Protein AF-0000000087658479 (afdb_homodimer)

Nearest PDB structures (foldseek):
  5ca5-assembly1_B  TM=8.958E-01  e=8.356E-45  Caenorhabditis elegans
  7lru-assembly1_B-2  TM=9.186E-01  e=3.949E-33  Homo sapiens
  3sde-assembly1_A  TM=9.328E-01  e=1.604E-32  Homo sapiens
  3sde-assembly1_B  TM=8.995E-01  e=2.069E-32  Homo sapiens
  7pu5-assembly5_I  TM=9.527E-01  e=5.679E-31  Homo sapiens

Sequence (568 aa):
MHRGMSMGGGPQRGAGSFSGMAFTESELMGDLPKKKFTGRCRLFVGNLPNEVKEAELKELFSPHGDIAECYLSGKGFAFLRMDTRAHAESAKEAIDGRVIHGRQVRVRFAVHGAALRVKELSPTVSNEMLYHAFSHFGDVERAVHIVDEKGRPTGEGIVEFERKPSCNEAMQAIKEKVFLLTASPKPLVVELLEPRDEDDGLAERMIPRTSQLIKERELGPRFPSQNTFEFVYGMKWKELYAMERQRRAQLEEELKEARRRLESDMELAYQDYQAQMLREGQSVMHRGMSMGGGPQRGAGSFSGMAFTESELMGDLPKKKFTGRCRLFVGNLPNEVKEAELKELFSPHGDIAECYLSGKGFAFLRMDTRAHAESAKEAIDGRVIHGRQVRVRFAVHGAALRVKELSPTVSNEMLYHAFSHFGDVERAVHIVDEKGRPTGEGIVEFERKPSCNEAMQAIKEKVFLLTASPKPLVVELLEPRDEDDGLAERMIPRTSQLIKERELGPRFPSQNTFEFVYGMKWKELYAMERQRRAQLEEELKEARRRLESDMELAYQDYQAQMLREGQSV

Solvent-accessible surface area (backbone atoms only — not comparable to full-atom values): 30547 Å² total; per-residue (Å²): 137,84,81,76,79,76,78,75,77,67,79,71,81,56,87,66,74,54,80,30,57,41,77,49,67,69,68,41,69,42,82,74,78,83,71,60,54,41,63,84,13,21,30,31,36,34,55,36,50,71,84,66,46,70,68,58,53,48,61,70,47,44,84,44,40,53,72,83,46,79,45,75,68,75,76,25,34,34,39,36,20,21,41,38,56,32,31,30,45,43,36,36,67,69,47,37,63,36,71,48,95,86,28,59,24,41,49,42,76,39,80,58,86,21,29,32,32,34,34,62,44,57,83,79,55,22,16,48,51,49,37,59,59,52,39,66,50,32,63,59,66,44,39,24,26,23,13,38,88,86,63,47,63,70,27,36,29,40,40,30,34,76,42,51,67,32,37,52,48,44,47,51,49,38,71,76,40,54,37,24,61,36,56,53,58,56,39,49,44,71,42,76,47,76,62,65,37,74,79,71,34,33,50,48,90,73,55,74,91,43,71,66,48,54,59,34,46,62,28,14,38,25,62,63,50,89,84,34,69,58,32,55,49,16,48,51,45,52,52,49,52,52,49,51,52,49,52,51,50,51,50,51,53,51,52,50,50,52,50,51,50,50,51,51,52,48,54,54,49,49,52,50,47,52,51,51,33,55,72,69,69,45,87,126,139,85,82,78,79,78,78,77,76,67,81,72,83,55,88,68,71,55,82,30,58,42,78,49,68,69,67,40,71,44,82,74,79,83,71,61,53,43,63,83,14,21,30,31,35,33,56,36,53,72,82,67,46,71,68,58,54,46,60,70,45,46,84,43,43,54,73,82,46,78,45,75,68,77,78,24,35,34,40,37,22,20,41,37,58,31,30,31,43,42,35,34,68,70,47,38,64,38,72,47,94,88,28,60,25,41,48,42,75,37,80,58,85,22,29,32,31,35,35,61,44,57,84,78,54,23,16,47,50,48,37,59,58,52,38,65,48,31,64,60,64,45,36,22,25,23,12,38,88,87,62,47,63,69,26,36,28,40,38,29,34,75,43,50,66,32,37,52,50,44,47,50,50,37,70,75,40,53,36,24,63,36,57,51,59,56,40,48,42,71,43,76,47,76,63,65,38,74,79,69,34,34,50,48,89,74,54,76,88,42,71,66,47,54,60,34,46,62,28,14,38,24,62,64,50,88,86,35,70,58,31,56,48,17,49,52,47,53,52,48,52,52,48,51,53,50,52,51,51,50,49,51,51,51,53,51,49,53,50,50,49,50,52,52,52,48,53,53,50,50,51,49,48,54,52,51,32,55,70,70,71,43,90,128

Foldseek 3Di:
DDPPPPPPPPPPLPLPDPPVDDDDPCQQPDDDDQFWQALQQKKKKAQADLPDDQVNVCVLLVVLADWDDWADPSPGMIMITGGDNNSSVVSQVVQQQDADPRTGMHMDRDDQFLKKKKAQADQPQAFSLQLVVLCSLHAWNGKGQDADPVRGGPRMIMTGHRDNNSSVSVQVPQVVDFDDSDPDSDGMHMDGDDDDDPDPPDDPVNDDDDPVVCVVVPDDDDDDDDPDPCNVVVVVVVVVVVVVVVVVVVVVVVVVVVVVVVVVVVVVVVVVVVVVCVVVVHDD/DDPPPPPPPPPPPPLPDPPVDDDDPCQQPDDDDQAWQALQQKKKKAQADLPDDQVNVCVLLVVLADWDDWADPSPGMIMITGGDNNSSVVSQVVQQQDADPRTGMHMDRDDQFLKKKKAQADQVQAFSLQLVVLCSLHAWNGKGQDADPVRGGPRMIMTGHRDNNSSVSVQVPQVVDFDDSDPDSDGMHMDGDDDDDPDPPDDPVNDDDDPVVCVVVPDDDDDDDDPDPCNVVVVVVVVVVVVVVVVVVVVVVVVVVVVVVVVVVVVVVVVVVVVVCVVVVHDD

InterPro domains:
  IPR000504 RNA recognition motif domain [PF00076] (43-106)
  IPR000504 RNA recognition motif domain [PF00076] (116-179)
  IPR000504 RNA recognition motif domain [PS50102] (41-112)
  IPR000504 RNA recognition motif domain [PS50102] (114-195)
  IPR000504 RNA recognition motif domain [SM00360] (42-108)
  IPR000504 RNA recognition motif domain [SM00360] (115-191)
  IPR012677 Nucleotide-binding alpha-beta plait domain superfamily [G3DSA:3.30.70.330] (20-114)
  IPR012677 Nucleotide-binding alpha-beta plait domain superfamily [G3DSA:3.30.70.330] (115-203)
  IPR012975 NOPS [PF08075] (187-238)
  IPR035979 RNA-binding domain superfamily [SSF54928] (41-179)

Secondary structure (DSSP, 8-state):
--------------S-----PPPPHHHHHSPPP--SS-GGGEEEEES--TT--HHHHHHHHGGGS-EEEEEE-SSS-EEEEESSHHHHHHHHHHHTT-EETTEE-EEEEPP-TTEEEEES--TT--HHHHHHHHTTTS-EEEEEEEE-TTS-EEEEEEEEESSHHHHHHHHHHHHHS--BSSSS----EEEEPPP-B-SS---GGGS---HHHHHHTTS-SB-PPTTSHHHHHHHHHHHHHHHHHHHHHHHHHHHHHHHHHHHHHHHHHHHHHHHHHHHHT---/--------------S-----PPPPHHHHHSPPP--SS-GGGEEEEES--TT--HHHHHHHHGGGS-EEEEEE-SSS-EEEEESSHHHHHHHHHHHTT-EETTEE-EEEEPP-TTEEEEES--TT--HHHHHHHHTTTS-EEEEEEEE-TTS-EEEEEEEEESSHHHHHHHHHHHHHS--BSSSS----EEEEPPP-B-SS---GGGS---HHHHHHTTS-SB-PPTTSHHHHHHHHHHHHHHHHHHHHHHHHHHHHHHHHHHHHHHHHHHHHHHHHHHHTT---

Structure (mmCIF, N/CA/C/O backbone):
data_AF-0000000087658479-model_v1
#
loop_
_entity.id
_entity.type
_entity.pdbx_description
1 polymer 'RRM domain-containing protein'
#
loop_
_atom_site.group_PDB
_atom_site.id
_atom_site.type_symbol
_atom_site.label_atom_id
_atom_site.label_alt_id
_atom_site.label_comp_id
_atom_site.label_asym_id
_atom_site.label_entity_id
_atom_site.label_seq_id
_atom_site.pdbx_PDB_ins_code
_atom_site.Cartn_x
_atom_site.Cartn_y
_atom_site.Cartn_z
_atom_site.occupancy
_atom_site.B_iso_or_equiv
_atom_site.auth_seq_id
_atom_site.auth_comp_id
_atom_site.auth_asym_id
_atom_site.auth_atom_id
_atom_site.pdbx_PDB_model_num
ATOM 1 N N . MET A 1 1 ? 12.609 15.906 64.562 1 28.81 1 MET A N 1
ATOM 2 C CA . MET A 1 1 ? 12.164 16.969 63.656 1 28.81 1 MET A CA 1
ATOM 3 C C . MET A 1 1 ? 12.016 16.453 62.25 1 28.81 1 MET A C 1
ATOM 5 O O . MET A 1 1 ? 13 16.062 61.625 1 28.81 1 MET A O 1
ATOM 9 N N . HIS A 1 2 ? 10.875 15.664 61.938 1 30.58 2 HIS A N 1
ATOM 10 C CA . HIS A 1 2 ? 10.43 14.781 60.875 1 30.58 2 HIS A CA 1
ATOM 11 C C . HIS A 1 2 ? 10.094 15.562 59.594 1 30.58 2 HIS A C 1
ATOM 13 O O . HIS A 1 2 ? 9.164 16.375 59.594 1 30.58 2 HIS A O 1
ATOM 19 N N . ARG A 1 3 ? 11.203 15.891 58.781 1 31.52 3 ARG A N 1
ATOM 20 C CA . ARG A 1 3 ? 11.18 16.594 57.5 1 31.52 3 ARG A CA 1
ATOM 21 C C . ARG A 1 3 ? 10.25 15.906 56.531 1 31.52 3 ARG A C 1
ATOM 23 O O . ARG A 1 3 ? 10.453 14.734 56.188 1 31.52 3 ARG A O 1
ATOM 30 N N . GLY A 1 4 ? 8.945 16.25 56.562 1 27.83 4 GLY A N 1
ATOM 31 C CA . GLY A 1 4 ? 7.875 15.789 55.719 1 27.83 4 GLY A CA 1
ATOM 32 C C . GLY A 1 4 ? 8.164 16.016 54.219 1 27.83 4 GLY A C 1
ATOM 33 O O . GLY A 1 4 ? 8.422 17.141 53.812 1 27.83 4 GLY A O 1
ATOM 34 N N . MET A 1 5 ? 8.836 15.031 53.562 1 28.8 5 MET A N 1
ATOM 35 C CA . MET A 1 5 ? 9.18 14.922 52.125 1 28.8 5 MET A CA 1
ATOM 36 C C . MET A 1 5 ? 7.969 15.188 51.25 1 28.8 5 MET A C 1
ATOM 38 O O . MET A 1 5 ? 6.973 14.477 51.312 1 28.8 5 MET A O 1
ATOM 42 N N . SER A 1 6 ? 7.664 16.5 51 1 30.7 6 SER A N 1
ATOM 43 C CA . SER A 1 6 ? 6.605 16.938 50.094 1 30.7 6 SER A CA 1
ATOM 44 C C . SER A 1 6 ? 6.809 16.359 48.719 1 30.7 6 SER A C 1
ATOM 46 O O . SER A 1 6 ? 7.855 16.562 48.094 1 30.7 6 SER A O 1
ATOM 48 N N . MET A 1 7 ? 6.328 15.125 48.469 1 29.84 7 MET A N 1
ATOM 49 C CA . MET A 1 7 ? 6.25 14.398 47.219 1 29.84 7 MET A CA 1
ATOM 50 C C . MET A 1 7 ? 5.668 15.281 46.125 1 29.84 7 MET A C 1
ATOM 52 O O . MET A 1 7 ? 4.527 15.742 46.219 1 29.84 7 MET A O 1
ATOM 56 N N . GLY A 1 8 ? 6.406 16.25 45.531 1 28.38 8 GLY A N 1
ATOM 57 C CA . GLY A 1 8 ? 6.031 17.094 44.406 1 28.38 8 GLY A CA 1
ATOM 58 C C . GLY A 1 8 ? 5.484 16.312 43.219 1 28.38 8 GLY A C 1
ATOM 59 O O . GLY A 1 8 ? 6.156 15.438 42.688 1 28.38 8 GLY A O 1
ATOM 60 N N . GLY A 1 9 ? 4.211 15.93 43.25 1 30.8 9 GLY A N 1
ATOM 61 C CA . GLY A 1 9 ? 3.463 15.344 42.156 1 30.8 9 GLY A CA 1
ATOM 62 C C . GLY A 1 9 ? 3.705 16.047 40.844 1 30.8 9 GLY A C 1
ATOM 63 O O . GLY A 1 9 ? 3.51 17.25 40.719 1 30.8 9 GLY A O 1
ATOM 64 N N . GLY A 1 10 ? 4.777 15.711 40.156 1 30.97 10 GLY A N 1
ATOM 65 C CA . GLY A 1 10 ? 5.051 16.203 38.812 1 30.97 10 GLY A CA 1
ATOM 66 C C . GLY A 1 10 ? 3.816 16.25 37.906 1 30.97 10 GLY A C 1
ATOM 67 O O . GLY A 1 10 ? 2.842 15.539 38.156 1 30.97 10 GLY A O 1
ATOM 68 N N . PRO A 1 11 ? 3.551 17.422 37.375 1 31.66 11 PRO A N 1
ATOM 69 C CA . PRO A 1 11 ? 2.355 17.609 36.531 1 31.66 11 PRO A CA 1
ATOM 70 C C . PRO A 1 11 ? 2.176 16.484 35.5 1 31.66 11 PRO A C 1
ATOM 72 O O . PRO A 1 11 ? 3.156 16 34.938 1 31.66 11 PRO A O 1
ATOM 75 N N . GLN A 1 12 ? 1.547 15.352 35.844 1 29.75 12 GLN A N 1
ATOM 76 C CA . GLN A 1 12 ? 1.103 14.391 34.844 1 29.75 12 GLN A CA 1
ATOM 77 C C . GLN A 1 12 ? 0.75 15.094 33.531 1 29.75 12 GLN A C 1
ATOM 79 O O . GLN A 1 12 ? -0.139 15.945 33.5 1 29.75 12 GLN A O 1
ATOM 84 N N . ARG A 1 13 ? 1.681 15.391 32.719 1 34.84 13 ARG A N 1
ATOM 85 C CA . ARG A 1 13 ? 1.375 15.852 31.359 1 34.84 13 ARG A CA 1
ATOM 86 C C . ARG A 1 13 ? 0.121 15.172 30.828 1 34.84 13 ARG A C 1
ATOM 88 O O . ARG A 1 13 ? 0.18 14.031 30.359 1 34.84 13 ARG A O 1
ATOM 95 N N . GLY A 1 14 ? -0.95 14.992 31.359 1 34.78 14 GLY A N 1
ATOM 96 C CA . GLY A 1 14 ? -2.193 14.359 30.953 1 34.78 14 GLY A CA 1
ATOM 97 C C . GLY A 1 14 ? -2.512 14.555 29.484 1 34.78 14 GLY A C 1
ATOM 98 O O . GLY A 1 14 ? -1.89 15.383 28.812 1 34.78 14 GLY A O 1
ATOM 99 N N . ALA A 1 15 ? -3.422 13.867 28.688 1 42.84 15 ALA A N 1
ATOM 100 C CA . ALA A 1 15 ? -3.938 14.062 27.344 1 42.84 15 ALA A CA 1
ATOM 101 C C . ALA A 1 15 ? -4.062 15.547 27.016 1 42.84 15 ALA A C 1
ATOM 103 O O . ALA A 1 15 ? -4.914 16.234 27.562 1 42.84 15 ALA A O 1
ATOM 104 N N . GLY A 1 16 ? -3.082 16.312 26.797 1 46.53 16 GLY A N 1
ATOM 105 C CA . GLY A 1 16 ? -3.021 17.734 26.5 1 46.53 16 GLY A CA 1
ATOM 106 C C . GLY A 1 16 ? -4.195 18.219 25.656 1 46.53 16 GLY A C 1
ATOM 107 O O . GLY A 1 16 ? -4.66 17.516 24.766 1 46.53 16 GLY A O 1
ATOM 108 N N . SER A 1 17 ? -5.059 19.016 26.141 1 59.66 17 SER A N 1
ATOM 109 C CA . SER A 1 17 ? -6.348 19.609 25.797 1 59.66 17 SER A CA 1
ATOM 110 C C . SER A 1 17 ? -6.293 20.297 24.438 1 59.66 17 SER A C 1
ATOM 112 O O . SER A 1 17 ? -5.441 21.156 24.203 1 59.66 17 SER A O 1
ATOM 114 N N . PHE A 1 18 ? -6.594 19.484 23.406 1 72.56 18 PHE A N 1
ATOM 115 C CA . PHE A 1 18 ? -6.82 20.203 22.156 1 72.56 18 PHE A CA 1
ATOM 116 C C . PHE A 1 18 ? -7.621 21.484 22.406 1 72.56 18 PHE A C 1
ATOM 118 O O . PHE A 1 18 ? -8.664 21.453 23.062 1 72.56 18 PHE A O 1
ATOM 125 N N . SER A 1 19 ? -7.008 22.656 22.328 1 72.75 19 SER A N 1
ATOM 126 C CA . SER A 1 19 ? -7.676 23.938 22.578 1 72.75 19 SER A CA 1
ATOM 127 C C . SER A 1 19 ? -8.648 24.266 21.453 1 72.75 19 SER A C 1
ATOM 129 O O . SER A 1 19 ? -9.469 25.188 21.578 1 72.75 19 SER A O 1
ATOM 131 N N . GLY A 1 20 ? -8.641 23.469 20.422 1 79 20 GLY A N 1
ATOM 132 C CA . GLY A 1 20 ? -9.469 23.797 19.266 1 79 20 GLY A CA 1
ATOM 133 C C . GLY A 1 20 ? -8.906 24.922 18.422 1 79 20 GLY A C 1
ATOM 134 O O . GLY A 1 20 ? -9.516 25.312 17.422 1 79 20 GLY A O 1
ATOM 135 N N . MET A 1 21 ? -7.711 25.359 18.766 1 84.69 21 MET A N 1
ATOM 136 C CA . MET A 1 21 ? -7.098 26.453 18.031 1 84.69 21 MET A CA 1
ATOM 137 C C . MET A 1 21 ? -6.574 25.984 16.672 1 84.69 21 MET A C 1
ATOM 139 O O . MET A 1 21 ? -6.023 24.875 16.578 1 84.69 21 MET A O 1
ATOM 143 N N . ALA A 1 22 ? -6.746 26.891 15.766 1 88.69 22 ALA A N 1
ATOM 144 C CA . ALA A 1 22 ? -6.258 26.609 14.422 1 88.69 22 ALA A CA 1
ATOM 145 C C . ALA A 1 22 ? -4.734 26.656 14.367 1 88.69 22 ALA A C 1
ATOM 147 O O . ALA A 1 22 ? -4.105 27.422 15.109 1 88.69 22 ALA A O 1
ATOM 148 N N . PHE A 1 23 ? -4.215 25.859 13.516 1 90.94 23 PHE A N 1
ATOM 149 C CA . PHE A 1 23 ? -2.779 25.953 13.281 1 90.94 23 PHE A CA 1
ATOM 150 C C . PHE A 1 23 ? -2.436 27.203 12.492 1 90.94 23 PHE A C 1
ATOM 152 O O . PHE A 1 23 ? -3.188 27.609 11.602 1 90.94 23 PHE A O 1
ATOM 159 N N . THR A 1 24 ? -1.367 27.75 12.859 1 90.62 24 THR A N 1
ATOM 160 C CA . THR A 1 24 ? -0.931 28.938 12.133 1 90.62 24 THR A CA 1
ATOM 161 C C . THR A 1 24 ? -0.3 28.547 10.797 1 90.62 24 THR A C 1
ATOM 163 O O . THR A 1 24 ? 0.154 27.422 10.617 1 90.62 24 THR A O 1
ATOM 166 N N . GLU A 1 25 ? -0.335 29.469 9.922 1 89.19 25 GLU A N 1
ATOM 167 C CA . GLU A 1 25 ? 0.309 29.234 8.633 1 89.19 25 GLU A CA 1
ATOM 168 C C . GLU A 1 25 ? 1.79 28.922 8.797 1 89.19 25 GLU A C 1
ATOM 170 O O . GLU A 1 25 ? 2.338 28.094 8.07 1 89.19 25 GLU A O 1
ATOM 175 N N . SER A 1 26 ? 2.361 29.625 9.727 1 90.25 26 SER A N 1
ATOM 176 C CA . SER A 1 26 ? 3.779 29.406 9.992 1 90.25 26 SER A CA 1
ATOM 177 C C . SER A 1 26 ? 4.043 27.969 10.438 1 90.25 26 SER A C 1
ATOM 179 O O . SER A 1 26 ? 5.031 27.359 10.031 1 90.25 26 SER A O 1
ATOM 181 N N . GLU A 1 27 ? 3.193 27.406 11.227 1 90.12 27 GLU A N 1
ATOM 182 C CA . GLU A 1 27 ? 3.305 26.031 11.688 1 90.12 27 GLU A CA 1
ATOM 183 C C . GLU A 1 27 ? 3.119 25.047 10.539 1 90.12 27 GLU A C 1
ATOM 185 O O . GLU A 1 27 ? 3.861 24.062 10.422 1 90.12 27 GLU A O 1
ATOM 190 N N . LEU A 1 28 ? 2.244 25.406 9.719 1 92.38 28 LEU A N 1
ATOM 191 C CA . LEU A 1 28 ? 1.864 24.484 8.656 1 92.38 28 LEU A CA 1
ATOM 192 C C . LEU A 1 28 ? 2.854 24.562 7.496 1 92.38 28 LEU A C 1
ATOM 194 O O . LEU A 1 28 ? 3.072 23.562 6.797 1 92.38 28 LEU A O 1
ATOM 198 N N . MET A 1 29 ? 3.428 25.609 7.293 1 89 29 MET A N 1
ATOM 199 C CA . MET A 1 29 ? 4.344 25.781 6.168 1 89 29 MET A CA 1
ATOM 200 C C . MET A 1 29 ? 5.773 25.438 6.578 1 89 29 MET A C 1
ATOM 202 O O . MET A 1 29 ? 6.672 25.406 5.734 1 89 29 MET A O 1
ATOM 206 N N . GLY A 1 30 ? 5.871 25.266 7.836 1 85.88 30 GLY A N 1
ATOM 207 C CA . GLY A 1 30 ? 7.184 24.859 8.312 1 85.88 30 GLY A CA 1
ATOM 208 C C . GLY A 1 30 ? 7.559 23.453 7.895 1 85.88 30 GLY A C 1
ATOM 209 O O . GLY A 1 30 ? 6.688 22.594 7.723 1 85.88 30 GLY A O 1
ATOM 210 N N . ASP A 1 31 ? 8.852 23.25 7.695 1 83.25 31 ASP A N 1
ATOM 211 C CA . ASP A 1 31 ? 9.328 21.906 7.332 1 83.25 31 ASP A CA 1
ATOM 212 C C . ASP A 1 31 ? 9.141 20.922 8.484 1 83.25 31 ASP A C 1
ATOM 214 O O . ASP A 1 31 ? 9.398 21.266 9.641 1 83.25 31 ASP A O 1
ATOM 218 N N . LEU A 1 32 ? 8.594 19.844 8.148 1 87.38 32 LEU A N 1
ATOM 219 C CA . LEU A 1 32 ? 8.516 18.797 9.148 1 87.38 32 LEU A CA 1
ATOM 220 C C . LEU A 1 32 ? 9.898 18.219 9.445 1 87.38 32 LEU A C 1
ATOM 222 O O . LEU A 1 32 ? 10.734 18.109 8.539 1 87.38 32 LEU A O 1
ATOM 226 N N . PRO A 1 33 ? 10.148 17.938 10.641 1 84.62 33 PRO A N 1
ATOM 227 C CA . PRO A 1 33 ? 11.453 17.359 10.969 1 84.62 33 PRO A CA 1
ATOM 228 C C . PRO A 1 33 ? 11.719 16.047 10.234 1 84.62 33 PRO A C 1
ATOM 230 O O . PRO A 1 33 ? 10.82 15.211 10.109 1 84.62 33 PRO A O 1
ATOM 233 N N . LYS A 1 34 ? 12.914 16.047 9.68 1 82.88 34 LYS A N 1
ATOM 234 C CA . LYS A 1 34 ? 13.352 14.781 9.094 1 82.88 34 LYS A CA 1
ATOM 235 C C . LYS A 1 34 ? 14.039 13.898 10.133 1 82.88 34 LYS A C 1
ATOM 237 O O . LYS A 1 34 ? 15.188 14.141 10.508 1 82.88 34 LYS A O 1
ATOM 242 N N . LYS A 1 35 ? 13.367 12.93 10.5 1 90.06 35 LYS A N 1
ATOM 243 C CA . LYS A 1 35 ? 13.891 12.078 11.555 1 90.06 35 LYS A CA 1
ATOM 244 C C . LYS A 1 35 ? 14.688 10.906 10.977 1 90.06 35 LYS A C 1
ATOM 246 O O . LYS A 1 35 ? 14.344 10.375 9.922 1 90.06 35 LYS A O 1
ATOM 251 N N . LYS A 1 36 ? 15.758 10.633 11.648 1 92.56 36 LYS A N 1
ATOM 252 C CA . LYS A 1 36 ? 16.547 9.453 11.312 1 92.56 36 LYS A CA 1
ATOM 253 C C . LYS A 1 36 ? 16.188 8.266 12.195 1 92.56 36 LYS A C 1
ATOM 255 O O . LYS A 1 36 ? 15.516 8.43 13.211 1 92.56 36 LYS A O 1
ATOM 260 N N . PHE A 1 37 ? 16.562 7.148 11.758 1 94.75 37 PHE A N 1
ATOM 261 C CA . PHE A 1 37 ? 16.375 5.918 12.516 1 94.75 37 PHE A CA 1
ATOM 262 C C . PHE A 1 37 ? 14.898 5.703 12.844 1 94.75 37 PHE A C 1
ATOM 264 O O . PHE A 1 37 ? 14.555 5.391 13.984 1 94.75 37 PHE A O 1
ATOM 271 N N . THR A 1 38 ? 14.062 5.977 11.844 1 93.75 38 THR A N 1
ATOM 272 C CA . THR A 1 38 ? 12.625 5.809 12.039 1 93.75 38 THR A CA 1
ATOM 273 C C . THR A 1 38 ? 12.234 4.336 11.961 1 93.75 38 THR A C 1
ATOM 275 O O . THR A 1 38 ? 13.055 3.49 11.602 1 93.75 38 THR A O 1
ATOM 278 N N . GLY A 1 39 ? 11.008 4.039 12.336 1 92.75 39 GLY A N 1
ATOM 279 C CA . GLY A 1 39 ? 10.5 2.676 12.281 1 92.75 39 GLY A CA 1
ATOM 280 C C . GLY A 1 39 ? 10.5 2.094 10.883 1 92.75 39 G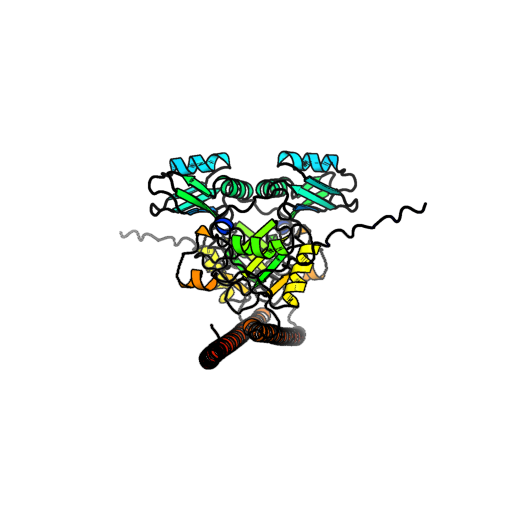LY A C 1
ATOM 281 O O . GLY A 1 39 ? 10.609 0.879 10.711 1 92.75 39 GLY A O 1
ATOM 282 N N . ARG A 1 40 ? 10.445 2.924 9.898 1 92.69 40 ARG A N 1
ATOM 283 C CA . ARG A 1 40 ? 10.406 2.484 8.508 1 92.69 40 ARG A CA 1
ATOM 284 C C . ARG A 1 40 ? 11.789 2.049 8.039 1 92.69 40 ARG A C 1
ATOM 286 O O . ARG A 1 40 ? 11.93 1.464 6.965 1 92.69 40 ARG A O 1
ATOM 293 N N . CYS A 1 41 ? 12.82 2.309 8.82 1 95.75 41 CYS A N 1
ATOM 294 C CA . CYS A 1 41 ? 14.195 1.97 8.477 1 95.75 41 CYS A CA 1
ATOM 295 C C . CYS A 1 41 ? 14.672 0.753 9.258 1 95.75 41 CYS A C 1
ATOM 297 O O . CYS A 1 41 ? 15.867 0.441 9.266 1 95.75 41 CYS A O 1
ATOM 299 N N . ARG A 1 42 ? 13.742 0.147 9.938 1 96.25 42 ARG A N 1
ATOM 300 C CA . ARG A 1 42 ? 14.055 -1.031 10.742 1 96.25 42 ARG A CA 1
ATOM 301 C C . ARG A 1 42 ? 13.992 -2.301 9.898 1 96.25 42 ARG A C 1
ATOM 303 O O . ARG A 1 42 ? 13.039 -2.504 9.141 1 96.25 42 ARG A O 1
ATOM 310 N N . LEU A 1 43 ? 14.984 -3.166 10.031 1 97.25 43 LEU A N 1
ATOM 311 C CA . LEU A 1 43 ? 15.078 -4.387 9.242 1 97.25 43 LEU A CA 1
ATOM 312 C C . LEU A 1 43 ? 14.977 -5.621 10.125 1 97.25 43 LEU A C 1
ATOM 314 O O . LEU A 1 43 ? 15.492 -5.629 11.25 1 97.25 43 LEU A O 1
ATOM 318 N N . PHE A 1 44 ? 14.297 -6.57 9.656 1 96.44 44 PHE A N 1
ATOM 319 C CA . PHE A 1 44 ? 14.273 -7.918 10.211 1 96.44 44 PHE A CA 1
ATOM 320 C C . PHE A 1 44 ? 15.242 -8.828 9.461 1 96.44 44 PHE A C 1
ATOM 322 O O . PHE A 1 44 ? 15.203 -8.914 8.234 1 96.44 44 PHE A O 1
ATOM 329 N N . VAL A 1 45 ? 16.094 -9.453 10.172 1 96.44 45 VAL A N 1
ATOM 330 C CA . VAL A 1 45 ? 17.031 -10.43 9.609 1 96.44 45 VAL A CA 1
ATOM 331 C C . VAL A 1 45 ? 16.688 -11.828 10.133 1 96.44 45 VAL A C 1
ATOM 333 O O . VAL A 1 45 ? 16.828 -12.102 11.328 1 96.44 45 VAL A O 1
ATOM 336 N N . GLY A 1 46 ? 16.266 -12.664 9.234 1 94.81 46 GLY A N 1
ATOM 337 C CA . GLY A 1 46 ? 15.875 -14.016 9.609 1 94.81 46 GLY A CA 1
ATOM 338 C C . GLY A 1 46 ? 16.812 -15.078 9.078 1 94.81 46 GLY A C 1
ATOM 339 O O . GLY A 1 46 ? 17.688 -14.789 8.266 1 94.81 46 GLY A O 1
ATOM 340 N N . ASN A 1 47 ? 16.656 -16.297 9.641 1 93.81 47 ASN A N 1
ATOM 341 C CA . ASN A 1 47 ? 17.484 -17.453 9.297 1 93.81 47 ASN A CA 1
ATOM 342 C C . ASN A 1 47 ? 18.953 -17.203 9.594 1 93.81 47 ASN A C 1
ATOM 344 O O . ASN A 1 47 ? 19.828 -17.531 8.781 1 93.81 47 ASN A O 1
ATOM 348 N N . LEU A 1 48 ? 19.109 -16.547 10.695 1 94.12 48 LEU A N 1
ATOM 349 C CA . LEU A 1 48 ? 20.453 -16.219 11.141 1 94.12 48 LEU A CA 1
ATOM 350 C C . LEU A 1 48 ? 21.062 -17.359 11.93 1 94.12 48 LEU A C 1
ATOM 352 O O . LEU A 1 48 ? 20.438 -17.906 12.844 1 94.12 48 LEU A O 1
ATOM 356 N N . PRO A 1 49 ? 22.266 -17.719 11.547 1 93.94 49 PRO A N 1
ATOM 357 C CA . PRO A 1 49 ? 22.938 -18.734 12.359 1 93.94 49 PRO A CA 1
ATOM 358 C C . PRO A 1 49 ? 23.141 -18.281 13.805 1 93.94 49 PRO A C 1
ATOM 360 O O . PRO A 1 49 ? 23.406 -17.109 14.055 1 93.94 49 PRO A O 1
ATOM 363 N N . ASN A 1 50 ? 23.094 -19.234 14.719 1 91.38 50 ASN A N 1
ATOM 364 C CA . ASN A 1 50 ? 23.188 -18.938 16.141 1 91.38 50 ASN A CA 1
ATOM 365 C C . ASN A 1 50 ? 24.562 -18.406 16.516 1 91.38 50 ASN A C 1
ATOM 367 O O . ASN A 1 50 ? 24.734 -17.75 17.547 1 91.38 50 ASN A O 1
ATOM 371 N N . GLU A 1 51 ? 25.516 -18.656 15.695 1 91.62 51 GLU A N 1
ATOM 372 C CA . GLU A 1 51 ? 26.891 -18.297 15.984 1 91.62 51 GLU A CA 1
ATOM 373 C C . GLU A 1 51 ? 27.156 -16.812 15.703 1 91.62 51 GLU A C 1
ATOM 375 O O . GLU A 1 51 ? 28.156 -16.266 16.141 1 91.62 51 GLU A O 1
ATOM 380 N N . VAL A 1 52 ? 26.219 -16.25 14.969 1 92.88 52 VAL A N 1
ATOM 381 C CA . VAL A 1 52 ? 26.438 -14.852 14.578 1 92.88 52 VAL A CA 1
ATOM 382 C C . VAL A 1 52 ? 26.266 -13.953 15.805 1 92.88 52 VAL A C 1
ATOM 384 O O . VAL A 1 52 ? 25.281 -14.062 16.531 1 92.88 52 VAL A O 1
ATOM 387 N N . LYS A 1 53 ? 27.266 -13.102 16.047 1 93.06 53 LYS A N 1
ATOM 388 C CA . LYS A 1 53 ? 27.234 -12.148 17.141 1 93.06 53 LYS A CA 1
ATOM 389 C C . LYS A 1 53 ? 26.875 -10.75 16.656 1 93.06 53 LYS A C 1
ATOM 391 O O . LYS A 1 53 ? 26.875 -10.5 15.445 1 93.06 53 LYS A O 1
ATOM 396 N N . GLU A 1 54 ? 26.562 -9.883 17.594 1 94.25 54 GLU A N 1
ATOM 397 C CA . GLU A 1 54 ? 26.141 -8.516 17.281 1 94.25 54 GLU A CA 1
ATOM 398 C C . GLU A 1 54 ? 27.219 -7.789 16.484 1 94.25 54 GLU A C 1
ATOM 400 O O . GLU A 1 54 ? 26.906 -7.066 15.531 1 94.25 54 GLU A O 1
ATOM 405 N N . ALA A 1 55 ? 28.453 -7.961 16.844 1 95 55 ALA A N 1
ATOM 406 C CA . ALA A 1 55 ? 29.547 -7.281 16.172 1 95 55 ALA A CA 1
ATOM 407 C C . ALA A 1 55 ? 29.625 -7.676 14.703 1 95 55 ALA 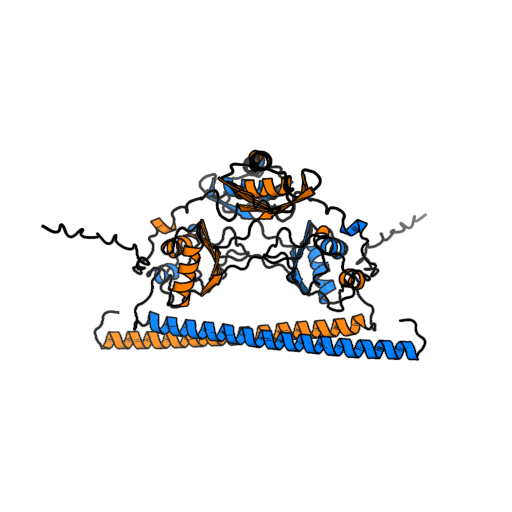A C 1
ATOM 409 O O . ALA A 1 55 ? 29.844 -6.824 13.836 1 95 55 ALA A O 1
ATOM 410 N N . GLU A 1 56 ? 29.438 -8.898 14.445 1 94.19 56 GLU A N 1
ATOM 411 C CA . GLU A 1 56 ? 29.469 -9.391 13.078 1 94.19 56 GLU A CA 1
ATOM 412 C C . GLU A 1 56 ? 28.328 -8.82 12.258 1 94.19 56 GLU A C 1
ATOM 414 O O . GLU A 1 56 ? 28.516 -8.422 11.102 1 94.19 56 GLU A O 1
ATOM 419 N N . LEU A 1 57 ? 27.203 -8.805 12.82 1 94.06 57 LEU A N 1
ATOM 420 C CA . LEU A 1 57 ? 26.031 -8.258 12.148 1 94.06 57 LEU A CA 1
ATOM 421 C C . LEU A 1 57 ? 26.234 -6.781 11.828 1 94.06 57 LEU A C 1
ATOM 423 O O . LEU A 1 57 ? 25.938 -6.336 10.711 1 94.06 57 LEU A O 1
ATOM 427 N N . LYS A 1 58 ? 26.75 -6.043 12.766 1 95.62 58 LYS A N 1
ATOM 428 C CA . LYS A 1 58 ? 27 -4.621 12.562 1 95.62 58 LYS A CA 1
ATOM 429 C C . LYS A 1 58 ? 28.031 -4.391 11.461 1 95.62 58 LYS A C 1
ATOM 431 O O . LYS A 1 58 ? 27.906 -3.451 10.672 1 95.62 58 LYS A O 1
ATOM 436 N N . GLU A 1 59 ? 28.953 -5.215 11.414 1 95.81 59 GLU A N 1
ATOM 437 C CA . GLU A 1 59 ? 29.984 -5.117 10.375 1 95.81 59 GLU A CA 1
ATOM 438 C C . GLU A 1 59 ? 29.375 -5.348 8.992 1 95.81 59 GLU A C 1
ATOM 440 O O . GLU A 1 59 ? 29.766 -4.688 8.023 1 95.81 59 GLU A O 1
ATOM 445 N N . LEU A 1 60 ? 28.453 -6.23 8.93 1 94.81 60 LEU A N 1
ATOM 446 C CA . LEU A 1 60 ? 27.812 -6.566 7.668 1 94.81 60 LEU A CA 1
ATOM 447 C C . LEU A 1 60 ? 26.953 -5.406 7.172 1 94.81 60 LEU A C 1
ATOM 449 O O . LEU A 1 60 ? 26.875 -5.16 5.965 1 94.81 60 LEU A O 1
ATOM 453 N N . PHE A 1 61 ? 26.344 -4.652 8.062 1 97.06 61 PHE A N 1
ATOM 454 C CA . PHE A 1 61 ? 25.359 -3.639 7.684 1 97.06 61 PHE A CA 1
ATOM 455 C C . PHE A 1 61 ? 26 -2.252 7.691 1 97.06 61 PHE A C 1
ATOM 457 O O . PHE A 1 61 ? 25.469 -1.326 7.062 1 97.06 61 PHE A O 1
ATOM 464 N N . SER A 1 62 ? 27.188 -2.053 8.297 1 96.81 62 SER A N 1
ATOM 465 C CA . SER A 1 62 ? 27.812 -0.755 8.523 1 96.81 62 SER A CA 1
ATOM 466 C C . SER A 1 62 ? 28.203 -0.095 7.203 1 96.81 62 SER A C 1
ATOM 468 O O . SER A 1 62 ? 28.188 1.132 7.094 1 96.81 62 SER A O 1
ATOM 470 N N . PRO A 1 63 ? 28.547 -0.939 6.195 1 96.88 63 PRO A N 1
ATOM 471 C CA . PRO A 1 63 ? 28.906 -0.316 4.922 1 96.88 63 PRO A CA 1
ATOM 472 C C . PRO A 1 63 ? 27.75 0.465 4.297 1 96.88 63 PRO A C 1
ATOM 474 O O . PRO A 1 63 ? 27.984 1.292 3.406 1 96.88 63 PRO A O 1
ATOM 477 N N . HIS A 1 64 ? 26.594 0.271 4.688 1 96.12 64 HIS A N 1
ATOM 478 C CA . HIS A 1 64 ? 25.438 0.872 4.047 1 96.12 64 HIS A CA 1
ATOM 479 C C . HIS A 1 64 ? 24.969 2.113 4.805 1 96.12 64 HIS A C 1
ATOM 481 O O . HIS A 1 64 ? 24.141 2.877 4.301 1 96.12 64 HIS A O 1
ATOM 487 N N . GLY A 1 65 ? 25.344 2.301 5.961 1 96.19 65 GLY A N 1
ATOM 488 C CA . GLY A 1 65 ? 24.938 3.463 6.738 1 96.19 65 GLY A CA 1
ATOM 489 C C . GLY A 1 65 ? 25.094 3.264 8.234 1 96.19 65 GLY A C 1
ATOM 490 O O . GLY A 1 65 ? 25.578 2.223 8.68 1 96.19 65 GLY A O 1
ATOM 491 N N . ASP A 1 66 ? 24.656 4.262 8.969 1 97.38 66 ASP A N 1
ATOM 492 C CA . ASP A 1 66 ? 24.734 4.207 10.43 1 97.38 66 ASP A CA 1
ATOM 493 C C . ASP A 1 66 ? 23.656 3.303 11.008 1 97.38 66 ASP A C 1
ATOM 495 O O . ASP A 1 66 ? 22.562 3.195 10.445 1 97.38 66 ASP A O 1
ATOM 499 N N . ILE A 1 67 ? 24.062 2.676 12.164 1 97 67 ILE A N 1
ATOM 500 C CA . ILE A 1 67 ? 23.172 1.727 12.812 1 97 67 ILE A CA 1
ATOM 501 C C . ILE A 1 67 ? 22.828 2.215 14.219 1 97 67 ILE A C 1
ATOM 503 O O . ILE A 1 67 ? 23.719 2.592 14.984 1 97 67 ILE A O 1
ATOM 507 N N . ALA A 1 68 ? 21.656 2.352 14.664 1 93.06 68 ALA A N 1
ATOM 508 C CA . ALA A 1 68 ? 21.25 2.766 16.016 1 93.06 68 ALA A CA 1
ATOM 509 C C . ALA A 1 68 ? 20.828 1.565 16.844 1 93.06 68 ALA A C 1
ATOM 511 O O . ALA A 1 68 ? 21.141 1.492 18.047 1 93.06 68 ALA A O 1
ATOM 512 N N . GLU A 1 69 ? 19.969 0.704 16.438 1 90.12 69 GLU A N 1
ATOM 513 C CA . GLU A 1 69 ? 19.422 -0.474 17.094 1 90.12 69 GLU A CA 1
ATOM 514 C C . GLU A 1 69 ? 19.938 -1.76 16.453 1 90.12 69 GLU A C 1
ATOM 516 O O . GLU A 1 69 ? 20.062 -1.844 15.234 1 90.12 69 GLU A O 1
ATOM 521 N N . CYS A 1 70 ? 20.516 -2.627 17.344 1 94.25 70 CYS A N 1
ATOM 522 C CA . CYS A 1 70 ? 20.844 -3.98 16.922 1 94.25 70 CYS A CA 1
ATOM 523 C C . CYS A 1 70 ? 20.453 -5 17.984 1 94.25 70 CYS A C 1
ATOM 525 O O . CYS A 1 70 ? 21.078 -5.066 19.047 1 94.25 70 CYS A O 1
ATOM 527 N N . TYR A 1 71 ? 19.438 -5.668 17.734 1 95.12 71 TYR A N 1
ATOM 528 C CA . TYR A 1 71 ? 18.922 -6.684 18.641 1 95.12 71 TYR A CA 1
ATOM 529 C C . TYR A 1 71 ? 19.094 -8.078 18.047 1 95.12 71 TYR A C 1
ATOM 531 O O . TYR A 1 71 ? 18.594 -8.359 16.953 1 95.12 71 TYR A O 1
ATOM 539 N N . LEU A 1 72 ? 19.734 -8.914 18.797 1 94.81 72 LEU A N 1
ATOM 540 C CA . LEU A 1 72 ? 19.891 -10.32 18.422 1 94.81 72 LEU A CA 1
ATOM 541 C C . LEU A 1 72 ? 19.062 -11.219 19.328 1 94.81 72 LEU A C 1
ATOM 543 O O . LEU A 1 72 ? 19.234 -11.219 20.547 1 94.81 72 LEU A O 1
ATOM 547 N N . SER A 1 73 ? 18.203 -12.023 18.766 1 92.81 73 SER A N 1
ATOM 548 C CA . SER A 1 73 ? 17.266 -12.836 19.547 1 92.81 73 SER A CA 1
ATOM 549 C C . SER A 1 73 ? 17.969 -14.039 20.172 1 92.81 73 SER A C 1
ATOM 551 O O . SER A 1 73 ? 17.547 -14.539 21.219 1 92.81 73 SER A O 1
ATOM 553 N N . GLY A 1 74 ? 19 -14.57 19.562 1 89.19 74 GLY A N 1
ATOM 554 C CA . GLY A 1 74 ? 19.562 -15.852 19.922 1 89.19 74 GLY A CA 1
ATOM 555 C C . GLY A 1 74 ? 18.797 -17.031 19.359 1 89.19 74 GLY A C 1
ATOM 556 O O . GLY A 1 74 ? 19.203 -18.188 19.516 1 89.19 74 GLY A O 1
ATOM 557 N N . LYS A 1 75 ? 17.609 -16.703 18.703 1 91 75 LYS A N 1
ATOM 558 C CA . LYS A 1 75 ? 16.75 -17.734 18.125 1 91 75 LYS A CA 1
ATOM 559 C C . LYS A 1 75 ? 16.703 -17.641 16.609 1 91 75 LYS A C 1
ATOM 561 O O . LYS A 1 75 ? 15.656 -17.859 16 1 91 75 LYS A O 1
ATOM 566 N N . GLY A 1 76 ? 17.828 -17.094 16.094 1 93.75 76 GLY A N 1
ATOM 567 C CA . GLY A 1 76 ? 18 -17.156 14.641 1 93.75 76 GLY A CA 1
ATOM 568 C C . GLY A 1 76 ? 17.469 -15.93 13.93 1 93.75 76 GLY A C 1
ATOM 569 O O . GLY A 1 76 ? 17.281 -15.938 12.711 1 93.75 76 GLY A O 1
ATOM 570 N N . PHE A 1 77 ? 17.062 -14.859 14.703 1 96 77 PHE A N 1
ATOM 571 C CA . PHE A 1 77 ? 16.656 -13.641 14.008 1 96 77 PHE A CA 1
ATOM 572 C C . PHE A 1 77 ? 17.188 -12.406 14.742 1 96 77 PHE A C 1
ATOM 574 O O . PHE A 1 77 ? 17.609 -12.5 15.891 1 96 77 PHE A O 1
ATOM 581 N N . ALA A 1 78 ? 17.172 -11.297 14.086 1 96.75 78 ALA A N 1
ATOM 582 C CA . ALA A 1 78 ? 17.688 -10.039 14.625 1 96.75 78 ALA A CA 1
ATOM 583 C C . ALA A 1 78 ? 16.906 -8.852 14.062 1 96.75 78 ALA A C 1
ATOM 585 O O . ALA A 1 78 ? 16.188 -8.984 13.07 1 96.75 78 ALA A O 1
ATOM 586 N N . PHE A 1 79 ? 17 -7.723 14.734 1 97 79 PHE A N 1
ATOM 587 C CA . PHE A 1 79 ? 16.484 -6.445 14.258 1 97 79 PHE A CA 1
ATOM 588 C C . PHE A 1 79 ? 17.594 -5.391 14.25 1 97 79 PHE A C 1
ATOM 590 O O . PHE A 1 79 ? 18.406 -5.332 15.172 1 97 79 PHE A O 1
ATOM 597 N N . LEU A 1 80 ? 17.609 -4.66 13.18 1 96.12 80 LEU A N 1
ATOM 598 C CA . LEU A 1 80 ? 18.516 -3.52 13.07 1 96.12 80 LEU A CA 1
ATOM 599 C C . LEU A 1 80 ? 17.781 -2.303 12.508 1 96.12 80 LEU A C 1
ATOM 601 O O . LEU A 1 80 ? 16.906 -2.438 11.656 1 96.12 80 LEU A O 1
ATOM 605 N N . ARG A 1 81 ? 18.172 -1.206 13.008 1 96.81 81 ARG A N 1
ATOM 606 C CA . ARG A 1 81 ? 17.625 0.042 12.5 1 96.81 81 ARG A CA 1
ATOM 607 C C . ARG A 1 81 ? 18.688 0.885 11.82 1 96.81 81 ARG A C 1
ATOM 609 O O . ARG A 1 81 ? 19.703 1.228 12.43 1 96.81 81 ARG A O 1
ATOM 616 N N . MET A 1 82 ? 18.5 1.193 10.562 1 97.31 82 MET A N 1
ATOM 617 C CA . MET A 1 82 ? 19.422 2.01 9.781 1 97.31 82 MET A CA 1
ATOM 618 C C . MET A 1 82 ? 19.078 3.49 9.898 1 97.31 82 MET A C 1
ATOM 620 O O . MET A 1 82 ? 17.969 3.842 10.312 1 97.31 82 MET A O 1
ATOM 624 N N . ASP A 1 83 ? 19.969 4.352 9.492 1 96.5 83 ASP A N 1
ATOM 625 C CA . ASP A 1 83 ? 19.797 5.793 9.664 1 96.5 83 ASP A CA 1
ATOM 626 C C . ASP A 1 83 ? 18.781 6.344 8.68 1 96.5 83 ASP A C 1
ATOM 628 O O . ASP A 1 83 ? 18.016 7.25 9.016 1 96.5 83 ASP A O 1
ATOM 632 N N . THR A 1 84 ? 18.75 5.848 7.434 1 94.94 84 THR A N 1
ATOM 633 C CA . THR A 1 84 ? 17.812 6.348 6.43 1 94.94 84 THR A CA 1
ATOM 634 C C . THR A 1 84 ? 17.156 5.191 5.684 1 94.94 84 THR A C 1
ATOM 636 O O . THR A 1 84 ? 17.625 4.059 5.738 1 94.94 84 THR A O 1
ATOM 639 N N . ARG A 1 85 ? 16.062 5.566 5.078 1 93.44 85 ARG A N 1
ATOM 640 C CA . ARG A 1 85 ? 15.344 4.57 4.285 1 93.44 85 ARG A CA 1
ATOM 641 C C . ARG A 1 85 ? 16.188 4.082 3.117 1 93.44 85 ARG A C 1
ATOM 643 O O . ARG A 1 85 ? 16.188 2.895 2.793 1 93.44 85 ARG A O 1
ATOM 650 N N . ALA A 1 86 ? 16.891 4.973 2.461 1 94.38 86 ALA A N 1
ATOM 651 C CA . ALA A 1 86 ? 17.781 4.625 1.351 1 94.38 86 ALA A CA 1
ATOM 652 C C . ALA A 1 86 ? 18.844 3.627 1.792 1 94.38 86 ALA A C 1
ATOM 654 O O . ALA A 1 86 ? 19.109 2.641 1.1 1 94.38 86 ALA A O 1
ATOM 655 N N . HIS A 1 87 ? 19.375 3.893 2.918 1 96.38 87 HIS A N 1
ATOM 656 C CA . HIS A 1 87 ? 20.422 3.008 3.439 1 96.38 87 HIS A CA 1
ATOM 657 C C . HIS A 1 87 ? 19.844 1.639 3.793 1 96.38 87 HIS A C 1
ATOM 659 O O . HIS A 1 87 ? 20.484 0.613 3.561 1 96.38 87 HIS A O 1
ATOM 665 N N . ALA A 1 88 ? 18.672 1.677 4.352 1 96.44 88 ALA A N 1
ATOM 666 C CA . ALA A 1 88 ? 18 0.419 4.68 1 96.44 88 ALA A CA 1
ATOM 667 C C . ALA A 1 88 ? 17.734 -0.408 3.424 1 96.44 88 ALA A C 1
ATOM 669 O O . ALA A 1 88 ? 17.969 -1.621 3.414 1 96.44 88 ALA A O 1
ATOM 670 N N . GLU A 1 89 ? 17.266 0.273 2.41 1 94.5 89 GLU A N 1
ATOM 671 C CA . GLU A 1 89 ? 17.016 -0.39 1.132 1 94.5 89 GLU A CA 1
ATOM 672 C C . GLU A 1 89 ? 18.312 -0.973 0.565 1 94.5 89 GLU A C 1
ATOM 674 O O . GLU A 1 89 ? 18.328 -2.104 0.077 1 94.5 89 GLU A O 1
ATOM 679 N N . SER A 1 90 ? 19.328 -0.224 0.587 1 95.12 90 SER A N 1
ATOM 680 C CA . SER A 1 90 ? 20.625 -0.658 0.093 1 95.12 90 SER A CA 1
ATOM 681 C C . SER A 1 90 ? 21.125 -1.884 0.851 1 95.12 90 SER A C 1
ATOM 683 O O . SER A 1 90 ? 21.594 -2.846 0.242 1 95.12 90 SER A O 1
ATOM 685 N N . ALA A 1 91 ? 21.016 -1.821 2.133 1 96.88 91 ALA A N 1
ATOM 686 C CA . ALA A 1 91 ? 21.438 -2.943 2.969 1 96.88 91 ALA A CA 1
ATOM 687 C C . ALA A 1 91 ? 20.625 -4.199 2.652 1 96.88 91 ALA A C 1
ATOM 689 O O . ALA A 1 91 ? 21.188 -5.281 2.492 1 96.88 91 ALA A O 1
ATOM 690 N N . LYS A 1 92 ? 19.328 -4.027 2.627 1 95.94 92 LYS A N 1
ATOM 691 C CA . LYS A 1 92 ? 18.438 -5.137 2.314 1 95.94 92 LYS A CA 1
ATOM 692 C C . LYS A 1 92 ? 18.812 -5.785 0.985 1 95.94 92 LYS A C 1
ATOM 694 O O . LYS A 1 92 ? 18.938 -7.012 0.896 1 95.94 92 LYS A O 1
ATOM 699 N N . GLU A 1 93 ? 19 -4.984 -0.05 1 92.06 93 GLU A N 1
ATOM 700 C CA . GLU A 1 93 ? 19.312 -5.465 -1.389 1 92.06 93 GLU A CA 1
ATOM 701 C C . GLU A 1 93 ? 20.641 -6.23 -1.394 1 92.06 93 GLU A C 1
ATOM 703 O O . GLU A 1 93 ? 20.766 -7.246 -2.08 1 92.06 93 GLU A O 1
ATOM 708 N N . ALA A 1 94 ? 21.594 -5.785 -0.636 1 94.12 94 ALA A N 1
ATOM 709 C CA . ALA A 1 94 ? 22.953 -6.332 -0.66 1 94.12 94 ALA A CA 1
ATOM 710 C C . ALA A 1 94 ? 23.031 -7.617 0.163 1 94.12 94 ALA A C 1
ATOM 712 O O . ALA A 1 94 ? 23.781 -8.539 -0.19 1 94.12 94 ALA A O 1
ATOM 713 N N . ILE A 1 95 ? 22.266 -7.676 1.196 1 95.5 95 ILE A N 1
ATOM 714 C CA . ILE A 1 95 ? 22.531 -8.719 2.182 1 95.5 95 ILE A CA 1
ATOM 715 C C . ILE A 1 95 ? 21.5 -9.828 2.057 1 95.5 95 ILE A C 1
ATOM 717 O O . ILE A 1 95 ? 21.766 -10.977 2.404 1 95.5 95 ILE A O 1
ATOM 721 N N . ASP A 1 96 ? 20.312 -9.477 1.623 1 93.88 96 ASP A N 1
ATOM 722 C CA . ASP A 1 96 ? 19.266 -10.484 1.481 1 93.88 96 ASP A CA 1
ATOM 723 C C . ASP A 1 96 ? 19.734 -11.633 0.59 1 93.88 96 ASP A C 1
ATOM 725 O O . ASP A 1 96 ? 20.234 -11.414 -0.512 1 93.88 96 ASP A O 1
ATOM 729 N N . GLY A 1 97 ? 19.578 -12.867 1.052 1 90.25 97 GLY A N 1
ATOM 730 C CA . GLY A 1 97 ? 19.906 -14.055 0.279 1 90.25 97 GLY A CA 1
ATOM 731 C C . GLY A 1 97 ? 21.359 -14.469 0.429 1 90.25 97 GLY A C 1
ATOM 732 O O . GLY A 1 97 ? 21.766 -15.516 -0.082 1 90.25 97 GLY A O 1
ATOM 733 N N . ARG A 1 98 ? 22.125 -13.711 1.095 1 92.69 98 ARG A N 1
ATOM 734 C CA . ARG A 1 98 ? 23.516 -14.062 1.304 1 92.69 98 ARG A CA 1
ATOM 735 C C . ARG A 1 98 ? 23.641 -15.273 2.223 1 92.69 98 ARG A C 1
ATOM 737 O O . ARG A 1 98 ? 22.812 -15.484 3.102 1 92.69 98 ARG A O 1
ATOM 744 N N . VAL A 1 99 ? 24.703 -16.016 1.92 1 94.06 99 VAL A N 1
ATOM 745 C CA . VAL A 1 99 ? 24.984 -17.172 2.758 1 94.06 99 VAL A CA 1
ATOM 746 C C . VAL A 1 99 ? 25.969 -16.797 3.854 1 94.06 99 VAL A C 1
ATOM 748 O O . VAL A 1 99 ? 27.078 -16.344 3.566 1 94.06 99 VAL A O 1
ATOM 751 N N . ILE A 1 100 ? 25.5 -16.891 5.082 1 92.69 100 ILE A N 1
ATOM 752 C CA . ILE A 1 100 ? 26.328 -16.625 6.254 1 92.69 100 ILE A CA 1
ATOM 753 C C . ILE A 1 100 ? 26.453 -17.906 7.094 1 92.69 100 ILE A C 1
ATOM 755 O O . ILE A 1 100 ? 25.438 -18.406 7.605 1 92.69 100 ILE A O 1
ATOM 759 N N . HIS A 1 101 ? 27.656 -18.406 7.234 1 93.94 101 HIS A N 1
ATOM 760 C CA . HIS A 1 101 ? 27.906 -19.625 7.984 1 93.94 101 HIS A CA 1
ATOM 761 C C . HIS A 1 101 ? 27 -20.75 7.523 1 93.94 101 HIS A C 1
ATOM 763 O O . HIS A 1 101 ? 26.375 -21.438 8.352 1 93.94 101 HIS A O 1
ATOM 769 N N . GLY A 1 102 ? 26.766 -20.828 6.238 1 92.62 102 GLY A N 1
ATOM 770 C CA . GLY A 1 102 ? 26.062 -21.938 5.629 1 92.62 102 GLY A CA 1
ATOM 771 C C . GLY A 1 102 ? 24.562 -21.734 5.547 1 92.62 102 GLY A C 1
ATOM 772 O O . GLY A 1 102 ? 23.844 -22.578 5.004 1 92.62 102 GLY A O 1
ATOM 773 N N . ARG A 1 103 ? 24.109 -20.703 6.105 1 94.06 103 ARG A N 1
ATOM 774 C CA . ARG A 1 103 ? 22.672 -20.438 6.082 1 94.06 103 ARG A CA 1
ATOM 775 C C . ARG A 1 103 ? 22.359 -19.203 5.238 1 94.06 103 ARG A C 1
ATOM 777 O O . ARG A 1 103 ? 23.062 -18.188 5.324 1 94.06 103 ARG A O 1
ATOM 784 N N . GLN A 1 104 ? 21.344 -19.297 4.422 1 92.81 104 GLN A N 1
ATOM 785 C CA . GLN A 1 104 ? 20.906 -18.172 3.611 1 92.81 104 GLN A CA 1
ATOM 786 C C . GLN A 1 104 ? 20.062 -17.203 4.43 1 92.81 104 GLN A C 1
ATOM 788 O O . GLN A 1 104 ? 18.922 -17.531 4.805 1 92.81 104 GLN A O 1
ATOM 793 N N . VAL A 1 105 ? 20.531 -16.031 4.598 1 94.31 105 VAL A N 1
ATOM 794 C CA . VAL A 1 105 ? 19.844 -15.062 5.453 1 94.31 105 VAL A CA 1
ATOM 795 C C . VAL A 1 105 ? 18.734 -14.383 4.668 1 94.31 105 VAL A C 1
ATOM 797 O O . VAL A 1 105 ? 18.797 -14.289 3.439 1 94.31 105 VAL A O 1
ATOM 800 N N . ARG A 1 106 ? 17.734 -13.969 5.422 1 93.19 106 ARG A N 1
ATOM 801 C CA . ARG A 1 106 ? 16.625 -13.227 4.852 1 93.19 106 ARG A CA 1
ATOM 802 C C . ARG A 1 106 ? 16.484 -11.852 5.504 1 93.19 106 ARG A C 1
ATOM 804 O O . ARG A 1 106 ? 16.422 -11.75 6.73 1 93.19 106 ARG A O 1
ATOM 811 N N . VAL A 1 107 ? 16.516 -10.844 4.668 1 95.75 107 VAL A N 1
ATOM 812 C CA . VAL A 1 107 ? 16.391 -9.484 5.184 1 95.75 107 VAL A CA 1
ATOM 813 C C . VAL A 1 107 ? 15.102 -8.844 4.66 1 95.75 107 VAL A C 1
ATOM 815 O O . VAL A 1 107 ? 14.852 -8.836 3.453 1 95.75 107 VAL A O 1
ATOM 818 N N . ARG A 1 108 ? 14.234 -8.375 5.602 1 95.25 108 ARG A N 1
ATOM 819 C CA . ARG A 1 108 ? 12.992 -7.688 5.27 1 95.25 108 ARG A CA 1
ATOM 820 C C . ARG A 1 108 ? 12.82 -6.43 6.113 1 95.25 108 ARG A C 1
ATOM 822 O O . ARG A 1 108 ? 13.469 -6.277 7.152 1 95.25 108 ARG A O 1
ATOM 829 N N . PHE A 1 109 ? 12.008 -5.559 5.594 1 95.19 109 PHE A N 1
ATOM 830 C CA . PHE A 1 109 ? 11.609 -4.461 6.469 1 95.19 109 PHE A CA 1
ATOM 831 C C . PHE A 1 109 ? 10.734 -4.965 7.609 1 95.19 109 PHE A C 1
ATOM 833 O O . PHE A 1 109 ? 9.844 -5.789 7.395 1 95.19 109 PHE A O 1
ATOM 840 N N . ALA A 1 110 ? 11.031 -4.492 8.773 1 94.31 110 ALA A N 1
ATOM 841 C CA . ALA A 1 110 ? 10.25 -4.871 9.945 1 94.31 110 ALA A CA 1
ATOM 842 C C . ALA A 1 110 ? 8.867 -4.223 9.922 1 94.31 110 ALA A C 1
ATOM 844 O O . ALA A 1 110 ? 8.703 -3.119 9.398 1 94.31 110 ALA A O 1
ATOM 845 N N . VAL A 1 111 ? 7.945 -4.945 10.461 1 90.81 111 VAL A N 1
ATOM 846 C CA . VAL A 1 111 ? 6.605 -4.383 10.609 1 90.81 111 VAL A CA 1
ATOM 847 C C . VAL A 1 111 ? 6.645 -3.197 11.57 1 90.81 111 VAL A C 1
ATOM 849 O O . VAL A 1 111 ? 7.281 -3.264 12.625 1 90.81 111 VAL A O 1
ATOM 852 N N . HIS A 1 112 ? 5.996 -2.152 11.125 1 90.62 112 HIS A N 1
ATOM 853 C CA . HIS A 1 112 ? 5.859 -1.008 12.016 1 90.62 112 HIS A CA 1
ATOM 854 C C . HIS A 1 112 ? 4.664 -1.178 12.945 1 90.62 112 HIS A C 1
ATOM 856 O O . HIS A 1 112 ? 3.516 -0.992 12.531 1 90.62 112 HIS A O 1
ATOM 862 N N . GLY A 1 113 ? 4.832 -1.421 14.211 1 91.38 113 GLY A N 1
ATOM 863 C CA . GLY A 1 113 ? 3.764 -1.742 15.141 1 91.38 113 GLY A CA 1
ATOM 864 C C . GLY A 1 113 ? 3.066 -0.515 15.695 1 91.38 113 GLY A C 1
ATOM 865 O O . GLY A 1 113 ? 2.057 -0.63 16.391 1 91.38 113 GLY A O 1
ATOM 866 N N . ALA A 1 114 ? 3.574 0.693 15.453 1 96.19 114 ALA A N 1
ATOM 867 C CA . ALA A 1 114 ? 3.002 1.927 15.984 1 96.19 114 ALA A CA 1
ATOM 868 C C . ALA A 1 114 ? 2.516 2.836 14.859 1 96.19 114 ALA A C 1
ATOM 870 O O . ALA A 1 114 ? 2.803 4.035 14.852 1 96.19 114 ALA A O 1
ATOM 871 N N . ALA A 1 115 ? 1.897 2.238 13.914 1 97 115 ALA A N 1
ATOM 872 C CA . ALA A 1 115 ? 1.377 2.979 12.766 1 97 115 ALA A CA 1
ATOM 873 C C . ALA A 1 115 ? -0.142 2.861 12.688 1 97 115 ALA A C 1
ATOM 875 O O . ALA A 1 115 ? -0.703 1.789 12.922 1 97 115 ALA A O 1
ATOM 876 N N . LEU A 1 116 ? -0.803 3.988 12.352 1 98.06 116 LEU A N 1
ATOM 877 C CA . LEU A 1 116 ? -2.258 4.043 12.25 1 98.06 116 LEU A CA 1
ATOM 878 C C . LEU A 1 116 ? -2.689 4.398 10.828 1 98.06 116 LEU A C 1
ATOM 880 O O . LEU A 1 116 ? -2.031 5.191 10.156 1 98.06 116 LEU A O 1
ATOM 884 N N . ARG A 1 117 ? -3.709 3.795 10.461 1 98 117 ARG A N 1
ATOM 885 C CA . ARG A 1 117 ? -4.465 4.27 9.305 1 98 117 ARG A CA 1
ATOM 886 C C . ARG A 1 117 ? -5.566 5.234 9.727 1 98 117 ARG A C 1
ATOM 888 O O . ARG A 1 117 ? -6.344 4.934 10.641 1 98 117 ARG A O 1
ATOM 895 N N . VAL A 1 118 ? -5.598 6.34 9.094 1 98.19 118 VAL A N 1
ATOM 896 C CA . VAL A 1 118 ? -6.582 7.371 9.398 1 98.19 118 VAL A CA 1
ATOM 897 C C . VAL A 1 118 ? -7.566 7.512 8.242 1 98.19 118 VAL A C 1
ATOM 899 O O . VAL A 1 118 ? -7.16 7.543 7.074 1 98.19 118 VAL A O 1
ATOM 902 N N . LYS A 1 119 ? -8.844 7.555 8.562 1 97.88 119 LYS A N 1
ATOM 903 C CA . LYS A 1 119 ? -9.883 7.691 7.539 1 97.88 119 LYS A CA 1
ATOM 904 C C . LYS A 1 119 ? -10.758 8.914 7.805 1 97.88 119 LYS A C 1
ATOM 906 O O . LYS A 1 119 ? -10.742 9.469 8.906 1 97.88 119 LYS A O 1
ATOM 911 N N . GLU A 1 120 ? -11.461 9.32 6.75 1 97.12 120 GLU A N 1
ATOM 912 C CA . GLU A 1 120 ? -12.414 10.422 6.809 1 97.12 120 GLU A CA 1
ATOM 913 C C . GLU A 1 120 ? -11.703 11.766 6.93 1 97.12 120 GLU A C 1
ATOM 915 O O . GLU A 1 120 ? -12.172 12.664 7.637 1 97.12 120 GLU A O 1
ATOM 920 N N . LEU A 1 121 ? -10.57 11.82 6.293 1 97.12 121 LEU A N 1
ATOM 921 C CA . LEU A 1 121 ? -9.828 13.07 6.273 1 97.12 121 LEU A CA 1
ATOM 922 C C . LEU A 1 121 ? -10.445 14.062 5.289 1 97.12 121 LEU A C 1
ATOM 924 O O . LEU A 1 121 ? -10.773 13.688 4.16 1 97.12 121 LEU A O 1
ATOM 928 N N . SER A 1 122 ? -10.586 15.234 5.773 1 95.5 122 SER A N 1
ATOM 929 C CA . SER A 1 122 ? -10.953 16.328 4.871 1 95.5 122 SER A CA 1
ATOM 930 C C . SER A 1 122 ? -9.859 16.578 3.84 1 95.5 122 SER A C 1
ATOM 932 O O . SER A 1 122 ? -8.672 16.453 4.145 1 95.5 122 SER A O 1
ATOM 934 N N . PRO A 1 123 ? -10.281 16.969 2.635 1 94.88 123 PRO A N 1
ATOM 935 C CA . PRO A 1 123 ? -9.281 17.297 1.613 1 94.88 123 PRO A CA 1
ATOM 936 C C . PRO A 1 123 ? -8.391 18.469 2.014 1 94.88 123 PRO A C 1
ATOM 938 O O . PRO A 1 123 ? -7.348 18.703 1.393 1 94.88 123 PRO A O 1
ATOM 941 N N . THR A 1 124 ? -8.773 19.219 3.059 1 94.94 124 THR A N 1
ATOM 942 C CA . THR A 1 124 ? -8.031 20.406 3.469 1 94.94 124 THR A CA 1
ATOM 943 C C . THR A 1 124 ? -6.934 20.047 4.461 1 94.94 124 THR A C 1
ATOM 945 O O . THR A 1 124 ? -6.18 20.906 4.906 1 94.94 124 THR A O 1
ATOM 948 N N . VAL A 1 125 ? -6.855 18.797 4.824 1 96.56 125 VAL A N 1
ATOM 949 C CA . VAL A 1 125 ? -5.863 18.359 5.805 1 96.56 125 VAL A CA 1
ATOM 950 C C . VAL A 1 125 ? -4.582 17.953 5.094 1 96.56 125 VAL A C 1
ATOM 952 O O . VAL A 1 125 ? -4.582 17 4.309 1 96.56 125 VAL A O 1
ATOM 955 N N . SER A 1 126 ? -3.529 18.672 5.359 1 96.69 126 SER A N 1
ATOM 956 C CA . SER A 1 126 ? -2.229 18.359 4.777 1 96.69 126 SER A CA 1
ATOM 957 C C . SER A 1 126 ? -1.456 17.375 5.648 1 96.69 126 SER A C 1
ATOM 959 O O . SER A 1 126 ? -1.884 17.047 6.762 1 96.69 126 SER A O 1
ATOM 961 N N . ASN A 1 127 ? -0.29 16.891 5.121 1 97.06 127 ASN A N 1
ATOM 962 C CA . ASN A 1 127 ? 0.628 16.078 5.918 1 97.06 127 ASN A CA 1
ATOM 963 C C . ASN A 1 127 ? 1.026 16.781 7.207 1 97.06 127 ASN A C 1
ATOM 965 O O . ASN A 1 127 ? 1.024 16.188 8.281 1 97.06 127 ASN A O 1
ATOM 969 N N . GLU A 1 128 ? 1.344 18.047 7.074 1 96.75 128 GLU A N 1
ATOM 970 C CA . GLU A 1 128 ? 1.822 18.859 8.195 1 96.75 128 GLU A CA 1
ATOM 971 C C . GLU A 1 128 ? 0.748 19 9.273 1 96.75 128 GLU A C 1
ATOM 973 O O . GLU A 1 128 ? 1.026 18.828 10.461 1 96.75 128 GLU A O 1
ATOM 978 N N . MET A 1 129 ? -0.456 19.25 8.797 1 96.19 129 MET A N 1
ATOM 979 C CA . MET A 1 129 ? -1.559 19.375 9.742 1 96.19 129 MET A CA 1
ATOM 980 C C . MET A 1 129 ? -1.789 18.062 10.492 1 96.19 129 MET A C 1
ATOM 982 O O . MET A 1 129 ? -1.977 18.062 11.711 1 96.19 129 MET A O 1
ATOM 986 N N . LEU A 1 130 ? -1.741 17 9.727 1 96.88 130 LEU A N 1
ATOM 987 C CA . LEU A 1 130 ? -1.893 15.672 10.32 1 96.88 130 LEU A CA 1
ATOM 988 C C . LEU A 1 130 ? -0.794 15.406 11.344 1 96.88 130 LEU A C 1
ATOM 990 O O . LEU A 1 130 ? -1.068 14.906 12.438 1 96.88 130 LEU A O 1
ATOM 994 N N . TYR A 1 131 ? 0.415 15.766 11.039 1 97.31 131 TYR A N 1
ATOM 995 C CA . TYR A 1 131 ? 1.566 15.594 11.922 1 97.31 131 TYR A CA 1
ATOM 996 C C . TYR A 1 131 ? 1.368 16.344 13.227 1 97.31 131 TYR A C 1
ATOM 998 O O . TYR A 1 131 ? 1.494 15.773 14.312 1 97.31 131 TYR A O 1
ATOM 1006 N N . HIS A 1 132 ? 0.971 17.594 13.125 1 95.94 132 HIS A N 1
ATOM 1007 C CA . HIS A 1 132 ? 0.816 18.438 14.305 1 95.94 132 HIS A CA 1
ATOM 1008 C C . HIS A 1 132 ? -0.357 17.984 15.164 1 95.94 132 HIS A C 1
ATOM 1010 O O . HIS A 1 132 ? -0.264 17.969 16.391 1 95.94 132 HIS A O 1
ATOM 1016 N N . ALA A 1 133 ? -1.374 17.594 14.508 1 95.88 133 ALA A N 1
ATOM 1017 C CA . ALA A 1 133 ? -2.549 17.125 15.242 1 95.88 133 ALA A CA 1
ATOM 1018 C C . ALA A 1 133 ? -2.229 15.891 16.078 1 95.88 133 ALA A C 1
ATOM 1020 O O . ALA A 1 133 ? -2.566 15.82 17.25 1 95.88 133 ALA A O 1
ATOM 1021 N N . PHE A 1 134 ? -1.539 14.953 15.5 1 97.5 134 PHE A N 1
ATOM 1022 C CA . PHE A 1 134 ? -1.308 13.672 16.172 1 97.5 134 PHE A CA 1
ATOM 1023 C C . PHE A 1 134 ? -0.106 13.758 17.094 1 97.5 134 PHE A C 1
ATOM 1025 O O . PHE A 1 134 ? 0.093 12.883 17.953 1 97.5 134 PHE A O 1
ATOM 1032 N N . SER A 1 135 ? 0.694 14.781 16.922 1 95.81 135 SER A N 1
ATOM 1033 C CA . SER A 1 135 ? 1.823 14.992 17.828 1 95.81 135 SER A CA 1
ATOM 1034 C C . SER A 1 135 ? 1.351 15.25 19.25 1 95.81 135 SER A C 1
ATOM 1036 O O . SER A 1 135 ? 2.133 15.148 20.203 1 95.81 135 SER A O 1
ATOM 1038 N N . HIS A 1 136 ? 0.119 15.594 19.375 1 93.31 136 HIS A N 1
ATOM 1039 C CA . HIS A 1 136 ? -0.465 15.805 20.703 1 93.31 136 HIS A CA 1
ATOM 1040 C C . HIS A 1 136 ? -0.558 14.492 21.469 1 93.31 136 HIS A C 1
ATOM 1042 O O . HIS A 1 136 ? -0.625 14.5 22.703 1 93.31 136 HIS A O 1
ATOM 1048 N N . PHE A 1 137 ? -0.575 13.383 20.766 1 95.44 137 PHE A N 1
ATOM 1049 C CA . PHE A 1 137 ? -0.679 12.086 21.422 1 95.44 137 PHE A CA 1
ATOM 1050 C C . PHE A 1 137 ? 0.703 11.516 21.719 1 95.44 137 PHE A C 1
ATOM 1052 O O . PHE A 1 137 ? 0.835 10.586 22.516 1 95.44 137 PHE A O 1
ATOM 1059 N N . GLY A 1 138 ? 1.673 12.023 21.062 1 95.94 138 GLY A N 1
ATOM 1060 C CA . GLY A 1 138 ? 3.045 11.555 21.188 1 95.94 138 GLY A CA 1
ATOM 1061 C C . GLY A 1 138 ? 3.908 11.898 19.984 1 95.94 138 GLY A C 1
ATOM 1062 O O . GLY A 1 138 ? 3.432 12.516 19.031 1 95.94 138 GLY A O 1
ATOM 1063 N N . ASP A 1 139 ? 5.141 11.469 20.094 1 96.56 139 ASP A N 1
ATOM 1064 C CA . ASP A 1 139 ? 6.078 11.773 19.016 1 96.56 139 ASP A CA 1
ATOM 1065 C C . ASP A 1 139 ? 5.703 11.023 17.734 1 96.56 139 ASP A C 1
ATOM 1067 O O . ASP A 1 139 ? 5.562 9.805 17.75 1 96.56 139 ASP A O 1
ATOM 1071 N N . VAL A 1 140 ? 5.566 11.805 16.719 1 97.5 140 VAL A N 1
ATOM 1072 C CA . VAL A 1 140 ? 5.195 11.258 15.414 1 97.5 140 VAL A CA 1
ATOM 1073 C C . VAL A 1 140 ? 6.422 11.211 14.508 1 97.5 140 VAL A C 1
ATOM 1075 O O . VAL A 1 140 ? 7.172 12.18 14.414 1 97.5 140 VAL A O 1
ATOM 1078 N N . GLU A 1 141 ? 6.656 10.094 13.844 1 96.25 141 GLU A N 1
ATOM 1079 C CA . GLU A 1 141 ? 7.758 9.953 12.898 1 96.25 141 GLU A CA 1
ATOM 1080 C C . GLU A 1 141 ? 7.348 10.43 11.508 1 96.25 141 GLU A C 1
ATOM 1082 O O . GLU A 1 141 ? 8.141 11.07 10.805 1 96.25 141 GLU A O 1
ATOM 1087 N N . ARG A 1 142 ? 6.129 10.07 11.195 1 95.12 142 ARG A N 1
ATOM 1088 C CA . ARG A 1 142 ? 5.66 10.359 9.844 1 95.12 142 ARG A CA 1
ATOM 1089 C C . ARG A 1 142 ? 4.141 10.445 9.797 1 95.12 142 ARG A C 1
ATOM 1091 O O . ARG A 1 142 ? 3.447 9.672 10.461 1 95.12 142 ARG A O 1
ATOM 1098 N N . ALA A 1 143 ? 3.625 11.367 9.062 1 97.56 143 ALA A N 1
ATOM 1099 C CA . ALA A 1 143 ? 2.199 11.531 8.789 1 97.56 143 ALA A CA 1
ATOM 1100 C C . ALA A 1 143 ? 1.957 11.852 7.316 1 97.56 143 ALA A C 1
ATOM 1102 O O . ALA A 1 143 ? 2.553 12.789 6.773 1 97.56 143 ALA A O 1
ATOM 1103 N N . VAL A 1 144 ? 1.076 11.062 6.719 1 97.38 144 VAL A N 1
ATOM 1104 C CA . VAL A 1 144 ? 0.868 11.258 5.289 1 97.38 144 VAL A CA 1
ATOM 1105 C C . VAL A 1 144 ? -0.621 11.164 4.965 1 97.38 144 VAL A C 1
ATOM 1107 O O . VAL A 1 144 ? -1.307 10.25 5.43 1 97.38 144 VAL A O 1
ATOM 1110 N N . HIS A 1 145 ? -1.122 12.203 4.281 1 98.44 145 HIS A N 1
ATOM 1111 C CA . HIS A 1 145 ? -2.43 12.133 3.641 1 98.44 145 HIS A CA 1
ATOM 1112 C C . HIS A 1 145 ? -2.32 11.586 2.223 1 98.44 145 HIS A C 1
ATOM 1114 O O . HIS A 1 145 ? -1.813 12.266 1.327 1 98.44 145 HIS A O 1
ATOM 1120 N N . ILE A 1 146 ? -2.812 10.414 2.012 1 98 146 ILE A N 1
ATOM 1121 C CA . ILE A 1 146 ? -2.617 9.672 0.77 1 98 146 ILE A CA 1
ATOM 1122 C C . ILE A 1 146 ? -3.311 10.398 -0.38 1 98 146 ILE A C 1
ATOM 1124 O O . ILE A 1 146 ? -4.449 10.852 -0.242 1 98 146 ILE A O 1
ATOM 1128 N N . VAL A 1 147 ? -2.633 10.539 -1.516 1 96.5 147 VAL A N 1
ATOM 1129 C CA . VAL A 1 147 ? -3.199 11.18 -2.695 1 96.5 147 VAL A CA 1
ATOM 1130 C C . VAL A 1 147 ? -3.199 10.203 -3.869 1 96.5 147 VAL A C 1
ATOM 1132 O O . VAL A 1 147 ? -2.469 9.211 -3.855 1 96.5 147 VAL A O 1
ATOM 1135 N N . ASP A 1 148 ? -4.055 10.438 -4.82 1 93.56 148 ASP A N 1
ATOM 1136 C CA . ASP A 1 148 ? -4.109 9.594 -6.008 1 93.56 148 ASP A CA 1
ATOM 1137 C C . ASP A 1 148 ? -3.104 10.055 -7.059 1 93.56 148 ASP A C 1
ATOM 1139 O O . ASP A 1 148 ? -2.217 10.859 -6.766 1 93.56 148 ASP A O 1
ATOM 1143 N N . GLU A 1 149 ? -3.154 9.516 -8.25 1 87.75 149 GLU A N 1
ATOM 1144 C CA . GLU A 1 149 ? -2.201 9.781 -9.328 1 87.75 149 GLU A CA 1
ATOM 1145 C C . GLU A 1 149 ? -2.23 11.25 -9.742 1 87.75 149 GLU A C 1
ATOM 1147 O O . GLU A 1 149 ? -1.225 11.789 -10.203 1 87.75 149 GLU A O 1
ATOM 1152 N N . LYS A 1 150 ? -3.352 11.875 -9.523 1 88.5 150 LYS A N 1
ATOM 1153 C CA . LYS A 1 150 ? -3.502 13.266 -9.93 1 88.5 150 LYS A CA 1
ATOM 1154 C C . LYS A 1 150 ? -3.219 14.211 -8.766 1 88.5 150 LYS A C 1
ATOM 1156 O O . LYS A 1 150 ? -3.355 15.43 -8.898 1 88.5 150 LYS A O 1
ATOM 1161 N N . GLY A 1 151 ? -2.875 13.625 -7.641 1 89.06 151 GLY A N 1
ATOM 1162 C CA . GLY A 1 151 ? -2.562 14.445 -6.48 1 89.06 151 GLY A CA 1
ATOM 1163 C C . GLY A 1 151 ? -3.785 14.797 -5.652 1 89.06 151 GLY A C 1
ATOM 1164 O O . GLY A 1 151 ? -3.723 15.672 -4.781 1 89.06 151 GLY A O 1
ATOM 1165 N N . ARG A 1 152 ? -4.879 14.172 -5.941 1 93.94 152 ARG A N 1
ATOM 1166 C CA . ARG A 1 152 ? -6.094 14.438 -5.18 1 93.94 152 ARG A CA 1
ATOM 1167 C C . ARG A 1 152 ? -6.125 13.609 -3.896 1 93.94 152 ARG A C 1
ATOM 1169 O O . ARG A 1 152 ? -5.859 12.406 -3.924 1 93.94 152 ARG A O 1
ATOM 1176 N N . PRO A 1 153 ? -6.395 14.266 -2.82 1 96.38 153 PRO A N 1
ATOM 1177 C CA . PRO A 1 153 ? -6.473 13.516 -1.562 1 96.38 153 PRO A CA 1
ATOM 1178 C C . PRO A 1 153 ? -7.543 12.43 -1.587 1 96.38 153 PRO A C 1
ATOM 1180 O O . PRO A 1 153 ? -8.625 12.633 -2.146 1 96.38 153 PRO A O 1
ATOM 1183 N N . THR A 1 154 ? -7.332 11.328 -0.928 1 96.69 154 THR A N 1
ATOM 1184 C CA . THR A 1 154 ? -8.227 10.18 -0.946 1 96.69 154 THR A CA 1
ATOM 1185 C C . THR A 1 154 ? -9.125 10.172 0.289 1 96.69 154 THR A C 1
ATOM 1187 O O . THR A 1 154 ? -10.117 9.438 0.338 1 96.69 154 THR A O 1
ATOM 1190 N N . GLY A 1 155 ? -8.727 10.867 1.294 1 97.44 155 GLY A N 1
ATOM 1191 C CA . GLY A 1 155 ? -9.43 10.828 2.566 1 97.44 155 GLY A CA 1
ATOM 1192 C C . GLY A 1 155 ? -8.828 9.844 3.553 1 97.44 155 GLY A C 1
ATOM 1193 O O . GLY A 1 155 ? -9.305 9.727 4.684 1 97.44 155 GLY A O 1
ATOM 1194 N N . GLU A 1 156 ? -7.812 9.211 3.129 1 98 156 GLU A N 1
ATOM 1195 C CA . GLU A 1 156 ? -7.094 8.273 3.986 1 98 156 GLU A CA 1
ATOM 1196 C C . GLU A 1 156 ? -5.664 8.742 4.238 1 98 156 GLU A C 1
ATOM 1198 O O . GLU A 1 156 ? -5.055 9.383 3.381 1 98 156 GLU A O 1
ATOM 1203 N N . GLY A 1 157 ? -5.18 8.391 5.398 1 98.25 157 GLY A N 1
ATOM 1204 C CA . GLY A 1 157 ? -3.812 8.742 5.746 1 98.25 157 GLY A CA 1
ATOM 1205 C C . GLY A 1 157 ? -3.127 7.695 6.605 1 98.25 157 GLY A C 1
ATOM 1206 O O . GLY A 1 157 ? -3.748 6.707 7.004 1 98.25 157 GLY A O 1
ATOM 1207 N N . ILE A 1 158 ? -1.869 7.922 6.824 1 98.12 158 ILE A N 1
ATOM 1208 C CA . ILE A 1 158 ? -1.049 7.07 7.68 1 98.12 158 ILE A CA 1
ATOM 1209 C C . ILE A 1 158 ? -0.29 7.934 8.688 1 98.12 158 ILE A C 1
ATOM 1211 O O . ILE A 1 158 ? 0.272 8.969 8.328 1 98.12 158 ILE A O 1
ATOM 1215 N N . VAL A 1 159 ? -0.351 7.551 9.891 1 98.31 159 VAL A N 1
ATOM 1216 C CA . VAL A 1 159 ? 0.434 8.203 10.93 1 98.31 159 VAL A CA 1
ATOM 1217 C C . VAL A 1 159 ? 1.314 7.172 11.633 1 98.31 159 VAL A C 1
ATOM 1219 O O . VAL A 1 159 ? 0.819 6.16 12.141 1 98.31 159 VAL A O 1
ATOM 1222 N N . GLU A 1 160 ? 2.561 7.402 11.633 1 97.31 160 GLU A N 1
ATOM 1223 C CA . GLU A 1 160 ? 3.537 6.531 12.281 1 97.31 160 GLU A CA 1
ATOM 1224 C C . GLU A 1 160 ? 4.121 7.191 13.531 1 97.31 160 GLU A C 1
ATOM 1226 O O . GLU A 1 160 ? 4.77 8.234 13.438 1 97.31 160 GLU A O 1
ATOM 1231 N N . PHE A 1 161 ? 3.953 6.547 14.695 1 97.88 161 PHE A N 1
ATOM 1232 C CA . PHE A 1 161 ? 4.477 7.047 15.961 1 97.88 161 PHE A CA 1
ATOM 1233 C C . PHE A 1 161 ? 5.836 6.43 16.266 1 97.88 161 PHE A C 1
ATOM 1235 O O . PHE A 1 161 ? 6.191 5.391 15.703 1 97.88 161 PHE A O 1
ATOM 1242 N N . GLU A 1 162 ? 6.539 7.043 17.109 1 95.62 162 GLU A N 1
ATOM 1243 C CA . GLU A 1 162 ? 7.816 6.508 17.578 1 95.62 162 GLU A CA 1
ATOM 1244 C C . GLU A 1 162 ? 7.617 5.344 18.531 1 95.62 162 GLU A C 1
ATOM 1246 O O . GLU A 1 162 ? 8.391 4.383 18.531 1 95.62 162 GLU A O 1
ATOM 1251 N N . ARG A 1 163 ? 6.516 5.512 19.359 1 95.44 163 ARG A N 1
ATOM 1252 C CA . ARG A 1 163 ? 6.281 4.535 20.422 1 95.44 163 ARG A CA 1
ATOM 1253 C C . ARG A 1 163 ? 4.863 3.975 20.344 1 95.44 163 ARG A C 1
ATOM 1255 O O . ARG A 1 163 ? 3.92 4.703 20.031 1 95.44 163 ARG A O 1
ATOM 1262 N N . LYS A 1 164 ? 4.738 2.762 20.719 1 95.88 164 LYS A N 1
ATOM 1263 C CA . LYS A 1 164 ? 3.467 2.047 20.641 1 95.88 164 LYS A CA 1
ATOM 1264 C C . LYS A 1 164 ? 2.441 2.635 21.609 1 95.88 164 LYS A C 1
ATOM 1266 O O . LYS A 1 164 ? 1.266 2.773 21.266 1 95.88 164 LYS A O 1
ATOM 1271 N N . PRO A 1 165 ? 2.828 3.033 22.797 1 97.19 165 PRO A N 1
ATOM 1272 C CA . PRO A 1 165 ? 1.837 3.588 23.719 1 97.19 165 PRO A CA 1
ATOM 1273 C C . PRO A 1 165 ? 1.154 4.84 23.172 1 97.19 165 PRO A C 1
ATOM 1275 O O . PRO A 1 165 ? -0.049 5.023 23.375 1 97.19 165 PRO A O 1
ATOM 1278 N N . SER A 1 166 ? 1.916 5.688 22.531 1 97.25 166 SER A N 1
ATOM 1279 C CA . SER A 1 166 ? 1.337 6.875 21.922 1 97.25 166 SER A CA 1
ATOM 1280 C C . SER A 1 166 ? 0.297 6.504 20.875 1 97.25 166 SER A C 1
ATOM 1282 O O . SER A 1 166 ? -0.777 7.105 20.812 1 97.25 166 SER A O 1
ATOM 1284 N N . CYS A 1 167 ? 0.682 5.504 20.125 1 97.31 167 CYS A N 1
ATOM 1285 C CA . CYS A 1 167 ? -0.224 4.992 19.094 1 97.31 167 CYS A CA 1
ATOM 1286 C C . CYS A 1 167 ? -1.517 4.48 19.719 1 97.31 167 CYS A C 1
ATOM 1288 O O . CYS A 1 167 ? -2.609 4.828 19.266 1 97.31 167 CYS A O 1
ATOM 1290 N N . ASN A 1 168 ? -1.429 3.729 20.75 1 97.31 168 ASN A N 1
ATOM 1291 C CA . ASN A 1 168 ? -2.586 3.168 21.453 1 97.31 168 ASN A CA 1
ATOM 1292 C C . ASN A 1 168 ? -3.447 4.262 22.078 1 97.31 168 ASN A C 1
ATOM 1294 O O . ASN A 1 168 ? -4.676 4.18 22.047 1 97.31 168 ASN A O 1
ATOM 1298 N N . GLU A 1 169 ? -2.811 5.234 22.578 1 96.62 169 GLU A N 1
ATOM 1299 C CA . GLU A 1 169 ? -3.533 6.348 23.188 1 96.62 169 GLU A CA 1
ATOM 1300 C C . GLU A 1 169 ? -4.367 7.094 22.141 1 96.62 169 GLU A C 1
ATOM 1302 O O . GLU A 1 169 ? -5.5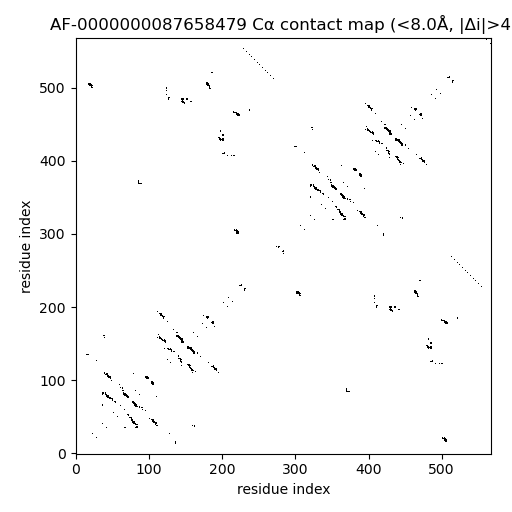31 7.414 22.391 1 96.62 169 GLU A O 1
ATOM 1307 N N . ALA A 1 170 ? -3.721 7.375 21.047 1 97 170 ALA A N 1
ATOM 1308 C CA . ALA A 1 170 ? -4.434 8.047 19.969 1 97 170 ALA A CA 1
ATOM 1309 C C . ALA A 1 170 ? -5.633 7.23 19.516 1 97 170 ALA A C 1
ATOM 1311 O O . ALA A 1 170 ? -6.734 7.762 19.359 1 97 170 ALA A O 1
ATOM 1312 N N . MET A 1 171 ? -5.371 5.977 19.312 1 97.06 171 MET A N 1
ATOM 1313 C CA . MET A 1 171 ? -6.418 5.066 18.844 1 97.06 171 MET A CA 1
ATOM 1314 C C . MET A 1 171 ? -7.586 5.051 19.828 1 97.06 171 MET A C 1
ATOM 1316 O O . MET A 1 171 ? -8.742 5.168 19.422 1 97.06 171 MET A O 1
ATOM 1320 N N . GLN A 1 172 ? -7.363 4.961 21.078 1 96 172 GLN A N 1
ATOM 1321 C CA . GLN A 1 172 ? -8.391 4.891 22.109 1 96 172 GLN A CA 1
ATOM 1322 C C . GLN A 1 172 ? -9.164 6.207 22.219 1 96 172 GLN A C 1
ATOM 1324 O O . GLN A 1 172 ? -10.391 6.211 22.266 1 96 172 GLN A O 1
ATOM 1329 N N . ALA A 1 173 ? -8.461 7.305 22.219 1 94.75 173 ALA A N 1
ATOM 1330 C CA . ALA A 1 173 ? -9.078 8.617 22.344 1 94.75 173 ALA A CA 1
ATOM 1331 C C . ALA A 1 173 ? -10.039 8.883 21.188 1 94.75 173 ALA A C 1
ATOM 1333 O O . ALA A 1 173 ? -11.156 9.367 21.391 1 94.75 173 ALA A O 1
ATOM 1334 N N . ILE A 1 174 ? -9.602 8.492 20.031 1 94.94 174 ILE A N 1
ATOM 1335 C CA . ILE A 1 174 ? -10.375 8.805 18.828 1 94.94 174 ILE A CA 1
ATOM 1336 C C . ILE A 1 174 ? -11.547 7.832 18.703 1 94.94 174 ILE A C 1
ATOM 1338 O O . ILE A 1 174 ? -12.625 8.203 18.234 1 94.94 174 ILE A O 1
ATOM 1342 N N . LYS A 1 175 ? -11.305 6.637 19.156 1 93.75 175 LYS A N 1
ATOM 1343 C CA . LYS A 1 175 ? -12.383 5.648 19.141 1 93.75 175 LYS A CA 1
ATOM 1344 C C . LYS A 1 175 ? -13.477 6.012 20.141 1 93.75 175 LYS A C 1
ATOM 1346 O O . LYS A 1 175 ? -14.664 5.883 19.844 1 93.75 175 LYS A O 1
ATOM 1351 N N . GLU A 1 176 ? -13.148 6.559 21.219 1 91.94 176 GLU A N 1
ATOM 1352 C CA . GLU A 1 176 ? -14.086 6.801 22.312 1 91.94 176 GLU A CA 1
ATOM 1353 C C . GLU A 1 176 ? -14.734 8.18 22.188 1 91.94 176 GLU A C 1
ATOM 1355 O O . GLU A 1 176 ? -15.867 8.383 22.641 1 91.94 176 GLU A O 1
ATOM 1360 N N . LYS A 1 177 ? -13.93 9.117 21.672 1 92.56 177 LYS A N 1
ATOM 1361 C CA . LYS A 1 177 ? -14.414 10.492 21.594 1 92.56 177 LYS A CA 1
ATOM 1362 C C . LYS A 1 177 ? -14.508 10.969 20.156 1 92.56 177 LYS A C 1
ATOM 1364 O O . LYS A 1 177 ? -14.031 10.297 19.234 1 92.56 177 LYS A O 1
ATOM 1369 N N . VAL A 1 178 ? -15.234 12.078 20.062 1 92.94 178 VAL A N 1
ATOM 1370 C CA . VAL A 1 178 ? -15.32 12.734 18.766 1 92.94 178 VAL A CA 1
ATOM 1371 C C . VAL A 1 178 ? -14.094 13.617 18.547 1 92.94 178 VAL A C 1
ATOM 1373 O O . VAL A 1 178 ? -13.883 14.594 19.266 1 92.94 178 VAL A O 1
ATOM 1376 N N . PHE A 1 179 ? -13.312 13.203 17.656 1 94.5 179 PHE A N 1
ATOM 1377 C CA . PHE A 1 179 ? -12.125 14 17.328 1 94.5 179 PHE A CA 1
ATOM 1378 C C . PHE A 1 179 ? -12.297 14.688 15.977 1 94.5 179 PHE A C 1
ATOM 1380 O O . PHE A 1 179 ? -12.461 14.023 14.953 1 94.5 179 PHE A O 1
ATOM 1387 N N . LEU A 1 180 ? -12.219 16 16 1 94.06 180 LEU A N 1
ATOM 1388 C CA . LEU A 1 180 ? -12.352 16.812 14.797 1 94.06 180 LEU A CA 1
ATOM 1389 C C . LEU A 1 180 ? -11.055 17.562 14.508 1 94.06 180 LEU A C 1
ATOM 1391 O O . LEU A 1 180 ? -10.477 18.172 15.406 1 94.06 180 LEU A O 1
ATOM 1395 N N . LEU A 1 181 ? -10.672 17.547 13.258 1 93.5 181 LEU A N 1
ATOM 1396 C CA . LEU A 1 181 ? -9.414 18.203 12.898 1 93.5 181 LEU A CA 1
ATOM 1397 C C . LEU A 1 181 ? -9.672 19.625 12.406 1 93.5 181 LEU A C 1
ATOM 1399 O O . LEU A 1 181 ? -8.805 20.5 12.516 1 93.5 181 LEU A O 1
ATOM 1403 N N . THR A 1 182 ? -10.828 19.781 11.805 1 93.31 182 THR A N 1
ATOM 1404 C CA . THR A 1 182 ? -11.211 21.062 11.211 1 93.31 182 THR A CA 1
ATOM 1405 C C . THR A 1 182 ? -12.648 21.422 11.594 1 93.31 182 THR A C 1
ATOM 1407 O O . THR A 1 182 ? -13.227 20.812 12.492 1 93.31 182 THR A O 1
ATOM 1410 N N . ALA A 1 183 ? -13.156 22.438 10.867 1 90.31 183 ALA A N 1
ATOM 1411 C CA . ALA A 1 183 ? -14.531 22.859 11.117 1 90.31 183 ALA A CA 1
ATOM 1412 C C . ALA A 1 183 ? -15.523 21.828 10.586 1 90.31 183 ALA A C 1
ATOM 1414 O O . ALA A 1 183 ? -16.719 21.891 10.898 1 90.31 183 ALA A O 1
ATOM 1415 N N . SER A 1 184 ? -14.984 20.859 9.836 1 88.19 184 SER A N 1
ATOM 1416 C CA . SER A 1 184 ? -15.852 19.781 9.359 1 88.19 184 SER A CA 1
ATOM 1417 C C . SER A 1 184 ? -16.359 18.922 10.508 1 88.19 184 SER A C 1
ATOM 1419 O O . SER A 1 184 ? -15.586 18.547 11.398 1 88.19 184 SER A O 1
ATOM 1421 N N . PRO A 1 185 ? -17.625 18.656 10.477 1 86.38 185 PRO A N 1
ATOM 1422 C CA . PRO A 1 185 ? -18.203 17.906 11.586 1 86.38 185 PRO A CA 1
ATOM 1423 C C . PRO A 1 185 ? -17.938 16.406 11.484 1 86.38 185 PRO A C 1
ATOM 1425 O O . PRO A 1 185 ? -18.469 15.617 12.266 1 86.38 185 PRO A O 1
ATOM 1428 N N . LYS A 1 186 ? -17.141 15.969 10.57 1 92.75 186 LYS A N 1
ATOM 1429 C CA . LYS A 1 186 ? -16.844 14.555 10.375 1 92.75 186 LYS A CA 1
ATOM 1430 C C . LYS A 1 186 ? -15.664 14.109 11.242 1 92.75 186 LYS A C 1
ATOM 1432 O O . LYS A 1 186 ? -14.523 14.531 11.008 1 92.75 186 LYS A O 1
ATOM 1437 N N . PRO A 1 187 ? -16.031 13.227 12.195 1 95.69 187 PRO A N 1
ATOM 1438 C CA . PRO A 1 187 ? -14.93 12.758 13.047 1 95.69 187 PRO A CA 1
ATOM 1439 C C . PRO A 1 187 ? -14 11.789 12.312 1 95.69 187 PRO A C 1
ATOM 1441 O O . PRO A 1 187 ? -14.43 11.078 11.406 1 95.69 187 PRO A O 1
ATOM 1444 N N . LEU A 1 188 ? -12.805 11.703 12.781 1 96.31 188 LEU A N 1
ATOM 1445 C CA . LEU A 1 188 ? -11.828 10.789 12.203 1 96.31 188 LEU A CA 1
ATOM 1446 C C . LEU A 1 188 ? -12.094 9.359 12.656 1 96.31 188 LEU A C 1
ATOM 1448 O O . LEU A 1 188 ? -12.656 9.133 13.734 1 96.31 188 LEU A O 1
ATOM 1452 N N . VAL A 1 189 ? -11.703 8.539 11.805 1 97.31 189 VAL A N 1
ATOM 1453 C CA . VAL A 1 189 ? -11.664 7.121 12.133 1 97.31 189 VAL A CA 1
ATOM 1454 C C . VAL A 1 189 ? -10.227 6.609 12.047 1 97.31 189 VAL A C 1
ATOM 1456 O O . VAL A 1 189 ? -9.516 6.91 11.094 1 97.31 189 VAL A O 1
ATOM 1459 N N . VAL A 1 190 ? -9.812 5.844 13.07 1 97.56 190 VAL A N 1
ATOM 1460 C CA . VAL A 1 190 ? -8.445 5.328 13.062 1 97.56 190 VAL A CA 1
ATOM 1461 C C . VAL A 1 190 ? -8.461 3.82 13.289 1 97.56 190 VAL A C 1
ATOM 1463 O O . VAL A 1 190 ? -9.336 3.299 13.977 1 97.56 190 VAL A O 1
ATOM 1466 N N . GLU A 1 191 ? -7.574 3.188 12.695 1 96.81 191 GLU A N 1
ATOM 1467 C CA . GLU A 1 191 ? -7.324 1.762 12.891 1 96.81 191 GLU A CA 1
ATOM 1468 C C . GLU A 1 191 ? -5.836 1.442 12.789 1 96.81 191 GLU A C 1
ATOM 1470 O O . GLU A 1 191 ? -5.07 2.199 12.188 1 96.81 191 GLU A O 1
ATOM 1475 N N . LEU A 1 192 ? -5.512 0.336 13.414 1 95.81 192 LEU A N 1
ATOM 1476 C CA . LEU A 1 192 ? -4.125 -0.096 13.289 1 95.81 192 LEU A CA 1
ATOM 1477 C C . LEU A 1 192 ? -3.781 -0.394 11.828 1 95.81 192 LEU A C 1
ATOM 1479 O O . LEU A 1 192 ? -4.566 -1.021 11.117 1 95.81 192 LEU A O 1
ATOM 1483 N N . LEU A 1 193 ? -2.66 0.104 11.445 1 95.06 193 LEU A N 1
ATOM 1484 C CA . LEU A 1 193 ? -2.229 -0.172 10.078 1 95.06 193 LEU A CA 1
ATOM 1485 C C . LEU A 1 193 ? -1.916 -1.654 9.898 1 95.06 193 LEU A C 1
ATOM 1487 O O . LEU A 1 193 ? -1.096 -2.215 10.633 1 95.06 193 LEU A O 1
ATOM 1491 N N . GLU A 1 194 ? -2.539 -2.256 9 1 91.38 194 GLU A N 1
ATOM 1492 C CA . GLU A 1 194 ? -2.297 -3.672 8.734 1 91.38 194 GLU A CA 1
ATOM 1493 C C . GLU A 1 194 ? -1.015 -3.871 7.934 1 91.38 194 GLU A C 1
ATOM 1495 O O . GLU A 1 194 ? -0.865 -3.312 6.844 1 91.38 194 GLU A O 1
ATOM 1500 N N . PRO A 1 195 ? -0.196 -4.668 8.5 1 89.62 195 PRO A N 1
ATOM 1501 C CA . PRO A 1 195 ? 1.048 -4.922 7.773 1 89.62 195 PRO A CA 1
ATOM 1502 C C . PRO A 1 195 ? 0.844 -5.82 6.555 1 89.62 195 PRO A C 1
ATOM 1504 O O . PRO A 1 195 ? 0.133 -6.824 6.637 1 89.62 195 PRO A O 1
ATOM 1507 N N . ARG A 1 196 ? 1.277 -5.414 5.488 1 91.75 196 ARG A N 1
ATOM 1508 C CA . ARG A 1 196 ? 1.301 -6.184 4.246 1 91.75 196 ARG A CA 1
ATOM 1509 C C . ARG A 1 196 ? 2.664 -6.086 3.57 1 91.75 196 ARG A C 1
ATOM 1511 O O . ARG A 1 196 ? 3.143 -4.988 3.279 1 91.75 196 ARG A O 1
ATOM 1518 N N . ASP A 1 197 ? 3.258 -7.223 3.402 1 93.81 197 ASP A N 1
ATOM 1519 C CA . ASP A 1 197 ? 4.539 -7.227 2.707 1 93.81 197 ASP A CA 1
ATOM 1520 C C . ASP A 1 197 ? 4.344 -7.297 1.194 1 93.81 197 ASP A C 1
ATOM 1522 O O . ASP A 1 197 ? 4.266 -8.391 0.624 1 93.81 197 ASP A O 1
ATOM 1526 N N . GLU A 1 198 ? 4.34 -6.176 0.61 1 93.25 198 GLU A N 1
ATOM 1527 C CA . GLU A 1 198 ? 4.145 -6.066 -0.832 1 93.25 198 GLU A CA 1
ATOM 1528 C C . GLU A 1 198 ? 5.48 -6.008 -1.566 1 93.25 198 GLU A C 1
ATOM 1530 O O . GLU A 1 198 ? 5.516 -5.879 -2.791 1 93.25 198 GLU A O 1
ATOM 1535 N N . ASP A 1 199 ? 6.574 -6.133 -0.856 1 91.38 199 ASP A N 1
ATOM 1536 C CA . ASP A 1 199 ? 7.887 -5.957 -1.468 1 91.38 199 ASP A CA 1
ATOM 1537 C C . ASP A 1 199 ? 8.57 -7.305 -1.699 1 91.38 199 ASP A C 1
ATOM 1539 O O . ASP A 1 199 ? 9.039 -7.586 -2.801 1 91.38 199 ASP A O 1
ATOM 1543 N N . ASP A 1 200 ? 8.523 -8.133 -0.672 1 92.38 200 ASP A N 1
ATOM 1544 C CA . ASP A 1 200 ? 9.273 -9.383 -0.757 1 92.38 200 ASP A CA 1
ATOM 1545 C C . ASP A 1 200 ? 8.336 -10.57 -0.983 1 92.38 200 ASP A C 1
ATOM 1547 O O . ASP A 1 200 ? 8.688 -11.523 -1.673 1 92.38 200 ASP A O 1
ATOM 1551 N N . GLY A 1 201 ? 7.203 -10.5 -0.352 1 95.25 201 GLY A N 1
ATOM 1552 C CA . GLY A 1 201 ? 6.164 -11.492 -0.568 1 95.25 201 GLY A CA 1
ATOM 1553 C C . GLY A 1 201 ? 6.586 -12.891 -0.177 1 95.25 201 GLY A C 1
ATOM 1554 O O . GLY A 1 201 ? 7.281 -13.078 0.825 1 95.25 201 GLY A O 1
ATOM 1555 N N . LEU A 1 202 ? 6.059 -13.906 -0.931 1 95.81 202 LEU A N 1
ATOM 1556 C CA . LEU A 1 202 ? 6.199 -15.32 -0.618 1 95.81 202 LEU A CA 1
ATOM 1557 C C . LEU A 1 202 ? 7.219 -15.984 -1.54 1 95.81 202 LEU A C 1
ATOM 1559 O O . LEU A 1 202 ? 6.875 -16.438 -2.637 1 95.81 202 LEU A O 1
ATOM 1563 N N . ALA A 1 203 ? 8.383 -16.188 -1.024 1 93 203 ALA A N 1
ATOM 1564 C CA . ALA A 1 203 ? 9.43 -16.844 -1.793 1 93 203 ALA A CA 1
ATOM 1565 C C . ALA A 1 203 ? 9.188 -18.359 -1.859 1 93 203 ALA A C 1
ATOM 1567 O O . ALA A 1 203 ? 8.703 -18.953 -0.896 1 93 203 ALA A O 1
ATOM 1568 N N . GLU A 1 204 ? 9.562 -18.969 -2.975 1 94.25 204 GLU A N 1
ATOM 1569 C CA . GLU A 1 204 ? 9.398 -20.406 -3.188 1 94.25 204 GLU A CA 1
ATOM 1570 C C . GLU A 1 204 ? 10.055 -21.203 -2.066 1 94.25 204 GLU A C 1
ATOM 1572 O O . GLU A 1 204 ? 9.477 -22.172 -1.569 1 94.25 204 GLU A O 1
ATOM 1577 N N . ARG A 1 205 ? 11.164 -20.781 -1.661 1 88.5 205 ARG A N 1
ATOM 1578 C CA . ARG A 1 205 ? 11.953 -21.5 -0.671 1 88.5 205 ARG A CA 1
ATOM 1579 C C . ARG A 1 205 ? 11.242 -21.531 0.681 1 88.5 205 ARG A C 1
ATOM 1581 O O . ARG A 1 205 ? 11.57 -22.344 1.542 1 88.5 205 ARG A O 1
ATOM 1588 N N . MET A 1 206 ? 10.289 -20.625 0.865 1 88.69 206 MET A N 1
ATOM 1589 C CA . MET A 1 206 ? 9.617 -20.5 2.154 1 88.69 206 MET A CA 1
ATOM 1590 C C . MET A 1 206 ? 8.383 -21.406 2.221 1 88.69 206 MET A C 1
ATOM 1592 O O . MET A 1 206 ? 7.789 -21.562 3.285 1 88.69 206 MET A O 1
ATOM 1596 N N . ILE A 1 207 ? 8.023 -22.016 1.166 1 92.81 207 ILE A N 1
ATOM 1597 C CA . ILE A 1 207 ? 6.824 -22.844 1.122 1 92.81 207 ILE A CA 1
ATOM 1598 C C . ILE A 1 207 ? 7.191 -24.297 1.446 1 92.81 207 ILE A C 1
ATOM 1600 O O . ILE A 1 207 ? 7.977 -24.906 0.729 1 92.81 207 ILE A O 1
ATOM 1604 N N . PRO A 1 208 ? 6.598 -24.797 2.508 1 91.44 208 PRO A N 1
ATOM 1605 C CA . PRO A 1 208 ? 6.867 -26.203 2.82 1 91.44 208 PRO A CA 1
ATOM 1606 C C . PRO A 1 208 ? 6.344 -27.156 1.746 1 91.44 208 PRO A C 1
ATOM 1608 O O . PRO A 1 208 ? 5.277 -26.922 1.175 1 91.44 208 PRO A O 1
ATOM 1611 N N . ARG A 1 209 ? 7.09 -28.203 1.574 1 91.69 209 ARG A N 1
ATOM 1612 C CA . ARG A 1 209 ? 6.723 -29.172 0.547 1 91.69 209 ARG A CA 1
ATOM 1613 C C . ARG A 1 209 ? 5.762 -30.219 1.101 1 91.69 209 ARG A C 1
ATOM 1615 O O . ARG A 1 209 ? 6.148 -31.359 1.338 1 91.69 209 ARG A O 1
ATOM 1622 N N . THR A 1 210 ? 4.562 -29.891 1.183 1 93.12 210 THR A N 1
ATOM 1623 C CA . THR A 1 210 ? 3.527 -30.781 1.692 1 93.12 210 THR A CA 1
ATOM 1624 C C . THR A 1 210 ? 2.893 -31.578 0.556 1 93.12 210 THR A C 1
ATOM 1626 O O . THR A 1 210 ? 3.092 -31.266 -0.618 1 93.12 210 THR A O 1
ATOM 1629 N N . SER A 1 211 ? 2.205 -32.625 0.918 1 93.19 211 SER A N 1
ATOM 1630 C CA . SER A 1 211 ? 1.475 -33.406 -0.072 1 93.19 211 SER A CA 1
ATOM 1631 C C . SER A 1 211 ? 0.434 -32.531 -0.793 1 93.19 211 SER A C 1
ATOM 1633 O O . SER A 1 211 ? 0.224 -32.688 -1.998 1 93.19 211 SER A O 1
ATOM 1635 N N . GLN A 1 212 ? -0.089 -31.703 -0.077 1 90.19 212 GLN A N 1
ATOM 1636 C CA . GLN A 1 212 ? -1.096 -30.812 -0.65 1 90.19 212 GLN A CA 1
ATOM 1637 C C . GLN A 1 212 ? -0.484 -29.906 -1.706 1 90.19 212 GLN A C 1
ATOM 1639 O O . GLN A 1 212 ? -1.081 -29.672 -2.76 1 90.19 212 GLN A O 1
ATOM 1644 N N . LEU A 1 213 ? 0.657 -29.344 -1.396 1 91.94 213 LEU A N 1
ATOM 1645 C CA . LEU A 1 213 ? 1.362 -28.5 -2.348 1 91.94 213 LEU A CA 1
ATOM 1646 C C . LEU A 1 213 ? 1.646 -29.25 -3.643 1 91.94 213 LEU A C 1
ATOM 1648 O O . LEU A 1 213 ? 1.368 -28.75 -4.734 1 91.94 213 LEU A O 1
ATOM 1652 N N . ILE A 1 214 ? 2.133 -30.438 -3.488 1 91.19 214 ILE A N 1
ATOM 1653 C CA . ILE A 1 214 ? 2.518 -31.25 -4.637 1 91.19 214 ILE A CA 1
ATOM 1654 C C . ILE A 1 214 ? 1.291 -31.547 -5.496 1 91.19 214 ILE A C 1
ATOM 1656 O O . ILE A 1 214 ? 1.335 -31.406 -6.723 1 91.19 214 ILE A O 1
ATOM 1660 N N . LYS A 1 215 ? 0.284 -31.891 -4.867 1 92.19 215 LYS A N 1
ATOM 1661 C CA . LYS A 1 215 ? -0.951 -32.219 -5.574 1 92.19 215 LYS A CA 1
ATOM 1662 C C . LYS A 1 215 ? -1.478 -31.016 -6.348 1 92.19 215 LYS A C 1
ATOM 1664 O O . LYS A 1 215 ? -1.856 -31.141 -7.512 1 92.19 215 LYS A O 1
ATOM 1669 N N . GLU A 1 216 ? -1.439 -29.922 -5.781 1 91.69 216 GLU A N 1
ATOM 1670 C CA . GLU A 1 216 ? -1.988 -28.719 -6.387 1 91.69 216 GLU A CA 1
ATOM 1671 C C . GLU A 1 216 ? -1.115 -28.234 -7.543 1 91.69 216 GLU A C 1
ATOM 1673 O O . GLU A 1 216 ? -1.612 -27.625 -8.492 1 91.69 216 GLU A O 1
ATOM 1678 N N . ARG A 1 217 ? 0.147 -28.531 -7.461 1 93.25 217 ARG A N 1
ATOM 1679 C CA . ARG A 1 217 ? 1.078 -28.016 -8.461 1 93.25 217 ARG A CA 1
ATOM 1680 C C . ARG A 1 217 ? 1.315 -29.047 -9.562 1 93.25 217 ARG A C 1
ATOM 1682 O O . ARG A 1 217 ? 2.238 -28.906 -10.367 1 93.25 217 ARG A O 1
ATOM 1689 N N . GLU A 1 218 ? 0.501 -30.062 -9.555 1 91.44 218 GLU A N 1
ATOM 1690 C CA . GLU A 1 218 ? 0.59 -31.062 -10.617 1 91.44 218 GLU A CA 1
ATOM 1691 C C . GLU A 1 218 ? 0.251 -30.453 -11.977 1 91.44 218 GLU A C 1
ATOM 1693 O O . GLU A 1 218 ? 0.736 -30.922 -13.008 1 91.44 218 GLU A O 1
ATOM 1698 N N . LEU A 1 219 ? -0.599 -29.516 -11.883 1 89.94 219 LEU A N 1
ATOM 1699 C CA . LEU A 1 219 ? -0.955 -28.797 -13.102 1 89.94 219 LEU A CA 1
ATOM 1700 C C . LEU A 1 219 ? -0.394 -27.375 -13.086 1 89.94 219 LEU A C 1
ATOM 1702 O O . LEU A 1 219 ? -0.372 -26.719 -12.039 1 89.94 219 LEU A O 1
ATOM 1706 N N . GLY A 1 220 ? 0.034 -26.922 -14.258 1 89.44 220 GLY A N 1
ATOM 1707 C CA . GLY A 1 220 ? 0.562 -25.578 -14.406 1 89.44 220 GLY A CA 1
ATOM 1708 C C . GLY A 1 220 ? -0.451 -24.594 -14.961 1 89.44 220 GLY A C 1
ATOM 1709 O O . GLY A 1 220 ? -1.634 -24.922 -15.086 1 89.44 220 GLY A O 1
ATOM 1710 N N . PRO A 1 221 ? -0.007 -23.422 -15.203 1 91.5 221 PRO A N 1
ATOM 1711 C CA . PRO A 1 221 ? -0.914 -22.406 -15.742 1 91.5 221 PRO A CA 1
ATOM 1712 C C . PRO A 1 221 ? -1.533 -22.812 -17.078 1 91.5 221 PRO A C 1
ATOM 1714 O O . PRO A 1 221 ? -0.847 -23.375 -17.922 1 91.5 221 PRO A O 1
ATOM 1717 N N . ARG A 1 222 ? -2.834 -22.516 -17.188 1 92.19 222 ARG A N 1
ATOM 1718 C CA . ARG A 1 222 ? -3.512 -22.922 -18.406 1 92.19 222 ARG A CA 1
ATOM 1719 C C . ARG A 1 222 ? -4.848 -22.219 -18.562 1 92.19 222 ARG A C 1
ATOM 1721 O O . ARG A 1 222 ? -5.387 -21.688 -17.594 1 92.19 222 ARG A O 1
ATOM 1728 N N . PHE A 1 223 ? -5.242 -22.25 -19.781 1 92.25 223 PHE A N 1
ATOM 1729 C CA . PHE A 1 223 ? -6.621 -21.938 -20.141 1 92.25 223 PHE A CA 1
ATOM 1730 C C . PHE A 1 223 ? -7.387 -23.188 -20.531 1 92.25 223 PHE A C 1
ATOM 1732 O O . PHE A 1 223 ? -7.25 -23.688 -21.656 1 92.25 223 PHE A O 1
ATOM 1739 N N . PRO A 1 224 ? -8.133 -23.625 -19.547 1 90 224 PRO A N 1
ATOM 1740 C CA . PRO A 1 224 ? -8.812 -24.891 -19.859 1 90 224 PRO A CA 1
ATOM 1741 C C . PRO A 1 224 ? -9.742 -24.781 -21.062 1 90 224 PRO A C 1
ATOM 1743 O O . PRO A 1 224 ? -10.32 -23.719 -21.297 1 90 224 PRO A O 1
ATOM 1746 N N . SER A 1 225 ? -9.797 -25.922 -21.734 1 87.5 225 SER A N 1
ATOM 1747 C CA . SER A 1 225 ? -10.672 -25.969 -22.891 1 87.5 225 SER A CA 1
ATOM 1748 C C . SER A 1 225 ? -12.141 -25.938 -22.484 1 87.5 225 SER A C 1
ATOM 1750 O O . SER A 1 225 ? -12.484 -26.344 -21.375 1 87.5 225 SER A O 1
ATOM 1752 N N . GLN A 1 226 ? -12.719 -25.672 -23.656 1 84.88 226 GLN A N 1
ATOM 1753 C CA . GLN A 1 226 ? -14.156 -25.594 -23.453 1 84.88 226 GLN A CA 1
ATOM 1754 C C . GLN A 1 226 ? -14.75 -26.953 -23.141 1 84.88 226 GLN A C 1
ATOM 1756 O O . GLN A 1 226 ? -14.242 -27.984 -23.609 1 84.88 226 GLN A O 1
ATOM 1761 N N . ASN A 1 227 ? -15.508 -27.25 -22.062 1 82.31 227 ASN A N 1
ATOM 1762 C CA . ASN A 1 227 ? -16.266 -28.453 -21.75 1 82.31 227 ASN A CA 1
ATOM 1763 C C . ASN A 1 227 ? -15.578 -29.297 -20.688 1 82.31 227 ASN A C 1
ATOM 1765 O O . ASN A 1 227 ? -15.992 -30.422 -20.422 1 82.31 227 ASN A O 1
ATOM 1769 N N . THR A 1 228 ? -14.414 -28.812 -20.438 1 86.38 228 THR A N 1
ATOM 1770 C CA . THR A 1 228 ? -13.789 -29.516 -19.328 1 86.38 228 THR A CA 1
ATOM 1771 C C . THR A 1 228 ? -14.453 -29.156 -18.016 1 86.38 228 THR A C 1
ATOM 1773 O O . THR A 1 228 ? -15.133 -28.125 -17.922 1 86.38 228 THR A O 1
ATOM 1776 N N . PHE A 1 229 ? -14.312 -30.078 -17.141 1 87.19 229 PHE A N 1
ATOM 1777 C CA . PHE A 1 229 ? -14.844 -29.828 -15.805 1 87.19 229 PHE A CA 1
ATOM 1778 C C . PHE A 1 229 ? -14.242 -28.547 -15.211 1 87.19 229 PHE A C 1
ATOM 1780 O O . PHE A 1 229 ? -14.961 -27.734 -14.617 1 87.19 229 PHE A O 1
ATOM 1787 N N . GLU A 1 230 ? -13.008 -28.344 -15.43 1 88.25 230 GLU A N 1
ATOM 1788 C CA . GLU A 1 230 ? -12.305 -27.172 -14.898 1 88.25 230 GLU A CA 1
ATOM 1789 C C . GLU A 1 230 ? -12.852 -25.875 -15.492 1 88.25 230 GLU A C 1
ATOM 1791 O O . GLU A 1 230 ? -12.961 -24.875 -14.797 1 88.25 230 GLU A O 1
ATOM 1796 N N . PHE A 1 231 ? -13.156 -25.984 -16.703 1 91.62 231 PHE A N 1
ATOM 1797 C CA . PHE A 1 231 ? -13.688 -24.797 -17.375 1 91.62 231 PHE A CA 1
ATOM 1798 C C . PHE A 1 231 ? -15.062 -24.438 -16.828 1 91.62 231 PHE A C 1
ATOM 1800 O O . PHE A 1 231 ? -15.32 -23.281 -16.516 1 91.62 231 PHE A O 1
ATOM 1807 N N . VAL A 1 232 ? -15.891 -25.406 -16.75 1 91.44 232 VAL A N 1
ATOM 1808 C CA . VAL A 1 232 ? -17.25 -25.172 -16.281 1 91.44 232 VAL A CA 1
ATOM 1809 C C . VAL A 1 232 ? -17.219 -24.594 -14.867 1 91.44 232 VAL A C 1
ATOM 1811 O O . VAL A 1 232 ? -17.891 -23.609 -14.578 1 91.44 232 VAL A O 1
ATOM 1814 N N . TYR A 1 233 ? -16.438 -25.188 -14.086 1 91.81 233 TYR A N 1
ATOM 1815 C CA . TYR A 1 233 ? -16.359 -24.719 -12.703 1 91.81 233 TYR A CA 1
ATOM 1816 C C . TYR A 1 233 ? -15.664 -23.375 -12.617 1 91.81 233 TYR A C 1
ATOM 1818 O O . TYR A 1 233 ? -16.031 -22.531 -11.789 1 91.81 233 TYR A O 1
ATOM 1826 N N . GLY A 1 234 ? -14.672 -23.188 -13.398 1 94 234 GLY A N 1
ATOM 1827 C CA . GLY A 1 234 ? -14.039 -21.875 -13.469 1 94 234 GLY A CA 1
ATOM 1828 C C . GLY A 1 234 ? -15.008 -20.781 -13.852 1 94 234 GLY A C 1
ATOM 1829 O O . GLY A 1 234 ? -14.945 -19.672 -13.297 1 94 234 GLY A O 1
ATOM 1830 N N . MET A 1 235 ? -15.891 -21.156 -14.688 1 94.31 235 MET A N 1
ATOM 1831 C CA . MET A 1 235 ? -16.891 -20.188 -15.117 1 94.31 235 MET A CA 1
ATOM 1832 C C . MET A 1 235 ? -17.875 -19.875 -13.992 1 94.31 235 MET A C 1
ATOM 1834 O O . MET A 1 235 ? -18.312 -18.734 -13.844 1 94.31 235 MET A O 1
ATOM 1838 N N . LYS A 1 23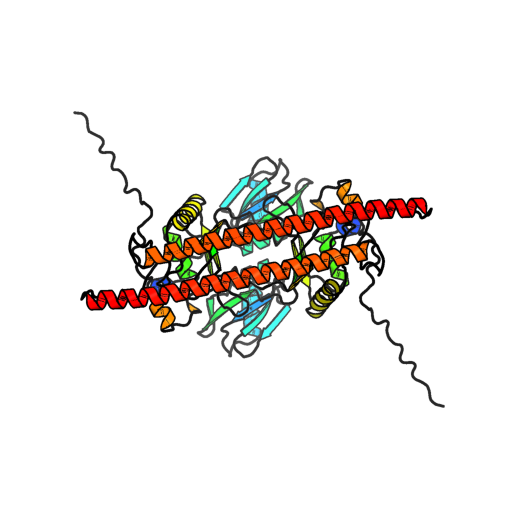6 ? -18.188 -20.875 -13.25 1 95.38 236 LYS A N 1
ATOM 1839 C CA . LYS A 1 236 ? -19.078 -20.656 -12.117 1 95.38 236 LYS A CA 1
ATOM 1840 C C . LYS A 1 236 ? -18.438 -19.734 -11.086 1 95.38 236 LYS A C 1
ATOM 1842 O O . LYS A 1 236 ? -19.125 -18.875 -10.508 1 95.38 236 LYS A O 1
ATOM 1847 N N . TRP A 1 237 ? -17.203 -19.906 -10.906 1 96.62 237 TRP A N 1
ATOM 1848 C CA . TRP A 1 237 ? -16.469 -19.016 -10.008 1 96.62 237 TRP A CA 1
ATOM 1849 C C . TRP A 1 237 ? -16.469 -17.594 -10.523 1 96.62 237 TRP A C 1
ATOM 1851 O O . TRP A 1 237 ? -16.719 -16.641 -9.773 1 96.62 237 TRP A O 1
ATOM 1861 N N . LYS A 1 238 ? -16.203 -17.422 -11.75 1 96.38 238 LYS A N 1
ATOM 1862 C CA . LYS A 1 238 ? -16.188 -16.094 -12.344 1 96.38 238 LYS A CA 1
ATOM 1863 C C . LYS A 1 238 ? -17.531 -15.398 -12.203 1 96.38 238 LYS A C 1
ATOM 1865 O O . LYS A 1 238 ? -17.609 -14.188 -11.961 1 96.38 238 LYS A O 1
ATOM 1870 N N . GLU A 1 239 ? -18.594 -16.172 -12.367 1 96.94 239 GLU A N 1
ATOM 1871 C CA . GLU A 1 239 ? -19.938 -15.633 -12.156 1 96.94 239 GLU A CA 1
ATOM 1872 C C . GLU A 1 239 ? -20.141 -15.172 -10.719 1 96.94 239 GLU A C 1
ATOM 1874 O O . GLU A 1 239 ? -20.719 -14.117 -10.469 1 96.94 239 GLU A O 1
ATOM 1879 N N . LEU A 1 240 ? -19.641 -16.016 -9.875 1 97.62 240 LEU A N 1
ATOM 1880 C CA . LEU A 1 240 ? -19.734 -15.656 -8.469 1 97.62 240 LEU A CA 1
ATOM 1881 C C . LEU A 1 240 ? -18.938 -14.391 -8.18 1 97.62 240 LEU A C 1
ATOM 1883 O O . LEU A 1 240 ? -19.422 -13.508 -7.461 1 97.62 240 LEU A O 1
ATOM 1887 N N . TYR A 1 241 ? -17.719 -14.258 -8.766 1 97.56 241 TYR A N 1
ATOM 1888 C CA . TYR A 1 241 ? -16.922 -13.055 -8.586 1 97.56 241 TYR A CA 1
ATOM 1889 C C . TYR A 1 241 ? -17.672 -11.82 -9.062 1 97.56 241 TYR A C 1
ATOM 1891 O O . TYR A 1 241 ? -17.641 -10.773 -8.414 1 97.56 241 TYR A O 1
ATOM 1899 N N . ALA A 1 242 ? -18.328 -11.969 -10.148 1 97.38 242 ALA A N 1
ATOM 1900 C CA . ALA A 1 242 ? -19.078 -10.859 -10.711 1 97.38 242 ALA A CA 1
ATOM 1901 C C . ALA A 1 242 ? -20.234 -10.461 -9.789 1 97.38 242 ALA A C 1
ATOM 1903 O O . ALA A 1 242 ? -20.484 -9.273 -9.578 1 97.38 242 ALA A O 1
ATOM 1904 N N . MET A 1 243 ? -20.859 -11.445 -9.281 1 98 243 MET A N 1
ATOM 1905 C CA . MET A 1 243 ? -21.953 -11.188 -8.336 1 98 243 MET A CA 1
ATOM 1906 C C . MET A 1 243 ? -21.438 -10.492 -7.086 1 98 243 MET A C 1
ATOM 1908 O O . MET A 1 243 ? -22.078 -9.57 -6.578 1 98 243 MET A O 1
ATOM 1912 N N . GLU A 1 244 ? -20.312 -10.992 -6.613 1 98.12 244 GLU A N 1
ATOM 1913 C CA . GLU A 1 244 ? -19.703 -10.367 -5.445 1 98.12 244 GLU A CA 1
ATOM 1914 C C . GLU A 1 244 ? -19.406 -8.891 -5.707 1 98.12 244 GLU A C 1
ATOM 1916 O O . GLU A 1 244 ? -19.719 -8.039 -4.879 1 98.12 244 GLU A O 1
ATOM 1921 N N . ARG A 1 245 ? -18.859 -8.609 -6.801 1 97.38 245 ARG A N 1
ATOM 1922 C CA . ARG A 1 245 ? -18.531 -7.238 -7.18 1 97.38 245 ARG A CA 1
ATOM 1923 C C . ARG A 1 245 ? -19.797 -6.375 -7.23 1 97.38 245 ARG A C 1
ATOM 1925 O O . ARG A 1 245 ? -19.797 -5.242 -6.742 1 97.38 245 ARG A O 1
ATOM 1932 N N . GLN A 1 246 ? -20.781 -6.914 -7.781 1 98.06 246 GLN A N 1
ATOM 1933 C CA . GLN A 1 246 ? -22.047 -6.188 -7.906 1 98.06 246 GLN A CA 1
ATOM 1934 C C . GLN A 1 246 ? -22.656 -5.906 -6.539 1 98.06 246 GLN A C 1
ATOM 1936 O O . GLN A 1 246 ? -23.125 -4.793 -6.273 1 98.06 246 GLN A O 1
ATOM 1941 N N . ARG A 1 247 ? -22.641 -6.91 -5.711 1 98.31 247 ARG A N 1
ATOM 1942 C CA . ARG A 1 247 ? -23.203 -6.754 -4.371 1 98.31 247 ARG A CA 1
ATOM 1943 C C . ARG A 1 247 ? -22.406 -5.727 -3.564 1 98.31 247 ARG A C 1
ATOM 1945 O O . ARG A 1 247 ? -23 -4.902 -2.861 1 98.31 247 ARG A O 1
ATOM 1952 N N . ARG A 1 248 ? -21.172 -5.781 -3.688 1 98.19 248 ARG A N 1
ATOM 1953 C CA . ARG A 1 248 ? -20.328 -4.812 -2.988 1 98.19 248 ARG A CA 1
ATOM 1954 C C . ARG A 1 248 ? -20.578 -3.396 -3.504 1 98.19 248 ARG A C 1
ATOM 1956 O O . ARG A 1 248 ? -20.656 -2.451 -2.719 1 98.19 248 ARG A O 1
ATOM 1963 N N . ALA A 1 249 ? -20.703 -3.297 -4.785 1 98.06 249 ALA A N 1
ATOM 1964 C CA . ALA A 1 249 ? -20.969 -1.992 -5.387 1 98.06 249 ALA A CA 1
ATOM 1965 C C . ALA A 1 249 ? -22.328 -1.448 -4.941 1 98.06 249 ALA A C 1
ATOM 1967 O O . ALA A 1 249 ? -22.453 -0.26 -4.641 1 98.06 249 ALA A O 1
ATOM 1968 N N . GLN A 1 250 ? -23.266 -2.312 -4.91 1 98.25 250 GLN A N 1
ATOM 1969 C CA . GLN A 1 250 ? -24.594 -1.916 -4.48 1 98.25 250 GLN A CA 1
ATOM 1970 C C . GLN A 1 250 ? -24.594 -1.431 -3.033 1 98.25 250 GLN A C 1
ATOM 1972 O O . GLN A 1 250 ? -25.188 -0.403 -2.715 1 98.25 250 GLN A O 1
ATOM 1977 N N . LEU A 1 251 ? -23.906 -2.17 -2.227 1 98.5 251 LEU A N 1
ATOM 1978 C CA . LEU A 1 251 ? -23.812 -1.761 -0.829 1 98.5 251 LEU A CA 1
ATOM 1979 C C . LEU A 1 251 ? -23.141 -0.402 -0.702 1 98.5 251 LEU A C 1
ATOM 1981 O O . LEU A 1 251 ? -23.594 0.457 0.057 1 98.5 251 LEU A O 1
ATOM 1985 N N . GLU A 1 252 ? -22.062 -0.233 -1.431 1 97.81 252 GLU A N 1
ATOM 1986 C CA . GLU A 1 252 ? -21.328 1.03 -1.355 1 97.81 252 GLU A CA 1
ATOM 1987 C C . GLU A 1 252 ? -22.203 2.197 -1.801 1 97.81 252 GLU A C 1
ATOM 1989 O O . GLU A 1 252 ? -22.141 3.287 -1.225 1 97.81 252 GLU A O 1
ATOM 1994 N N . GLU A 1 253 ? -23.016 1.993 -2.793 1 98.25 253 GLU A N 1
ATOM 1995 C CA . GLU A 1 253 ? -23.953 3.025 -3.234 1 98.25 253 GLU A CA 1
ATOM 1996 C C . GLU A 1 253 ? -24.969 3.354 -2.143 1 98.25 253 GLU A C 1
ATOM 1998 O O . GLU A 1 253 ? -25.281 4.523 -1.912 1 98.25 253 GLU A O 1
ATOM 2003 N N . GLU A 1 254 ? -25.422 2.332 -1.525 1 98.12 254 GLU A N 1
ATOM 2004 C CA . GLU A 1 254 ? -26.359 2.523 -0.424 1 98.12 254 GLU A CA 1
ATOM 2005 C C . GLU A 1 254 ? -25.734 3.307 0.718 1 98.12 254 GLU A C 1
ATOM 2007 O O . GLU A 1 254 ? -26.359 4.188 1.306 1 98.12 254 GLU A O 1
ATOM 2012 N N . LEU A 1 255 ? -24.547 2.939 0.98 1 98.12 255 LEU A N 1
ATOM 2013 C CA . LEU A 1 255 ? -23.844 3.615 2.064 1 98.12 255 LEU A CA 1
ATOM 2014 C C . LEU A 1 255 ? -23.562 5.074 1.708 1 98.12 255 LEU A C 1
ATOM 2016 O O . LEU A 1 255 ? -23.672 5.953 2.564 1 98.12 255 LEU A O 1
ATOM 2020 N N . LYS A 1 256 ? -23.266 5.324 0.491 1 97.81 256 LYS A N 1
ATOM 2021 C CA . LYS A 1 256 ? -23.062 6.695 0.029 1 97.81 256 LYS A CA 1
ATOM 2022 C C . LYS A 1 256 ? -24.328 7.523 0.165 1 97.81 256 LYS A C 1
ATOM 2024 O O . LYS A 1 256 ? -24.281 8.688 0.563 1 97.81 256 LYS A O 1
ATOM 2029 N N . GLU A 1 257 ? -25.422 6.953 -0.129 1 98 257 GLU A N 1
ATOM 2030 C CA . GLU A 1 257 ? -26.703 7.637 -0.005 1 98 257 GLU A CA 1
ATOM 2031 C C . GLU A 1 257 ? -27.031 7.93 1.455 1 98 257 GLU A C 1
ATOM 2033 O O . GLU A 1 257 ? -27.547 9 1.776 1 98 257 GLU A O 1
ATOM 2038 N N . ALA A 1 258 ? -26.719 6.973 2.277 1 97.88 258 ALA A N 1
ATOM 2039 C CA . ALA A 1 258 ? -26.953 7.18 3.705 1 97.88 258 ALA A CA 1
ATOM 2040 C C . ALA A 1 258 ? -26.109 8.336 4.234 1 97.88 258 ALA A C 1
ATOM 2042 O O . ALA A 1 258 ? -26.578 9.133 5.047 1 97.88 258 ALA A O 1
ATOM 2043 N N . ARG A 1 259 ? -24.906 8.422 3.781 1 97.44 259 ARG A N 1
ATOM 2044 C CA . ARG A 1 259 ? -24.031 9.523 4.172 1 97.44 259 ARG A CA 1
ATOM 2045 C C . ARG A 1 259 ? -24.562 10.859 3.67 1 97.44 259 ARG A C 1
ATOM 2047 O O . ARG A 1 259 ? -24.562 11.852 4.406 1 97.44 259 ARG A O 1
ATOM 2054 N N . ARG A 1 260 ? -25.062 10.875 2.449 1 96.75 260 ARG A N 1
ATOM 2055 C CA . ARG A 1 260 ? -25.641 12.086 1.869 1 96.75 260 ARG A CA 1
ATOM 2056 C C . ARG A 1 260 ? -26.875 12.539 2.643 1 96.75 260 ARG A C 1
ATOM 2058 O O . ARG A 1 260 ? -27.062 13.734 2.881 1 96.75 260 ARG A O 1
ATOM 2065 N N . ARG A 1 261 ? -27.609 11.625 2.986 1 96.88 261 ARG A N 1
ATOM 2066 C CA . ARG A 1 261 ? -28.812 11.93 3.762 1 96.88 261 ARG A CA 1
ATOM 2067 C C . ARG A 1 261 ? -28.438 12.547 5.109 1 96.88 261 ARG A C 1
ATOM 2069 O O . ARG A 1 261 ? -29.047 13.539 5.52 1 96.88 261 ARG A O 1
ATOM 2076 N N . LEU A 1 262 ? -27.5 11.945 5.75 1 96.25 262 LEU A N 1
ATOM 2077 C CA . LEU A 1 262 ? -27.062 12.484 7.035 1 96.25 262 LEU A CA 1
ATOM 2078 C C . LEU A 1 262 ? -26.5 13.891 6.875 1 96.25 262 LEU A C 1
ATOM 2080 O O . LEU A 1 262 ? -26.797 14.773 7.68 1 96.25 262 LEU A O 1
ATOM 2084 N N . GLU A 1 263 ? -25.75 14.102 5.852 1 94.56 263 GLU A N 1
ATOM 2085 C CA . GLU A 1 263 ? -25.188 15.422 5.578 1 94.56 263 GLU A CA 1
ATOM 2086 C C . GLU A 1 263 ? -26.297 16.453 5.348 1 94.56 263 GLU A C 1
ATOM 2088 O O . GLU A 1 263 ? -26.219 17.562 5.859 1 94.56 263 GLU A O 1
ATOM 2093 N N . SER A 1 264 ? -27.297 16.094 4.625 1 95 264 SER A N 1
ATOM 2094 C CA . SER A 1 264 ? -28.438 16.984 4.355 1 95 264 SER A CA 1
ATOM 2095 C C . SER A 1 264 ? -29.203 17.297 5.633 1 95 264 SER A C 1
ATOM 2097 O O . SER A 1 264 ? -29.547 18.453 5.883 1 95 264 SER A O 1
ATOM 2099 N N . ASP A 1 265 ? -29.375 16.297 6.379 1 93.31 265 ASP A N 1
ATOM 2100 C CA . ASP A 1 265 ? -30.062 16.469 7.652 1 93.31 265 ASP A CA 1
ATOM 2101 C C . ASP A 1 265 ? -29.297 17.406 8.578 1 93.31 265 ASP A C 1
ATOM 2103 O O . ASP A 1 265 ? -29.891 18.234 9.266 1 93.31 265 ASP A O 1
ATOM 2107 N N . MET A 1 266 ? -28.047 17.234 8.555 1 89.69 266 MET A N 1
ATOM 2108 C CA . MET A 1 266 ? -27.188 18.062 9.406 1 89.69 266 MET A CA 1
ATOM 2109 C C . MET A 1 266 ? -27.219 19.516 8.953 1 89.69 266 MET A C 1
ATOM 2111 O O . MET A 1 266 ? -27.25 20.422 9.781 1 89.69 266 MET A O 1
ATOM 2115 N N . GLU A 1 267 ? -27.172 19.688 7.668 1 89.69 267 GLU A N 1
ATOM 2116 C CA . GLU A 1 267 ? -27.25 21.047 7.141 1 89.69 267 GLU A CA 1
ATOM 2117 C C . GLU A 1 267 ? -28.562 21.719 7.535 1 89.69 267 GLU A C 1
ATOM 2119 O O . GLU A 1 267 ? -28.562 22.875 7.949 1 89.69 267 GLU A O 1
ATOM 2124 N N . LEU A 1 268 ? -29.594 21.031 7.457 1 91.12 268 LEU A N 1
ATOM 2125 C CA . LEU A 1 268 ? -30.922 21.531 7.828 1 91.12 268 LEU A CA 1
ATOM 2126 C C . LEU A 1 268 ? -30.984 21.844 9.32 1 91.12 268 LEU A C 1
ATOM 2128 O O . LEU A 1 268 ? -31.469 22.906 9.719 1 91.12 268 LEU A O 1
ATOM 2132 N N . ALA A 1 269 ? -30.422 20.984 10.062 1 88.94 269 ALA A N 1
ATOM 2133 C CA . ALA A 1 269 ? -30.422 21.156 11.516 1 88.94 269 ALA A CA 1
ATOM 2134 C C . ALA A 1 269 ? -29.562 22.344 11.922 1 88.94 269 ALA A C 1
ATOM 2136 O O . ALA A 1 269 ? -29.906 23.078 12.852 1 88.94 269 ALA A O 1
ATOM 2137 N N . TYR A 1 270 ? -28.484 22.469 11.297 1 85.75 270 TYR A N 1
ATOM 2138 C CA . TYR A 1 270 ? -27.594 23.594 11.586 1 85.75 270 TYR A CA 1
ATOM 2139 C C . TYR A 1 270 ? -28.281 24.922 11.258 1 85.75 270 TYR A C 1
ATOM 2141 O O . TYR A 1 270 ? -28.156 25.875 12.023 1 85.75 270 TYR A O 1
ATOM 2149 N N . GLN A 1 271 ? -29 25 10.156 1 86.25 271 GLN A N 1
ATOM 2150 C CA . GLN A 1 271 ? -29.75 26.203 9.789 1 86.25 271 GLN A CA 1
ATOM 2151 C C . GLN A 1 271 ? -30.812 26.531 10.82 1 86.25 271 GLN A C 1
ATOM 2153 O O . GLN A 1 271 ? -31 27.703 11.188 1 86.25 271 GLN A O 1
ATOM 2158 N N . ASP A 1 272 ? -31.375 25.562 11.258 1 86.56 272 ASP A N 1
ATOM 2159 C CA . ASP A 1 272 ? -32.406 25.734 12.289 1 86.56 272 ASP A CA 1
ATOM 2160 C C . ASP A 1 272 ? -31.781 26.234 13.594 1 86.56 272 ASP A C 1
ATOM 2162 O O . ASP A 1 272 ? -32.344 27.109 14.25 1 86.56 272 ASP A O 1
ATOM 2166 N N . TYR A 1 273 ? -30.703 25.641 13.844 1 82.38 273 TYR A N 1
ATOM 2167 C CA . TYR A 1 273 ? -29.984 26.031 15.055 1 82.38 273 TYR A CA 1
ATOM 2168 C C . TYR A 1 273 ? -29.531 27.484 14.969 1 82.38 273 TYR A C 1
ATOM 2170 O O . TYR A 1 273 ? -29.719 28.25 15.922 1 82.38 273 TYR A O 1
ATOM 2178 N N . GLN A 1 274 ? -28.969 27.891 13.938 1 82.31 274 GLN A N 1
ATOM 2179 C CA . GLN A 1 274 ? -28.547 29.266 13.734 1 82.31 274 GLN A CA 1
ATOM 2180 C C . GLN A 1 274 ? -29.719 30.219 13.836 1 82.31 274 GLN A C 1
ATOM 2182 O O . GLN A 1 274 ? -29.609 31.297 14.445 1 82.31 274 GLN A O 1
ATOM 2187 N N . ALA A 1 275 ? -30.812 29.828 13.281 1 85.06 275 ALA A N 1
ATOM 2188 C CA . ALA A 1 275 ? -32.031 30.641 13.328 1 85.06 275 ALA A CA 1
ATOM 2189 C C . ALA A 1 275 ? -32.5 30.812 14.766 1 85.06 275 ALA A C 1
ATOM 2191 O O . ALA A 1 275 ? -32.938 31.891 15.164 1 85.06 275 ALA A O 1
ATOM 2192 N N . GLN A 1 276 ? -32.406 29.766 15.445 1 83.62 276 GLN A N 1
ATOM 2193 C CA . GLN A 1 276 ? -32.844 29.797 16.844 1 83.62 276 GLN A CA 1
ATOM 2194 C C . GLN A 1 276 ? -31.922 30.688 17.672 1 83.62 276 GLN A C 1
ATOM 2196 O O . GLN A 1 276 ? -32.406 31.438 18.531 1 83.62 276 GLN A O 1
ATOM 2201 N N . MET A 1 277 ? -30.672 30.641 17.422 1 82.19 277 MET A N 1
ATOM 2202 C CA . MET A 1 277 ? -29.703 31.453 18.156 1 82.19 277 MET A CA 1
ATOM 2203 C C . MET A 1 277 ? -29.922 32.938 17.859 1 82.19 277 MET A C 1
ATOM 2205 O O . MET A 1 277 ? -29.859 33.781 18.766 1 82.19 277 MET A O 1
ATOM 2209 N N . LEU A 1 278 ? -30.156 33.219 16.656 1 81.94 278 LEU A N 1
ATOM 2210 C CA . LEU A 1 278 ? -30.438 34.594 16.25 1 81.94 278 LEU A CA 1
ATOM 2211 C C . LEU A 1 278 ? -31.703 35.094 16.906 1 81.94 278 LEU A C 1
ATOM 2213 O O . LEU A 1 278 ? -31.766 36.25 17.344 1 81.94 278 LEU A O 1
ATOM 2217 N N . ARG A 1 279 ? -32.594 34.281 17.031 1 84.69 279 ARG A N 1
ATOM 2218 C CA . ARG A 1 279 ? -33.875 34.656 17.656 1 84.69 279 ARG A CA 1
ATOM 2219 C C . ARG A 1 279 ? -33.688 34.875 19.156 1 84.69 279 ARG A C 1
ATOM 2221 O O . ARG A 1 279 ? -34.312 35.781 19.719 1 84.69 279 ARG A O 1
ATOM 2228 N N . GLU A 1 280 ? -32.781 34.188 19.672 1 82.69 280 GLU A N 1
ATOM 2229 C CA . GLU A 1 280 ? -32.562 34.281 21.109 1 82.69 280 GLU A CA 1
ATOM 2230 C C . GLU A 1 280 ? -31.516 35.344 21.438 1 82.69 280 GLU A C 1
ATOM 2232 O O . GLU A 1 280 ? -31.219 35.594 22.609 1 82.69 280 GLU A O 1
ATOM 2237 N N . GLY A 1 281 ? -31 36.062 20.484 1 73.62 281 GLY A N 1
ATOM 2238 C CA . GLY A 1 281 ? -30.047 37.156 20.656 1 73.62 281 GLY A CA 1
ATOM 2239 C C . GLY A 1 281 ? -28.641 36.656 20.938 1 73.62 281 GLY A C 1
ATOM 2240 O O . GLY A 1 281 ? -27.812 37.406 21.484 1 73.62 281 GLY A O 1
ATOM 2241 N N . GLN A 1 282 ? -28.438 35.375 20.703 1 61.97 282 GLN A N 1
ATOM 2242 C CA . GLN A 1 282 ? -27.109 34.812 20.984 1 61.97 282 GLN A CA 1
ATOM 2243 C C . GLN A 1 282 ? -26.219 34.875 19.75 1 61.97 282 GLN A C 1
ATOM 2245 O O . GLN A 1 282 ? -26.719 34.75 18.625 1 61.97 282 GLN A O 1
ATOM 2250 N N . SER A 1 283 ? -25 35.562 19.859 1 56.88 283 SER A N 1
ATOM 2251 C CA . SER A 1 283 ? -24.031 35.656 18.781 1 56.88 283 SER A CA 1
ATOM 2252 C C . SER A 1 283 ? -23.594 34.281 18.297 1 56.88 283 SER A C 1
ATOM 2254 O O . SER A 1 283 ? -23.312 33.406 19.094 1 56.88 283 SER A O 1
ATOM 2256 N N . VAL A 1 284 ? -23.922 34.094 17.031 1 51.06 284 VAL A N 1
ATOM 2257 C CA . VAL A 1 284 ? -23.422 32.875 16.406 1 51.06 284 VAL A CA 1
ATOM 2258 C C . VAL A 1 284 ? -21.969 33.062 15.984 1 51.06 284 VAL A C 1
ATOM 2260 O O . VAL A 1 284 ? -21.562 34.156 15.594 1 51.06 284 VAL A O 1
ATOM 2263 N N . MET B 1 1 ? 6.867 -12.758 -67.25 1 27.3 1 MET B N 1
ATOM 2264 C CA . MET B 1 1 ? 7.211 -13.844 -66.312 1 27.3 1 MET B CA 1
ATOM 2265 C C . MET B 1 1 ? 7.238 -13.344 -64.875 1 27.3 1 MET B C 1
ATOM 2267 O O . MET B 1 1 ? 8.078 -12.516 -64.5 1 27.3 1 MET B O 1
ATOM 2271 N N . HIS B 1 2 ? 5.996 -13.141 -64.188 1 27.38 2 HIS B N 1
ATOM 2272 C CA . HIS B 1 2 ? 5.523 -12.414 -63 1 27.38 2 HIS B CA 1
ATOM 2273 C C . HIS B 1 2 ? 5.902 -13.141 -61.688 1 27.38 2 HIS B C 1
ATOM 2275 O O . HIS B 1 2 ? 5.477 -14.281 -61.469 1 27.38 2 HIS B O 1
ATOM 2281 N N . ARG B 1 3 ? 7.172 -12.93 -61.125 1 28.19 3 ARG B N 1
ATOM 2282 C CA . ARG B 1 3 ? 7.773 -13.453 -59.906 1 28.19 3 ARG B CA 1
ATOM 2283 C C . ARG B 1 3 ? 6.91 -13.125 -58.688 1 28.19 3 ARG B C 1
ATOM 2285 O O . ARG B 1 3 ? 6.715 -11.953 -58.375 1 28.19 3 ARG B O 1
ATOM 2292 N N . GLY B 1 4 ? 5.883 -13.969 -58.406 1 24.92 4 GLY B N 1
ATOM 2293 C CA . GLY B 1 4 ? 4.969 -13.859 -57.25 1 24.92 4 GLY B CA 1
ATOM 2294 C C . GLY B 1 4 ? 5.668 -13.906 -55.906 1 24.92 4 GLY B C 1
ATOM 2295 O O . GLY B 1 4 ? 6.41 -14.844 -55.625 1 24.92 4 GLY B O 1
ATOM 2296 N N . MET B 1 5 ? 6.094 -12.734 -55.344 1 28.83 5 MET B N 1
ATOM 2297 C CA . MET B 1 5 ? 6.727 -12.453 -54.062 1 28.83 5 MET B CA 1
ATOM 2298 C C . MET B 1 5 ? 5.949 -13.094 -52.938 1 28.83 5 MET B C 1
ATOM 2300 O O . MET B 1 5 ? 4.773 -12.789 -52.719 1 28.83 5 MET B O 1
ATOM 2304 N N . SER B 1 6 ? 6.273 -14.391 -52.594 1 30.09 6 SER B N 1
ATOM 2305 C CA . SER B 1 6 ? 5.719 -15.156 -51.5 1 30.09 6 SER B CA 1
ATOM 2306 C C . SER B 1 6 ? 5.996 -14.469 -50.156 1 30.09 6 SER B C 1
ATOM 2308 O O . SER B 1 6 ? 7.152 -14.219 -49.812 1 30.09 6 SER B O 1
ATOM 2310 N N . MET B 1 7 ? 5.168 -13.5 -49.75 1 30.09 7 MET B N 1
ATOM 2311 C CA . MET B 1 7 ? 5.117 -12.789 -48.469 1 30.09 7 MET B CA 1
ATOM 2312 C C . MET B 1 7 ? 5.145 -13.773 -47.312 1 30.09 7 MET B C 1
ATOM 2314 O O . MET B 1 7 ? 4.266 -14.625 -47.188 1 30.09 7 MET B O 1
ATOM 2318 N N . GLY B 1 8 ? 6.293 -14.32 -46.875 1 28.81 8 GLY B N 1
ATOM 2319 C CA . GLY B 1 8 ? 6.516 -15.195 -45.719 1 28.81 8 GLY B CA 1
ATOM 2320 C C . GLY B 1 8 ? 5.969 -14.633 -44.438 1 28.81 8 GLY B C 1
ATOM 2321 O O . GLY B 1 8 ? 6.328 -13.531 -44.031 1 28.81 8 GLY B O 1
ATOM 2322 N N . GLY B 1 9 ? 4.68 -14.789 -44.156 1 30.2 9 GLY B N 1
ATOM 2323 C CA . GLY B 1 9 ? 3.994 -14.484 -42.906 1 30.2 9 GLY B CA 1
ATOM 2324 C C . GLY B 1 9 ? 4.746 -14.969 -41.688 1 30.2 9 GLY B C 1
ATOM 2325 O O . GLY B 1 9 ? 5.094 -16.156 -41.594 1 30.2 9 GLY B O 1
ATOM 2326 N N . GLY B 1 10 ? 5.703 -14.211 -41.188 1 31.25 10 GLY B N 1
ATOM 2327 C CA . GLY B 1 10 ? 6.402 -14.5 -39.969 1 31.25 10 GLY B CA 1
ATOM 2328 C C . GLY B 1 10 ? 5.484 -15 -38.844 1 31.25 10 GLY B C 1
ATOM 2329 O O . GLY B 1 10 ? 4.277 -14.75 -38.875 1 31.25 10 GLY B O 1
ATOM 2330 N N . PRO B 1 11 ? 5.844 -16.125 -38.281 1 31.17 11 PRO B N 1
ATOM 2331 C CA . PRO B 1 11 ? 5 -16.75 -37.25 1 31.17 11 PRO B CA 1
ATOM 2332 C C . PRO B 1 11 ? 4.562 -15.758 -36.188 1 31.17 11 PRO B C 1
ATOM 2334 O O . PRO B 1 11 ? 5.355 -14.914 -35.75 1 31.17 11 PRO B O 1
ATOM 2337 N N . GLN B 1 12 ? 3.48 -15.008 -36.344 1 28.92 12 GLN B N 1
ATOM 2338 C CA . GLN B 1 12 ? 2.865 -14.289 -35.25 1 28.92 12 GLN B CA 1
ATOM 2339 C C . GLN B 1 12 ? 3.074 -15.023 -33.906 1 28.92 12 GLN B C 1
ATOM 2341 O O . GLN B 1 12 ? 2.654 -16.172 -33.75 1 28.92 12 GLN B O 1
ATOM 2346 N N . ARG B 1 13 ? 4.16 -14.875 -33.281 1 34.34 13 ARG B N 1
ATOM 2347 C CA . ARG B 1 13 ? 4.301 -15.375 -31.922 1 34.34 13 ARG B CA 1
ATOM 2348 C C . ARG B 1 13 ? 2.982 -15.273 -31.156 1 34.34 13 ARG B C 1
ATOM 2350 O O . ARG B 1 13 ? 2.613 -14.203 -30.688 1 34.34 13 ARG B O 1
ATOM 2357 N N . GLY B 1 14 ? 1.872 -15.609 -31.516 1 34.5 14 GLY B N 1
ATOM 2358 C CA . GLY B 1 14 ? 0.545 -15.539 -30.922 1 34.5 14 GLY B CA 1
ATOM 2359 C C . GLY B 1 14 ? 0.549 -15.758 -29.422 1 34.5 14 GLY B C 1
ATOM 2360 O O . GLY B 1 14 ? 1.547 -16.203 -28.859 1 34.5 14 GLY B O 1
ATOM 2361 N N . ALA B 1 15 ? -0.433 -15.391 -28.484 1 42.69 15 ALA B N 1
ATOM 2362 C CA . ALA B 1 15 ? -0.622 -15.68 -27.078 1 42.69 15 ALA B CA 1
ATOM 2363 C C . ALA B 1 15 ? -0.1 -17.078 -26.719 1 42.69 15 ALA B C 1
ATOM 2365 O O . ALA B 1 15 ? -0.669 -18.078 -27.141 1 42.69 15 ALA B O 1
ATOM 2366 N N . GLY B 1 16 ? 1.137 -17.391 -26.656 1 46.16 16 GLY B N 1
ATOM 2367 C CA . GLY B 1 16 ? 1.796 -18.656 -26.359 1 46.16 16 GLY B CA 1
ATOM 2368 C C . GLY B 1 16 ? 1.016 -19.516 -25.391 1 46.16 16 GLY B C 1
ATOM 2369 O O . GLY B 1 16 ? 0.457 -19.016 -24.422 1 46.16 16 GLY B O 1
ATOM 2370 N N . SER B 1 17 ? 0.451 -20.609 -25.766 1 59.19 17 SER B N 1
ATOM 2371 C CA . SER B 1 17 ? -0.461 -21.641 -25.266 1 59.19 17 SER B CA 1
ATOM 2372 C C . SER B 1 17 ? 0.029 -22.219 -23.953 1 59.19 17 SER B C 1
ATOM 2374 O O . SER B 1 17 ? 1.173 -22.672 -23.844 1 59.19 17 SER B O 1
ATOM 2376 N N . PHE B 1 18 ? -0.431 -21.578 -22.875 1 72.31 18 PHE B N 1
ATOM 2377 C CA . PHE B 1 18 ? -0.199 -22.297 -21.625 1 72.31 18 PHE B CA 1
ATOM 2378 C C . PHE B 1 18 ? -0.433 -23.797 -21.812 1 72.31 18 PHE B C 1
ATOM 2380 O O . PHE B 1 18 ? -1.463 -24.203 -22.359 1 72.31 18 PHE B O 1
ATOM 2387 N N . SER B 1 19 ? 0.615 -24.625 -21.859 1 72.12 19 SER B N 1
ATOM 2388 C CA . SER B 1 19 ? 0.501 -26.062 -22.047 1 72.12 19 SER B CA 1
ATOM 2389 C C . SER B 1 19 ? -0.124 -26.734 -20.844 1 72.12 19 SER B C 1
ATOM 2391 O O . SER B 1 19 ? -0.519 -27.906 -20.906 1 72.12 19 SER B O 1
ATOM 2393 N N . GLY B 1 20 ? -0.335 -25.969 -19.812 1 78.75 20 GLY B N 1
ATOM 2394 C CA . GLY B 1 20 ? -0.835 -26.594 -18.594 1 78.75 20 GLY B CA 1
ATOM 2395 C C . GLY B 1 20 ? 0.224 -27.375 -17.844 1 78.75 20 GLY B C 1
ATOM 2396 O O . GLY B 1 20 ? -0.059 -27.969 -16.797 1 78.75 20 GLY B O 1
ATOM 2397 N N . MET B 1 21 ? 1.453 -27.297 -18.328 1 84.5 21 MET B N 1
ATOM 2398 C CA . MET B 1 21 ? 2.535 -28.031 -17.672 1 84.5 21 MET B CA 1
ATOM 2399 C C . MET B 1 21 ? 2.957 -27.359 -16.375 1 84.5 21 MET B C 1
ATOM 2401 O O . MET B 1 21 ? 3.021 -26.125 -16.312 1 84.5 21 MET B O 1
ATOM 2405 N N . ALA B 1 22 ? 3.268 -28.25 -15.469 1 88.56 22 ALA B N 1
ATOM 2406 C CA . ALA B 1 22 ? 3.738 -27.75 -14.18 1 88.56 22 ALA B CA 1
ATOM 2407 C C . ALA B 1 22 ? 5.148 -27.188 -14.289 1 88.56 22 ALA B C 1
ATOM 2409 O O . ALA B 1 22 ? 5.945 -27.641 -15.117 1 88.56 22 ALA B O 1
ATOM 2410 N N . PHE B 1 23 ? 5.383 -26.219 -13.484 1 90.69 23 PHE B N 1
ATOM 2411 C CA . PHE B 1 23 ? 6.746 -25.703 -13.406 1 90.69 23 PHE B CA 1
ATOM 2412 C C . PHE B 1 23 ? 7.656 -26.703 -12.688 1 90.69 23 PHE B C 1
ATOM 2414 O O . PHE B 1 23 ? 7.234 -27.359 -11.734 1 90.69 23 PHE B O 1
ATOM 2421 N N . THR B 1 24 ? 8.797 -26.766 -13.188 1 90.5 24 THR B N 1
ATOM 2422 C CA . THR B 1 24 ? 9.75 -27.656 -12.539 1 90.5 24 THR B CA 1
ATOM 2423 C C . THR B 1 24 ? 10.305 -27.016 -11.266 1 90.5 24 THR B C 1
ATOM 2425 O O . THR B 1 24 ? 10.281 -25.797 -11.117 1 90.5 24 THR B O 1
ATOM 2428 N N . GLU B 1 25 ? 10.75 -27.859 -10.414 1 89.12 25 GLU B N 1
ATOM 2429 C CA . GLU B 1 25 ? 11.383 -27.375 -9.188 1 89.12 25 GLU B CA 1
ATOM 2430 C C . GLU B 1 25 ? 12.57 -26.469 -9.508 1 89.12 25 GLU B C 1
ATOM 2432 O O . GLU B 1 25 ? 12.812 -25.484 -8.82 1 89.12 25 GLU B O 1
ATOM 2437 N N . SER B 1 26 ? 13.281 -26.906 -10.5 1 90.19 26 SER B N 1
ATOM 2438 C CA . SER B 1 26 ? 14.453 -26.125 -10.914 1 90.19 26 SER B CA 1
ATOM 2439 C C . SER B 1 26 ? 14.055 -24.719 -11.352 1 90.19 26 SER B C 1
ATOM 2441 O O . SER B 1 26 ? 14.75 -23.75 -11.039 1 90.19 26 SER B O 1
ATOM 2443 N N . GLU B 1 27 ? 12.984 -24.578 -12.039 1 90.06 27 GLU B N 1
ATOM 2444 C CA . GLU B 1 27 ? 12.477 -23.281 -12.477 1 90.06 27 GLU B CA 1
ATOM 2445 C C . GLU B 1 27 ? 12.023 -22.422 -11.289 1 90.06 27 GLU B C 1
ATOM 2447 O O . GLU B 1 27 ? 12.305 -21.234 -11.234 1 90.06 27 GLU B O 1
ATOM 2452 N N . LEU B 1 28 ? 11.461 -23.094 -10.398 1 92.38 28 LEU B N 1
ATOM 2453 C CA . LEU B 1 28 ? 10.852 -22.391 -9.273 1 92.38 28 LEU B CA 1
ATOM 2454 C C . LEU B 1 28 ? 11.898 -22.016 -8.227 1 92.38 28 LEU B C 1
ATOM 2456 O O . LEU B 1 28 ? 11.766 -21.016 -7.535 1 92.38 28 LEU B O 1
ATOM 2460 N N . MET B 1 29 ? 12.867 -22.75 -8.109 1 88.94 29 MET B N 1
ATOM 2461 C CA . MET B 1 29 ? 13.891 -22.516 -7.094 1 88.94 29 MET B CA 1
ATOM 2462 C C . MET B 1 29 ? 15 -21.625 -7.637 1 88.94 29 MET B C 1
ATOM 2464 O O . MET B 1 29 ? 15.883 -21.188 -6.891 1 88.94 29 MET B O 1
ATOM 2468 N N . GLY B 1 30 ? 14.891 -21.438 -8.891 1 85.94 30 GLY B N 1
ATOM 2469 C CA . GLY B 1 30 ? 15.867 -20.547 -9.492 1 85.94 30 GLY B CA 1
ATOM 2470 C C . GLY B 1 30 ? 15.68 -19.094 -9.086 1 85.94 30 GLY B C 1
ATOM 2471 O O . GLY B 1 30 ? 14.555 -18.672 -8.805 1 85.94 30 GLY B O 1
ATOM 2472 N N . ASP B 1 31 ? 16.781 -18.375 -9.008 1 83.38 31 ASP B N 1
ATOM 2473 C CA . ASP B 1 31 ? 16.703 -16.953 -8.664 1 83.38 31 ASP B CA 1
ATOM 2474 C C . ASP B 1 31 ? 16.016 -16.156 -9.773 1 83.38 31 ASP B C 1
ATOM 2476 O O . ASP B 1 31 ? 16.266 -16.391 -10.961 1 83.38 31 ASP B O 1
ATOM 2480 N N . LEU B 1 32 ? 15.109 -15.391 -9.359 1 87.5 32 LEU B N 1
ATOM 2481 C CA . LEU B 1 32 ? 14.508 -14.477 -10.328 1 87.5 32 LEU B CA 1
ATOM 2482 C C . LEU B 1 32 ? 15.5 -13.406 -10.758 1 87.5 32 LEU B C 1
ATOM 2484 O O . LEU B 1 32 ? 16.312 -12.953 -9.945 1 87.5 32 LEU B O 1
ATOM 2488 N N . PRO B 1 33 ? 15.484 -13.062 -11.953 1 84.69 33 PRO B N 1
ATOM 2489 C CA . PRO B 1 33 ? 16.406 -12.016 -12.406 1 84.69 33 PRO B CA 1
ATOM 2490 C C . PRO B 1 33 ? 16.188 -10.688 -11.68 1 84.69 33 PRO B C 1
ATOM 2492 O O . PRO B 1 33 ? 15.055 -10.289 -11.438 1 84.69 33 PRO B O 1
ATOM 2495 N N . LYS B 1 34 ? 17.328 -10.195 -11.258 1 83 34 LYS B N 1
ATOM 2496 C CA . LYS B 1 34 ? 17.281 -8.844 -10.695 1 83 34 LYS B CA 1
ATOM 2497 C C . LYS B 1 34 ? 17.422 -7.789 -11.789 1 83 34 LYS B C 1
ATOM 2499 O O . LYS B 1 34 ? 18.531 -7.551 -12.289 1 83 34 LYS B O 1
ATOM 2504 N N . LYS B 1 35 ? 16.391 -7.191 -12.055 1 90.19 35 LYS B N 1
ATOM 2505 C CA . LYS B 1 35 ? 16.406 -6.223 -13.148 1 90.19 35 LYS B CA 1
ATOM 2506 C C . LYS B 1 35 ? 16.719 -4.82 -12.633 1 90.19 35 LYS B C 1
ATOM 2508 O O . LYS B 1 35 ? 16.312 -4.449 -11.539 1 90.19 35 LYS B O 1
ATOM 2513 N N . LYS B 1 36 ? 17.5 -4.148 -13.414 1 92.5 36 LYS B N 1
ATOM 2514 C CA . LYS B 1 36 ? 17.781 -2.744 -13.141 1 92.5 36 LYS B CA 1
ATOM 2515 C C . LYS B 1 36 ? 16.875 -1.83 -13.953 1 92.5 36 LYS B C 1
ATOM 2517 O O . LYS B 1 36 ? 16.219 -2.279 -14.891 1 92.5 36 LYS B O 1
ATOM 2522 N N . PHE B 1 37 ? 16.797 -0.64 -13.539 1 94.75 37 PHE B N 1
ATOM 2523 C CA . PHE B 1 37 ? 16.047 0.389 -14.242 1 94.75 37 PHE B CA 1
ATOM 2524 C C . PHE B 1 37 ? 14.586 -0.02 -14.406 1 94.75 37 PHE B C 1
ATOM 2526 O O . PHE B 1 37 ? 14.023 0.099 -15.5 1 94.75 37 PHE B O 1
ATOM 2533 N N . THR B 1 38 ? 14.039 -0.584 -13.328 1 93.69 38 THR B N 1
ATOM 2534 C CA . THR B 1 38 ? 12.648 -1.021 -13.359 1 93.69 38 THR B CA 1
ATOM 2535 C C . THR B 1 38 ? 11.703 0.168 -13.211 1 93.69 38 THR B C 1
ATOM 2537 O O . THR B 1 38 ? 12.148 1.283 -12.922 1 93.69 38 THR B O 1
ATOM 2540 N N . GLY B 1 39 ? 10.43 -0.066 -13.438 1 92.69 39 GLY B N 1
ATOM 2541 C CA . GLY B 1 39 ? 9.422 0.971 -13.289 1 92.69 39 GLY B CA 1
ATOM 2542 C C . GLY B 1 39 ? 9.336 1.533 -11.883 1 92.69 39 GLY B C 1
ATOM 2543 O O . GLY B 1 39 ? 8.961 2.691 -11.695 1 92.69 39 GLY B O 1
ATOM 2544 N N . ARG B 1 40 ? 9.734 0.769 -10.93 1 92.62 40 ARG B N 1
ATOM 2545 C CA . ARG B 1 40 ? 9.68 1.188 -9.531 1 92.62 40 ARG B CA 1
ATOM 2546 C C . ARG B 1 40 ? 10.805 2.162 -9.203 1 92.62 40 ARG B C 1
ATOM 2548 O O . ARG B 1 40 ? 10.812 2.773 -8.133 1 92.62 40 ARG B O 1
ATOM 2555 N N . CYS B 1 41 ? 11.758 2.328 -10.102 1 95.75 41 CYS B N 1
ATOM 2556 C CA . CYS B 1 41 ? 12.906 3.203 -9.898 1 95.75 41 CYS B CA 1
ATOM 2557 C C . CYS B 1 41 ? 12.758 4.488 -10.703 1 95.75 41 CYS B C 1
ATOM 2559 O O . CYS B 1 41 ? 13.719 5.258 -10.836 1 95.75 41 CYS B O 1
ATOM 2561 N N . ARG B 1 42 ? 11.594 4.645 -11.266 1 96.25 42 ARG B N 1
ATOM 2562 C CA . ARG B 1 42 ? 11.312 5.828 -12.07 1 96.25 42 ARG B CA 1
ATOM 2563 C C . ARG B 1 42 ? 10.836 6.98 -11.195 1 96.25 42 ARG B C 1
ATOM 2565 O O . ARG B 1 42 ? 9.969 6.797 -10.336 1 96.25 42 ARG B O 1
ATOM 2572 N N . LEU B 1 43 ? 11.359 8.172 -11.422 1 97.19 43 LEU B N 1
ATOM 2573 C CA . LEU B 1 43 ? 11.031 9.344 -10.617 1 97.19 43 LEU B CA 1
ATOM 2574 C C . LEU B 1 43 ? 10.344 10.414 -11.461 1 97.19 43 LEU B C 1
ATOM 2576 O O . LEU B 1 43 ? 10.688 10.602 -12.633 1 97.19 43 LEU B O 1
ATOM 2580 N N . PHE B 1 44 ? 9.391 11.023 -10.891 1 96.44 44 PHE B N 1
ATOM 2581 C CA . PHE B 1 44 ? 8.766 12.227 -11.406 1 96.44 44 PHE B CA 1
ATOM 2582 C C . PHE B 1 44 ? 9.352 13.469 -10.75 1 96.44 44 PHE B C 1
ATOM 2584 O O . PHE B 1 44 ? 9.414 13.562 -9.523 1 96.44 44 PHE B O 1
ATOM 2591 N N . VAL B 1 45 ? 9.797 14.383 -11.531 1 96.38 45 VAL B N 1
ATOM 2592 C CA . VAL B 1 45 ? 10.305 15.664 -11.047 1 96.38 45 VAL B CA 1
ATOM 2593 C C . VAL B 1 45 ? 9.375 16.781 -11.5 1 96.38 45 VAL B C 1
ATOM 2595 O O . VAL B 1 45 ? 9.273 17.078 -12.688 1 96.38 45 VAL B O 1
ATOM 2598 N N . GLY B 1 46 ? 8.734 17.391 -10.539 1 94.69 46 GLY B N 1
ATOM 2599 C CA . GLY B 1 46 ? 7.789 18.453 -10.844 1 94.69 46 GLY B CA 1
ATOM 2600 C C . GLY B 1 46 ? 8.273 19.828 -10.398 1 94.69 46 GLY B C 1
ATOM 2601 O O . GLY B 1 46 ? 9.266 19.938 -9.68 1 94.69 46 GLY B O 1
ATOM 2602 N N . ASN B 1 47 ? 7.586 20.859 -10.914 1 93.75 47 ASN B N 1
ATOM 2603 C CA . ASN B 1 47 ? 7.895 22.25 -10.633 1 93.75 47 ASN B CA 1
ATOM 2604 C C . ASN B 1 47 ? 9.305 22.625 -11.094 1 93.75 47 ASN B C 1
ATOM 2606 O O . ASN B 1 47 ? 10.039 23.297 -10.367 1 93.75 47 ASN B O 1
ATOM 2610 N N . LEU B 1 48 ? 9.57 22.078 -12.219 1 94.06 48 LEU B N 1
ATOM 2611 C CA . LEU B 1 48 ? 10.883 22.312 -12.812 1 94.06 48 LEU B CA 1
ATOM 2612 C C . LEU B 1 48 ? 10.883 23.594 -13.633 1 94.06 48 LEU B C 1
ATOM 2614 O O . LEU B 1 48 ? 10 23.812 -14.461 1 94.06 48 LEU B O 1
ATOM 2618 N N . PRO B 1 49 ? 11.867 24.406 -13.367 1 93.81 49 PRO B N 1
ATOM 2619 C CA . PRO B 1 49 ? 11.977 25.594 -14.234 1 93.81 49 PRO B CA 1
ATOM 2620 C C . PRO B 1 49 ? 12.195 25.234 -15.703 1 93.81 49 PRO B C 1
ATOM 2622 O O . PRO B 1 49 ? 12.883 24.25 -16 1 93.81 49 PRO B O 1
ATOM 2625 N N . ASN B 1 50 ? 11.656 26.047 -16.578 1 91.25 50 ASN B N 1
ATOM 2626 C CA . ASN B 1 50 ? 11.711 25.781 -18 1 91.25 50 ASN B CA 1
ATOM 2627 C C . ASN B 1 50 ? 13.141 25.859 -18.531 1 91.25 50 ASN B C 1
ATOM 2629 O O . ASN B 1 50 ? 13.445 25.297 -19.594 1 91.25 50 ASN B O 1
ATOM 2633 N N . GLU B 1 51 ? 13.984 26.484 -17.828 1 91.5 51 GLU B N 1
ATOM 2634 C CA . GLU B 1 51 ? 15.352 26.719 -18.266 1 91.5 51 GLU B CA 1
ATOM 2635 C C . GLU B 1 51 ? 16.219 25.484 -18.047 1 91.5 51 GLU B C 1
ATOM 2637 O O . GLU B 1 51 ? 17.312 25.375 -18.609 1 91.5 51 GLU B O 1
ATOM 2642 N N . VAL B 1 52 ? 15.711 24.594 -17.234 1 92.69 52 VAL B N 1
ATOM 2643 C CA . VAL B 1 52 ? 16.516 23.422 -16.906 1 92.69 52 VAL B CA 1
ATOM 2644 C C . VAL B 1 52 ? 16.594 22.5 -18.125 1 92.69 52 VAL B C 1
ATOM 2646 O O . VAL B 1 52 ? 15.586 22.172 -18.75 1 92.69 52 VAL B O 1
ATOM 2649 N N . LYS B 1 53 ? 17.812 22.125 -18.484 1 92.94 53 LYS B N 1
ATOM 2650 C CA . LYS B 1 53 ? 18.047 21.203 -19.609 1 92.94 53 LYS B CA 1
ATOM 2651 C C . LYS B 1 53 ? 18.344 19.797 -19.109 1 92.94 53 LYS B C 1
ATOM 2653 O O . LYS B 1 53 ? 18.562 19.594 -17.906 1 92.94 53 LYS B O 1
ATOM 2658 N N . GLU B 1 54 ? 18.312 18.859 -20.031 1 94.12 54 GLU B N 1
ATOM 2659 C CA . GLU B 1 54 ? 18.531 17.453 -19.703 1 94.12 54 GLU B CA 1
ATOM 2660 C C . GLU B 1 54 ? 19.891 17.234 -19.031 1 94.12 54 GLU B C 1
ATOM 2662 O O . GLU B 1 54 ? 20 16.469 -18.078 1 94.12 54 GLU B O 1
ATOM 2667 N N . ALA B 1 55 ? 20.891 17.891 -19.531 1 94.88 55 ALA B N 1
ATOM 2668 C CA . ALA B 1 55 ? 22.234 17.734 -19 1 94.88 55 ALA B CA 1
ATOM 2669 C C . ALA B 1 55 ? 22.297 18.156 -17.531 1 94.88 55 ALA B C 1
ATOM 2671 O O . ALA B 1 55 ? 22.938 17.484 -16.719 1 94.88 55 ALA B O 1
ATOM 2672 N N . GLU B 1 56 ? 21.672 19.203 -17.25 1 94.12 56 GLU B N 1
ATOM 2673 C CA . GLU B 1 56 ? 21.641 19.688 -15.875 1 94.12 56 GLU B CA 1
ATOM 2674 C C . GLU B 1 56 ? 20.922 18.719 -14.945 1 94.12 56 GLU B C 1
ATOM 2676 O O . GLU B 1 56 ? 21.375 18.453 -13.828 1 94.12 56 GLU B O 1
ATOM 2681 N N . LEU B 1 57 ? 19.859 18.234 -15.383 1 94 57 LEU B N 1
ATOM 2682 C CA . LEU B 1 57 ? 19.094 17.281 -14.602 1 94 57 LEU B CA 1
ATOM 2683 C C . LEU B 1 57 ? 19.906 16.016 -14.336 1 94 57 LEU B C 1
ATOM 2685 O O . LEU B 1 57 ? 19.938 15.523 -13.211 1 94 57 LEU B O 1
ATOM 2689 N N . LYS B 1 58 ? 20.578 15.539 -15.336 1 95.56 58 LYS B N 1
ATOM 2690 C CA . LYS B 1 58 ? 21.391 14.344 -15.195 1 95.56 58 LYS B CA 1
ATOM 2691 C C . LYS B 1 58 ? 22.547 14.578 -14.219 1 95.56 58 LYS B C 1
ATOM 2693 O O . LYS B 1 58 ? 22.891 13.688 -13.438 1 95.56 58 LYS B O 1
ATOM 2698 N N . GLU B 1 59 ? 23.047 15.711 -14.25 1 95.75 59 GLU B N 1
ATOM 2699 C CA . GLU B 1 59 ? 24.125 16.062 -13.336 1 95.75 59 GLU B CA 1
ATOM 2700 C C . GLU B 1 59 ? 23.641 16.062 -11.891 1 95.75 59 GLU B C 1
ATOM 2702 O O . GLU B 1 59 ? 24.359 15.648 -10.984 1 95.75 59 GLU B O 1
ATOM 2707 N N . LEU B 1 60 ? 22.453 16.5 -11.711 1 94.75 60 LEU B N 1
ATOM 2708 C CA . LEU B 1 60 ? 21.859 16.578 -10.383 1 94.75 60 LEU B CA 1
ATOM 2709 C C . LEU B 1 60 ? 21.609 15.18 -9.82 1 94.75 60 LEU B C 1
ATOM 2711 O O . LEU B 1 60 ? 21.781 14.953 -8.617 1 94.75 60 LEU B O 1
ATOM 2715 N N . PHE B 1 61 ? 21.281 14.219 -10.648 1 97.06 61 PHE B N 1
ATOM 2716 C CA . PHE B 1 61 ? 20.844 12.906 -10.195 1 97.06 61 PHE B CA 1
ATOM 2717 C C . PHE B 1 61 ? 21.969 11.898 -10.297 1 97.06 61 PHE B C 1
ATOM 2719 O O . PHE B 1 61 ? 21.953 10.852 -9.641 1 97.06 61 PHE B O 1
ATOM 2726 N N . SER B 1 62 ? 23.062 12.172 -11.039 1 96.75 62 SER B N 1
ATOM 2727 C CA . SER B 1 62 ? 24.125 11.234 -11.359 1 96.75 62 SER B CA 1
ATOM 2728 C C . SER B 1 62 ? 24.891 10.82 -10.102 1 96.75 62 SER B C 1
ATOM 2730 O O . SER B 1 62 ? 25.391 9.695 -10.016 1 96.75 62 SER B O 1
ATOM 2732 N N . PRO B 1 63 ? 24.984 11.758 -9.125 1 96.81 63 PRO B N 1
ATOM 2733 C CA . PRO B 1 63 ? 25.703 11.367 -7.91 1 96.81 63 PRO B CA 1
ATOM 2734 C C . PRO B 1 63 ? 25.031 10.195 -7.18 1 96.81 63 PRO B C 1
ATOM 2736 O O . PRO B 1 63 ? 25.672 9.555 -6.336 1 96.81 63 PRO B O 1
ATOM 2739 N N . HIS B 1 64 ? 23.859 9.898 -7.445 1 96.12 64 HIS B N 1
ATOM 2740 C CA . HIS B 1 64 ? 23.109 8.891 -6.695 1 96.12 64 HIS B CA 1
ATOM 2741 C C . HIS B 1 64 ? 23.109 7.551 -7.418 1 96.12 64 HIS B C 1
ATOM 2743 O O . HIS B 1 64 ? 22.719 6.531 -6.848 1 96.12 64 HIS B O 1
ATOM 2749 N N . GLY B 1 65 ? 23.422 7.508 -8.609 1 96.12 65 GLY B N 1
ATOM 2750 C CA . GLY B 1 65 ? 23.438 6.262 -9.367 1 96.12 65 GLY B CA 1
ATOM 2751 C C . GLY B 1 65 ? 23.344 6.469 -10.867 1 96.12 65 GLY B C 1
ATOM 2752 O O . GLY B 1 65 ? 23.297 7.609 -11.336 1 96.12 65 GLY B O 1
ATOM 2753 N N . ASP B 1 66 ? 23.25 5.352 -11.57 1 97.31 66 ASP B N 1
ATOM 2754 C CA . ASP B 1 66 ? 23.156 5.398 -13.023 1 97.31 66 ASP B CA 1
ATOM 2755 C C . ASP B 1 66 ? 21.734 5.773 -13.461 1 97.31 66 ASP B C 1
ATOM 2757 O O . ASP B 1 66 ? 20.766 5.441 -12.781 1 97.31 66 ASP B O 1
ATOM 2761 N N . ILE B 1 67 ? 21.734 6.488 -14.656 1 96.94 67 ILE B N 1
ATOM 2762 C CA . ILE B 1 67 ? 20.469 6.973 -15.18 1 96.94 67 ILE B CA 1
ATOM 2763 C C . ILE B 1 67 ? 20.203 6.352 -16.547 1 96.94 67 ILE B C 1
ATOM 2765 O O . ILE B 1 67 ? 21.094 6.352 -17.422 1 96.94 67 ILE B O 1
ATOM 2769 N N . ALA B 1 68 ? 19.141 5.746 -16.859 1 93.06 68 ALA B N 1
ATOM 2770 C CA . ALA B 1 68 ? 18.812 5.168 -18.156 1 93.06 68 ALA B CA 1
ATOM 2771 C C . ALA B 1 68 ? 17.844 6.062 -18.922 1 93.06 68 ALA B C 1
ATOM 2773 O O . ALA B 1 68 ? 17.953 6.199 -20.141 1 93.06 68 ALA B O 1
ATOM 2774 N N . GLU B 1 69 ? 16.781 6.527 -18.391 1 90.06 69 GLU B N 1
ATOM 2775 C CA . GLU B 1 69 ? 15.734 7.363 -18.984 1 90.06 69 GLU B CA 1
ATOM 2776 C C . GLU B 1 69 ? 15.734 8.766 -18.375 1 90.06 69 GLU B C 1
ATOM 2778 O O . GLU B 1 69 ? 15.93 8.914 -17.156 1 90.06 69 GLU B O 1
ATOM 2783 N N . CYS B 1 70 ? 15.812 9.758 -19.281 1 94.19 70 CYS B N 1
ATOM 2784 C CA . CYS B 1 70 ? 15.609 11.141 -18.859 1 94.19 70 CYS B CA 1
ATOM 2785 C C . CYS B 1 70 ? 14.727 11.891 -19.859 1 94.19 70 CYS B C 1
ATOM 2787 O O . CYS B 1 70 ? 15.148 12.164 -20.984 1 94.19 70 CYS B O 1
ATOM 2789 N N . TYR B 1 71 ? 13.547 12.094 -19.484 1 95.12 71 TYR B N 1
ATOM 2790 C CA . TYR B 1 71 ? 12.57 12.797 -20.312 1 95.12 71 TYR B CA 1
ATOM 2791 C C . TYR B 1 71 ? 12.219 14.148 -19.719 1 95.12 71 TYR B C 1
ATOM 2793 O O . TYR B 1 71 ? 11.766 14.227 -18.562 1 95.12 71 TYR B O 1
ATOM 2801 N N . LEU B 1 72 ? 12.383 15.156 -20.5 1 94.75 72 LEU B N 1
ATOM 2802 C CA . LEU B 1 72 ? 11.992 16.516 -20.109 1 94.75 72 LEU B CA 1
ATOM 2803 C C . LEU B 1 72 ? 10.773 16.969 -20.906 1 94.75 72 LEU B C 1
ATOM 2805 O O . LEU B 1 72 ? 10.797 17 -22.141 1 94.75 72 LEU B O 1
ATOM 2809 N N . SER B 1 73 ? 9.734 17.375 -20.25 1 92.69 73 SER B N 1
ATOM 2810 C CA . SER B 1 73 ? 8.477 17.719 -20.906 1 92.69 73 SER B CA 1
ATOM 2811 C C . SER B 1 73 ? 8.555 19.094 -21.562 1 92.69 73 SER B C 1
ATOM 2813 O O . SER B 1 73 ? 7.848 19.359 -22.547 1 92.69 73 SER B O 1
ATOM 2815 N N . GLY B 1 74 ? 9.344 20 -21.062 1 89 74 GLY B N 1
ATOM 2816 C CA . GLY B 1 74 ? 9.305 21.406 -21.453 1 89 74 GLY B CA 1
ATOM 2817 C C . GLY B 1 74 ? 8.18 22.188 -20.781 1 89 74 GLY B C 1
ATOM 2818 O O . GLY B 1 74 ? 8.078 23.406 -20.953 1 89 74 GLY B O 1
ATOM 2819 N N . LYS B 1 75 ? 7.312 21.422 -20.016 1 90.88 75 LYS B N 1
ATOM 2820 C CA . LYS B 1 75 ? 6.172 22.016 -19.328 1 90.88 75 LYS B CA 1
ATOM 2821 C C . LYS B 1 75 ? 6.34 21.953 -17.812 1 90.88 75 LYS B C 1
ATOM 2823 O O . LYS B 1 75 ? 5.363 21.75 -17.094 1 90.88 75 LYS B O 1
ATOM 2828 N N . GLY B 1 76 ? 7.637 21.922 -17.438 1 93.62 76 GLY B N 1
ATOM 2829 C CA . GLY B 1 76 ? 7.922 22.078 -16.016 1 93.62 76 GLY B CA 1
ATOM 2830 C C . GLY B 1 76 ? 8.008 20.75 -15.273 1 93.62 76 GLY B C 1
ATOM 2831 O O . GLY B 1 76 ? 7.977 20.719 -14.039 1 93.62 76 GLY B O 1
ATOM 2832 N N . PHE B 1 77 ? 7.992 19.609 -16.016 1 95.94 77 PHE B N 1
ATOM 2833 C CA . PHE B 1 77 ? 8.195 18.344 -15.312 1 95.94 77 PHE B CA 1
ATOM 2834 C C . PHE B 1 77 ? 9.094 17.406 -16.125 1 95.94 77 PHE B C 1
ATOM 2836 O O . PHE B 1 77 ? 9.328 17.641 -17.312 1 95.94 77 PHE B O 1
ATOM 2843 N N . ALA B 1 78 ? 9.609 16.406 -15.492 1 96.69 78 ALA B N 1
ATOM 2844 C CA . ALA B 1 78 ? 10.523 15.453 -16.109 1 96.69 78 ALA B CA 1
ATOM 2845 C C . ALA B 1 78 ? 10.359 14.07 -15.492 1 96.69 78 ALA B C 1
ATOM 2847 O O . ALA B 1 78 ? 9.75 13.914 -14.438 1 96.69 78 ALA B O 1
ATOM 2848 N N . PHE B 1 79 ? 10.828 13.055 -16.203 1 96.88 79 PHE B N 1
ATOM 2849 C CA . PHE B 1 79 ? 10.938 11.688 -15.703 1 96.88 79 PHE B CA 1
ATOM 2850 C C . PHE B 1 79 ? 12.367 11.18 -15.836 1 96.88 79 PHE B C 1
ATOM 2852 O O . PHE B 1 79 ? 13.031 11.445 -16.844 1 96.88 79 PHE B O 1
ATOM 2859 N N . LEU B 1 80 ? 12.797 10.547 -14.797 1 96.12 80 LEU B N 1
ATOM 2860 C CA . LEU B 1 80 ? 14.086 9.875 -14.812 1 96.12 80 LEU B CA 1
ATOM 2861 C C . LEU B 1 80 ? 13.992 8.484 -14.203 1 96.12 80 LEU B C 1
ATOM 2863 O O . LEU B 1 80 ? 13.227 8.273 -13.258 1 96.12 80 LEU B O 1
ATOM 2867 N N . ARG B 1 81 ? 14.734 7.617 -14.766 1 96.75 81 ARG B N 1
ATOM 2868 C CA . ARG B 1 81 ? 14.797 6.262 -14.227 1 96.75 81 ARG B CA 1
ATOM 2869 C C . ARG B 1 81 ? 16.188 5.945 -13.68 1 96.75 81 ARG B C 1
ATOM 2871 O O . ARG B 1 81 ? 17.172 6.035 -14.406 1 96.75 81 ARG B O 1
ATOM 2878 N N . MET B 1 82 ? 16.25 5.617 -12.414 1 97.25 82 MET B N 1
ATOM 2879 C CA . MET B 1 82 ? 17.516 5.27 -11.758 1 97.25 82 MET B CA 1
ATOM 2880 C C . MET B 1 82 ? 17.797 3.771 -11.867 1 97.25 82 MET B C 1
ATOM 2882 O O . MET B 1 82 ? 16.891 2.99 -12.164 1 97.25 82 MET B O 1
ATOM 2886 N N . ASP B 1 83 ? 19 3.357 -11.586 1 96.5 83 ASP B N 1
ATOM 2887 C CA . ASP B 1 83 ? 19.422 1.97 -11.773 1 96.5 83 ASP B CA 1
ATOM 2888 C C . ASP B 1 83 ? 18.812 1.069 -10.695 1 96.5 83 ASP B C 1
ATOM 2890 O O . ASP B 1 83 ? 18.469 -0.08 -10.961 1 96.5 83 ASP B O 1
ATOM 2894 N N . THR B 1 84 ? 18.719 1.543 -9.445 1 94.88 84 THR B N 1
ATOM 2895 C CA . THR B 1 84 ? 18.188 0.729 -8.359 1 94.88 84 THR B CA 1
ATOM 2896 C C . THR B 1 84 ? 17.188 1.531 -7.52 1 94.88 84 THR B C 1
ATOM 2898 O O . THR B 1 84 ? 17.156 2.76 -7.602 1 94.88 84 THR B O 1
ATOM 2901 N N . ARG B 1 85 ? 16.422 0.757 -6.801 1 93.38 85 ARG B N 1
ATOM 2902 C CA . ARG B 1 85 ? 15.445 1.392 -5.914 1 93.38 85 ARG B CA 1
ATOM 2903 C C . ARG B 1 85 ? 16.141 2.211 -4.832 1 93.38 85 ARG B C 1
ATOM 2905 O O . ARG B 1 85 ? 15.695 3.303 -4.484 1 93.38 85 ARG B O 1
ATOM 2912 N N . ALA B 1 86 ? 17.203 1.697 -4.281 1 94.31 86 ALA B N 1
ATOM 2913 C CA . ALA B 1 86 ? 17.984 2.4 -3.266 1 94.31 86 ALA B CA 1
ATOM 2914 C C . ALA B 1 86 ? 18.5 3.734 -3.797 1 94.31 86 ALA B C 1
ATOM 2916 O O . ALA B 1 86 ? 18.422 4.758 -3.113 1 94.31 86 ALA B O 1
ATOM 2917 N N . HIS B 1 87 ? 18.984 3.688 -4.98 1 96.31 87 HIS B N 1
ATOM 2918 C CA . HIS B 1 87 ? 19.5 4.906 -5.594 1 96.31 87 HIS B CA 1
ATOM 2919 C C . HIS B 1 87 ? 18.391 5.914 -5.848 1 96.31 87 HIS B C 1
ATOM 2921 O O . HIS B 1 87 ? 18.594 7.117 -5.664 1 96.31 87 HIS B O 1
ATOM 2927 N N . ALA B 1 88 ? 17.281 5.387 -6.277 1 96.44 88 ALA B N 1
ATOM 2928 C CA . ALA B 1 88 ? 16.125 6.258 -6.504 1 96.44 88 ALA B CA 1
ATOM 2929 C C . ALA B 1 88 ? 15.695 6.938 -5.211 1 96.44 88 ALA B C 1
ATOM 2931 O O . ALA B 1 88 ? 15.406 8.133 -5.195 1 96.44 88 ALA B O 1
ATOM 2932 N N . GLU B 1 89 ? 15.648 6.141 -4.164 1 94.5 89 GLU B N 1
ATOM 2933 C CA . GLU B 1 89 ? 15.305 6.68 -2.854 1 94.5 89 GLU B CA 1
ATOM 2934 C C . GLU B 1 89 ? 16.297 7.75 -2.416 1 94.5 89 GLU B C 1
ATOM 2936 O O . GLU B 1 89 ? 15.906 8.797 -1.904 1 94.5 89 GLU B O 1
ATOM 2941 N N . SER B 1 90 ? 17.516 7.477 -2.566 1 95.12 90 SER B N 1
ATOM 2942 C CA . SER B 1 90 ? 18.562 8.414 -2.207 1 95.12 90 SER B CA 1
ATOM 2943 C C . SER B 1 90 ? 18.438 9.719 -2.984 1 95.12 90 SER B C 1
ATOM 2945 O O . SER B 1 90 ? 18.547 10.805 -2.41 1 95.12 90 SER B O 1
ATOM 2947 N N . ALA B 1 91 ? 18.219 9.586 -4.254 1 96.88 91 ALA B N 1
ATOM 2948 C CA . ALA B 1 91 ? 18.062 10.766 -5.102 1 96.88 91 ALA B CA 1
ATOM 2949 C C . ALA B 1 91 ? 16.844 11.586 -4.672 1 96.88 91 ALA B C 1
ATOM 2951 O O . ALA B 1 91 ? 16.938 12.812 -4.547 1 96.88 91 ALA B O 1
ATOM 2952 N N . LYS B 1 92 ? 15.75 10.906 -4.508 1 95.94 92 LYS B N 1
ATOM 2953 C CA . LYS B 1 92 ? 14.523 11.562 -4.078 1 95.94 92 LYS B CA 1
ATOM 2954 C C . LYS B 1 92 ? 14.742 12.336 -2.781 1 95.94 92 LYS B C 1
ATOM 2956 O O . LYS B 1 92 ? 14.359 13.508 -2.678 1 95.94 92 LYS B O 1
ATOM 2961 N N . GLU B 1 93 ? 15.344 11.703 -1.79 1 92.12 93 GLU B N 1
ATOM 2962 C CA . GLU B 1 93 ? 15.578 12.312 -0.484 1 92.12 93 GLU B CA 1
ATOM 2963 C C . GLU B 1 93 ? 16.469 13.539 -0.603 1 92.12 93 GLU B C 1
ATOM 2965 O O . GLU B 1 93 ? 16.25 14.539 0.088 1 92.12 93 GLU B O 1
ATOM 2970 N N . ALA B 1 94 ? 17.438 13.516 -1.465 1 94.12 94 ALA B N 1
ATOM 2971 C CA . ALA B 1 94 ? 18.453 14.562 -1.575 1 94.12 94 ALA B CA 1
ATOM 2972 C C . ALA B 1 94 ? 17.922 15.75 -2.371 1 94.12 94 ALA B C 1
ATOM 2974 O O . ALA B 1 94 ? 18.25 16.906 -2.08 1 94.12 94 ALA B O 1
ATOM 2975 N N . ILE B 1 95 ? 17.078 15.477 -3.318 1 95.5 95 ILE B N 1
ATOM 2976 C CA . ILE B 1 95 ? 16.797 16.516 -4.301 1 95.5 95 ILE B CA 1
ATOM 2977 C C . ILE B 1 95 ? 15.406 17.109 -4.035 1 95.5 95 ILE B C 1
ATOM 2979 O O . ILE B 1 95 ? 15.141 18.266 -4.379 1 95.5 95 ILE B O 1
ATOM 2983 N N . ASP B 1 96 ? 14.539 16.312 -3.482 1 93.94 96 ASP B N 1
ATOM 2984 C CA . ASP B 1 96 ? 13.195 16.812 -3.203 1 93.94 96 ASP B CA 1
ATOM 2985 C C . ASP B 1 96 ? 13.234 18.062 -2.336 1 93.94 96 ASP B C 1
ATOM 2987 O O . ASP B 1 96 ? 13.906 18.094 -1.303 1 93.94 96 ASP B O 1
ATOM 2991 N N . GLY B 1 97 ? 12.547 19.125 -2.754 1 90.19 97 GLY B N 1
ATOM 2992 C CA . GLY B 1 97 ? 12.453 20.359 -1.991 1 90.19 97 GLY B CA 1
ATOM 2993 C C . GLY B 1 97 ? 13.578 21.328 -2.285 1 90.19 97 GLY B C 1
ATOM 2994 O O . GLY B 1 97 ? 13.578 22.453 -1.796 1 90.19 97 GLY B O 1
ATOM 2995 N N . ARG B 1 98 ? 14.5 20.922 -3.051 1 92.62 98 ARG B N 1
ATOM 2996 C CA . ARG B 1 98 ? 15.602 21.812 -3.402 1 92.62 98 ARG B CA 1
ATOM 2997 C C . ARG B 1 98 ? 15.117 22.953 -4.301 1 92.62 98 ARG B C 1
ATOM 2999 O O . ARG B 1 98 ? 14.18 22.781 -5.078 1 92.62 98 ARG B O 1
ATOM 3006 N N . VAL B 1 99 ? 15.812 24.062 -4.086 1 94 99 VAL B N 1
ATOM 3007 C CA . VAL B 1 99 ? 15.5 25.219 -4.922 1 94 99 VAL B CA 1
ATOM 3008 C C . VAL B 1 99 ? 16.438 25.25 -6.129 1 94 99 VAL B C 1
ATOM 3010 O O . VAL B 1 99 ? 17.656 25.297 -5.973 1 94 99 VAL B O 1
ATOM 3013 N N . ILE B 1 100 ? 15.836 25.125 -7.301 1 92.5 100 ILE B N 1
ATOM 3014 C CA . ILE B 1 100 ? 16.578 25.203 -8.562 1 92.5 100 ILE B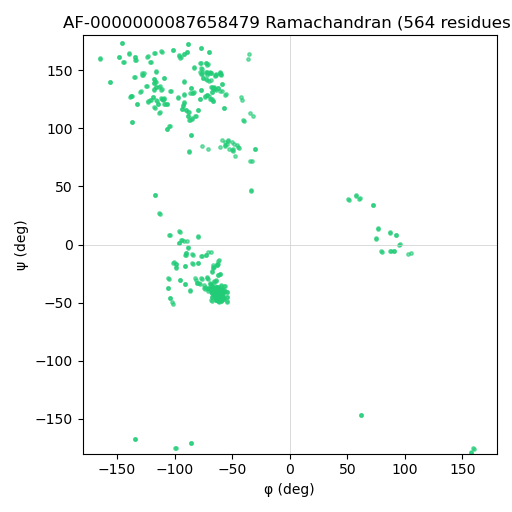 CA 1
ATOM 3015 C C . ILE B 1 100 ? 16.062 26.391 -9.383 1 92.5 100 ILE B C 1
ATOM 3017 O O . ILE B 1 100 ? 14.891 26.422 -9.766 1 92.5 100 ILE B O 1
ATOM 3021 N N . HIS B 1 101 ? 16.938 27.328 -9.641 1 93.81 101 HIS B N 1
ATOM 3022 C CA . HIS B 1 101 ? 16.594 28.531 -10.383 1 93.81 101 HIS B CA 1
ATOM 3023 C C . HIS B 1 101 ? 15.352 29.203 -9.805 1 93.81 101 HIS B C 1
ATOM 3025 O O . HIS B 1 101 ? 14.43 29.562 -10.539 1 93.81 101 HIS B O 1
ATOM 3031 N N . GLY B 1 102 ? 15.258 29.203 -8.5 1 92.56 102 GLY B N 1
ATOM 3032 C CA . GLY B 1 102 ? 14.234 29.953 -7.789 1 92.56 102 GLY B CA 1
ATOM 3033 C C . GLY B 1 102 ? 12.969 29.156 -7.551 1 92.56 102 GLY B C 1
ATOM 3034 O O . GLY B 1 102 ? 12.023 29.641 -6.922 1 92.56 102 GLY B O 1
ATOM 3035 N N . ARG B 1 103 ? 12.922 28 -8.078 1 94 103 ARG B N 1
ATOM 3036 C CA . ARG B 1 103 ? 11.734 27.172 -7.91 1 94 103 ARG B CA 1
ATOM 3037 C C . ARG B 1 103 ? 12.039 25.938 -7.066 1 94 103 ARG B C 1
ATOM 3039 O O . ARG B 1 103 ? 13.078 25.297 -7.25 1 94 103 ARG B O 1
ATOM 3046 N N . GLN B 1 104 ? 11.172 25.641 -6.145 1 92.69 104 GLN B N 1
ATOM 3047 C CA . GLN B 1 104 ? 11.32 24.453 -5.316 1 92.69 104 GLN B CA 1
ATOM 3048 C C . GLN B 1 104 ? 10.852 23.203 -6.062 1 92.69 104 GLN B C 1
ATOM 3050 O O . GLN B 1 104 ? 9.656 23.031 -6.312 1 92.69 104 GLN B O 1
ATOM 3055 N N . VAL B 1 105 ? 11.742 22.312 -6.312 1 94.31 105 VAL B N 1
ATOM 3056 C CA . VAL B 1 105 ? 11.414 21.141 -7.109 1 94.31 105 VAL B CA 1
ATOM 3057 C C . VAL B 1 105 ? 10.766 20.078 -6.223 1 94.31 105 VAL B C 1
ATOM 3059 O O . VAL B 1 105 ? 10.984 20.047 -5.012 1 94.31 105 VAL B O 1
ATOM 3062 N N . ARG B 1 106 ? 9.953 19.266 -6.879 1 93.19 106 ARG B N 1
ATOM 3063 C CA . ARG B 1 106 ? 9.305 18.156 -6.207 1 93.19 106 ARG B CA 1
ATOM 3064 C C . ARG B 1 106 ? 9.664 16.828 -6.875 1 93.19 106 ARG B C 1
ATOM 3066 O O . ARG B 1 106 ? 9.516 16.672 -8.086 1 93.19 106 ARG B O 1
ATOM 3073 N N . VAL B 1 107 ? 10.188 15.93 -6.07 1 95.75 107 VAL B N 1
ATOM 3074 C CA . VAL B 1 107 ? 10.57 14.625 -6.602 1 95.75 107 VAL B CA 1
ATOM 3075 C C . VAL B 1 107 ? 9.719 13.539 -5.957 1 95.75 107 VAL B C 1
ATOM 3077 O O . VAL B 1 107 ? 9.633 13.453 -4.73 1 95.75 107 VAL B O 1
ATOM 3080 N N . ARG B 1 108 ? 9.039 12.734 -6.82 1 95.25 108 ARG B N 1
ATOM 3081 C CA . ARG B 1 108 ? 8.227 11.609 -6.371 1 95.25 108 ARG B CA 1
ATOM 3082 C C . ARG B 1 108 ? 8.492 10.367 -7.219 1 95.25 108 ARG B C 1
ATOM 3084 O O . ARG B 1 108 ? 9.023 10.469 -8.328 1 95.25 108 ARG B O 1
ATOM 3091 N N . PHE B 1 109 ? 8.156 9.25 -6.637 1 95.19 109 PHE B N 1
ATOM 3092 C CA . PHE B 1 109 ? 8.156 8.07 -7.488 1 95.19 109 PHE B CA 1
ATOM 3093 C C . PHE B 1 109 ? 7.031 8.148 -8.516 1 95.19 109 PHE B C 1
ATOM 3095 O O . PHE B 1 109 ? 5.91 8.547 -8.188 1 95.19 109 PHE B O 1
ATOM 3102 N N . ALA B 1 110 ? 7.379 7.809 -9.719 1 94.31 110 ALA B N 1
ATOM 3103 C CA . ALA B 1 110 ? 6.391 7.812 -10.797 1 94.31 110 ALA B CA 1
ATOM 3104 C C . ALA B 1 110 ? 5.402 6.664 -10.641 1 94.31 110 ALA B C 1
ATOM 3106 O O . ALA B 1 110 ? 5.754 5.598 -10.133 1 94.31 110 ALA B O 1
ATOM 3107 N N . VAL B 1 111 ? 4.203 6.934 -11.039 1 90.81 111 VAL B N 1
ATOM 3108 C CA . VAL B 1 111 ? 3.197 5.875 -11.055 1 90.81 111 VAL B CA 1
ATOM 3109 C C . VAL B 1 111 ? 3.607 4.789 -12.047 1 90.81 111 VAL B C 1
ATOM 3111 O O . VAL B 1 111 ? 4.035 5.086 -13.164 1 90.81 111 VAL B O 1
ATOM 3114 N N . HIS B 1 112 ? 3.496 3.58 -11.547 1 90.62 112 HIS B N 1
ATOM 3115 C CA . HIS B 1 112 ? 3.738 2.459 -12.453 1 90.62 112 HIS B CA 1
ATOM 3116 C C . HIS B 1 112 ? 2.48 2.104 -13.234 1 90.62 112 HIS B C 1
ATOM 3118 O O . HIS B 1 112 ? 1.563 1.478 -12.703 1 90.62 112 HIS B O 1
ATOM 3124 N N . GLY B 1 113 ? 2.402 2.363 -14.508 1 91.38 113 GLY B N 1
ATOM 3125 C CA . GLY B 1 113 ? 1.2 2.193 -15.305 1 91.38 113 GLY B CA 1
ATOM 3126 C C . GLY B 1 113 ? 1.018 0.775 -15.812 1 91.38 113 GLY B C 1
ATOM 3127 O O . GLY B 1 113 ? -0.017 0.449 -16.406 1 91.38 113 GLY B O 1
ATOM 3128 N N . ALA B 1 114 ? 1.993 -0.11 -15.656 1 96.19 114 ALA B N 1
ATOM 3129 C CA . ALA B 1 114 ? 1.926 -1.481 -16.156 1 96.19 114 ALA B CA 1
ATOM 3130 C C . ALA B 1 114 ? 1.978 -2.484 -15.008 1 96.19 114 ALA B C 1
ATOM 3132 O O . ALA B 1 114 ? 2.732 -3.457 -15.055 1 96.19 114 ALA B O 1
ATOM 3133 N N . ALA B 1 115 ? 1.269 -2.176 -13.992 1 97 115 ALA B N 1
ATOM 3134 C CA . ALA B 1 115 ? 1.221 -3.037 -12.82 1 97 115 ALA B CA 1
ATOM 3135 C C . ALA B 1 115 ? -0.196 -3.547 -12.57 1 97 115 ALA B C 1
ATOM 3137 O O . ALA B 1 115 ? -1.166 -2.801 -12.719 1 97 115 ALA B O 1
ATOM 3138 N N . LEU B 1 116 ? -0.3 -4.832 -12.195 1 98.06 116 LEU B N 1
ATOM 3139 C CA . LEU B 1 116 ? -1.584 -5.477 -11.938 1 98.06 116 LEU B CA 1
ATOM 3140 C C . LEU B 1 116 ? -1.682 -5.941 -10.492 1 98.06 116 LEU B C 1
ATOM 3142 O O . LEU B 1 116 ? -0.688 -6.383 -9.906 1 98.06 116 LEU B O 1
ATOM 3146 N N . ARG B 1 117 ? -2.814 -5.801 -10 1 98 117 ARG B N 1
ATOM 3147 C CA . ARG B 1 117 ? -3.186 -6.512 -8.781 1 98 117 ARG B CA 1
ATOM 3148 C C . ARG B 1 117 ? -3.838 -7.852 -9.102 1 98 117 ARG B C 1
ATOM 3150 O O . ARG B 1 117 ? -4.762 -7.918 -9.922 1 98 117 ARG B O 1
ATOM 3157 N N . VAL B 1 118 ? -3.34 -8.852 -8.5 1 98.12 118 VAL B N 1
ATOM 3158 C CA . VAL B 1 118 ? -3.848 -10.203 -8.719 1 98.12 118 VAL B CA 1
ATOM 3159 C C . VAL B 1 118 ? -4.559 -10.703 -7.465 1 98.12 118 VAL B C 1
ATOM 3161 O O . VAL B 1 118 ? -4.051 -10.539 -6.352 1 98.12 118 VAL B O 1
ATOM 3164 N N . LYS B 1 119 ? -5.73 -11.273 -7.652 1 97.88 119 LYS B N 1
ATOM 3165 C CA . LYS B 1 119 ? -6.508 -11.789 -6.531 1 97.88 119 LYS B CA 1
ATOM 3166 C C . LYS B 1 119 ? -6.836 -13.266 -6.727 1 97.88 119 LYS B C 1
ATOM 3168 O O . LYS B 1 119 ? -6.707 -13.797 -7.832 1 97.88 119 LYS B O 1
ATOM 3173 N N . GLU B 1 120 ? -7.195 -13.906 -5.605 1 97.12 120 GLU B N 1
ATOM 3174 C CA . GLU B 1 120 ? -7.621 -15.297 -5.586 1 97.12 120 GLU B CA 1
ATOM 3175 C C . GLU B 1 120 ? -6.445 -16.234 -5.816 1 97.12 120 GLU B C 1
ATOM 3177 O O . GLU B 1 120 ? -6.582 -17.266 -6.492 1 97.12 120 GLU B O 1
ATOM 3182 N N . LEU B 1 121 ? -5.332 -15.812 -5.309 1 97.12 121 LEU B N 1
ATOM 3183 C CA . LEU B 1 121 ? -4.145 -16.656 -5.398 1 97.12 121 LEU B CA 1
ATOM 3184 C C . LEU B 1 121 ? -4.199 -17.781 -4.379 1 97.12 121 LEU B C 1
ATOM 3186 O O . LEU B 1 121 ? -4.527 -17.562 -3.211 1 97.12 121 LEU B O 1
ATOM 3190 N N . SER B 1 122 ? -3.904 -18.922 -4.871 1 95.38 122 SER B N 1
ATOM 3191 C CA . SER B 1 122 ? -3.699 -20.047 -3.961 1 95.38 122 SER B CA 1
ATOM 3192 C C . SER B 1 122 ? -2.49 -19.812 -3.061 1 95.38 122 SER B C 1
ATOM 3194 O O . SER B 1 122 ? -1.495 -19.234 -3.488 1 95.38 122 SER B O 1
ATOM 3196 N N . PRO B 1 123 ? -2.574 -20.328 -1.83 1 94.75 123 PRO B N 1
ATOM 3197 C CA . PRO B 1 123 ? -1.426 -20.203 -0.929 1 94.75 123 PRO B CA 1
ATOM 3198 C C . PRO B 1 123 ? -0.183 -20.922 -1.451 1 94.75 123 PRO B C 1
ATOM 3200 O O . PRO B 1 123 ? 0.921 -20.703 -0.948 1 94.75 123 PRO B O 1
ATOM 3203 N N . THR B 1 124 ? -0.35 -21.781 -2.461 1 94.81 124 THR B N 1
ATOM 3204 C CA . THR B 1 124 ? 0.764 -22.562 -2.977 1 94.81 124 THR B CA 1
ATOM 3205 C C . THR B 1 124 ? 1.504 -21.797 -4.074 1 94.81 124 THR B C 1
ATOM 3207 O O . THR B 1 124 ? 2.494 -22.297 -4.617 1 94.81 124 THR B O 1
ATOM 3210 N N . VAL B 1 125 ? 1.031 -20.656 -4.418 1 96.5 125 VAL B N 1
ATOM 3211 C CA . VAL B 1 125 ? 1.647 -19.875 -5.488 1 96.5 125 VAL B CA 1
ATOM 3212 C C . VAL B 1 125 ? 2.717 -18.953 -4.906 1 96.5 125 VAL B C 1
ATOM 3214 O O . VAL B 1 125 ? 2.412 -18.062 -4.109 1 96.5 125 VAL B O 1
ATOM 3217 N N . SER B 1 126 ? 3.934 -19.188 -5.297 1 96.69 126 SER B N 1
ATOM 3218 C CA . SER B 1 126 ? 5.051 -18.359 -4.852 1 96.69 126 SER B CA 1
ATOM 3219 C C . SER B 1 126 ? 5.262 -17.172 -5.777 1 96.69 126 SER B C 1
ATOM 3221 O O . SER B 1 126 ? 4.629 -17.078 -6.828 1 96.69 126 SER B O 1
ATOM 3223 N N . ASN B 1 127 ? 6.18 -16.25 -5.355 1 97.12 127 ASN B N 1
ATOM 3224 C CA . ASN B 1 127 ? 6.602 -15.156 -6.223 1 97.12 127 ASN B CA 1
ATOM 3225 C C . ASN B 1 127 ? 7.113 -15.664 -7.566 1 97.12 127 ASN B C 1
ATOM 3227 O O . ASN B 1 127 ? 6.746 -15.133 -8.617 1 97.12 127 ASN B O 1
ATOM 3231 N N . GLU B 1 128 ? 7.93 -16.688 -7.496 1 96.75 128 GLU B N 1
ATOM 3232 C CA . GLU B 1 128 ? 8.57 -17.25 -8.68 1 96.75 128 GLU B CA 1
ATOM 3233 C C . GLU B 1 128 ? 7.539 -17.828 -9.641 1 96.75 128 GLU B C 1
ATOM 3235 O O . GLU B 1 128 ? 7.598 -17.594 -10.852 1 96.75 128 GLU B O 1
ATOM 3240 N N . MET B 1 129 ? 6.605 -18.547 -9.047 1 96.19 129 MET B N 1
ATOM 3241 C CA . MET B 1 129 ? 5.555 -19.125 -9.875 1 96.19 129 MET B CA 1
ATOM 3242 C C . MET B 1 129 ? 4.734 -18.047 -10.562 1 96.19 129 MET B C 1
ATOM 3244 O O . MET B 1 129 ? 4.434 -18.141 -11.75 1 96.19 129 MET B O 1
ATOM 3248 N N . LEU B 1 130 ? 4.422 -17.031 -9.781 1 96.88 130 LEU B N 1
ATOM 3249 C CA . LEU B 1 130 ? 3.682 -15.898 -10.32 1 96.88 130 LEU B CA 1
ATOM 3250 C C . LEU B 1 130 ? 4.461 -15.227 -11.445 1 96.88 130 LEU B C 1
ATOM 3252 O O . LEU B 1 130 ? 3.895 -14.914 -12.5 1 96.88 130 LEU B O 1
ATOM 3256 N N . TYR B 1 131 ? 5.734 -15.055 -11.281 1 97.31 131 TYR B N 1
ATOM 3257 C CA . TYR B 1 131 ? 6.617 -14.453 -12.273 1 97.31 131 TYR B CA 1
ATOM 3258 C C . TYR B 1 131 ? 6.605 -15.258 -13.57 1 97.31 131 TYR B C 1
ATOM 3260 O O . TYR B 1 131 ? 6.375 -14.703 -14.648 1 97.31 131 TYR B O 1
ATOM 3268 N N . HIS B 1 132 ? 6.762 -16.547 -13.469 1 95.94 132 HIS B N 1
ATOM 3269 C CA . HIS B 1 132 ? 6.84 -17.406 -14.648 1 95.94 132 HIS B CA 1
ATOM 3270 C C . HIS B 1 132 ? 5.496 -17.484 -15.359 1 95.94 132 HIS B C 1
ATOM 3272 O O . HIS B 1 132 ? 5.441 -17.469 -16.594 1 95.94 132 HIS B O 1
ATOM 3278 N N . ALA B 1 133 ? 4.492 -17.531 -14.586 1 95.81 133 ALA B N 1
ATOM 3279 C CA . ALA B 1 133 ? 3.16 -17.609 -15.18 1 95.81 133 ALA B CA 1
ATOM 3280 C C . ALA B 1 133 ? 2.857 -16.359 -16.016 1 95.81 133 ALA B C 1
ATOM 3282 O O . ALA B 1 133 ? 2.4 -16.469 -17.156 1 95.81 133 ALA B O 1
ATOM 3283 N N . PHE B 1 134 ? 3.162 -15.211 -15.492 1 97.5 134 PHE B N 1
ATOM 3284 C CA . PHE B 1 134 ? 2.781 -13.961 -16.141 1 97.5 134 PHE B CA 1
ATOM 3285 C C . PHE B 1 134 ? 3.809 -13.578 -17.203 1 97.5 134 PHE B C 1
ATOM 3287 O O . PHE B 1 134 ? 3.543 -12.719 -18.047 1 97.5 134 PHE B O 1
ATOM 3294 N N . SER B 1 135 ? 4.965 -14.18 -17.125 1 95.88 135 SER B N 1
ATOM 3295 C CA . SER B 1 135 ? 5.977 -13.93 -18.156 1 95.88 135 SER B CA 1
ATOM 3296 C C . SER B 1 135 ? 5.5 -14.391 -19.531 1 95.88 135 SER B C 1
ATOM 3298 O O . SER B 1 135 ? 6.066 -14 -20.547 1 95.88 135 SER B O 1
ATOM 3300 N N . HIS B 1 136 ? 4.516 -15.203 -19.531 1 93.31 136 HIS B N 1
ATOM 3301 C CA . HIS B 1 136 ? 3.928 -15.664 -20.781 1 93.31 136 HIS B CA 1
ATOM 3302 C C . HIS B 1 136 ? 3.229 -14.523 -21.516 1 93.31 136 HIS B C 1
ATOM 3304 O O . HIS B 1 136 ? 3.039 -14.586 -22.734 1 93.31 136 HIS B O 1
ATOM 3310 N N . PHE B 1 137 ? 2.836 -13.508 -20.797 1 95.44 137 PHE B N 1
ATOM 3311 C CA . PHE B 1 137 ? 2.141 -12.383 -21.391 1 95.44 137 PHE B CA 1
ATOM 3312 C C . PHE B 1 137 ? 3.129 -11.305 -21.828 1 95.44 137 PHE B C 1
ATOM 3314 O O . PHE B 1 137 ? 2.783 -10.422 -22.609 1 95.44 137 PHE B O 1
ATOM 3321 N N . GLY B 1 138 ? 4.289 -11.359 -21.297 1 95.88 138 GLY B N 1
ATOM 3322 C CA . GLY B 1 138 ? 5.332 -10.375 -21.562 1 95.88 138 GLY B CA 1
ATOM 3323 C C . GLY B 1 138 ? 6.379 -10.312 -20.469 1 95.88 138 GLY B C 1
ATOM 3324 O O . GLY B 1 138 ? 6.301 -11.039 -19.469 1 95.88 138 GLY B O 1
ATOM 3325 N N . ASP B 1 139 ? 7.305 -9.414 -20.688 1 96.56 139 ASP B N 1
ATOM 3326 C CA . ASP B 1 139 ? 8.391 -9.281 -19.734 1 96.56 139 ASP B CA 1
ATOM 3327 C C . ASP B 1 139 ? 7.887 -8.727 -18.406 1 96.56 139 ASP B C 1
ATOM 3329 O O . ASP B 1 139 ? 7.254 -7.672 -18.359 1 96.56 139 ASP B O 1
ATOM 3333 N N . VAL B 1 140 ? 8.188 -9.477 -17.391 1 97.5 140 VAL B N 1
ATOM 3334 C CA . VAL B 1 140 ? 7.77 -9.102 -16.047 1 97.5 140 VAL B CA 1
ATOM 3335 C C . VAL B 1 140 ? 8.961 -8.531 -15.273 1 97.5 140 VAL B C 1
ATOM 3337 O O . VAL B 1 140 ? 10.047 -9.117 -15.281 1 97.5 140 VAL B O 1
ATOM 3340 N N . GLU B 1 141 ? 8.789 -7.398 -14.609 1 96.31 141 GLU B N 1
ATOM 3341 C CA . GLU B 1 141 ? 9.836 -6.801 -13.781 1 96.31 141 GLU B CA 1
ATOM 3342 C C . GLU B 1 141 ? 9.805 -7.371 -12.359 1 96.31 141 GLU B C 1
ATOM 3344 O O . GLU B 1 141 ? 10.852 -7.621 -11.766 1 96.31 141 GLU B O 1
ATOM 3349 N N . ARG B 1 142 ? 8.586 -7.543 -11.922 1 95.19 142 ARG B N 1
ATOM 3350 C CA . ARG B 1 142 ? 8.422 -7.969 -10.531 1 95.19 142 ARG B CA 1
ATOM 3351 C C . ARG B 1 142 ? 7.086 -8.664 -10.328 1 95.19 142 ARG B C 1
ATOM 3353 O O . ARG B 1 142 ? 6.07 -8.258 -10.891 1 95.19 142 ARG B O 1
ATOM 3360 N N . ALA B 1 143 ? 7.07 -9.695 -9.562 1 97.56 143 ALA B N 1
ATOM 3361 C CA . ALA B 1 143 ? 5.871 -10.414 -9.141 1 97.56 143 ALA B CA 1
ATOM 3362 C C . ALA B 1 143 ? 5.941 -10.781 -7.656 1 97.56 143 ALA B C 1
ATOM 3364 O O . ALA B 1 143 ? 6.922 -11.375 -7.207 1 97.56 143 ALA B O 1
ATOM 3365 N N . VAL B 1 144 ? 4.887 -10.398 -6.965 1 97.38 144 VAL B N 1
ATOM 3366 C CA . VAL B 1 144 ? 4.93 -10.633 -5.523 1 97.38 144 VAL B CA 1
ATOM 3367 C C . VAL B 1 144 ? 3.574 -11.141 -5.043 1 97.38 144 VAL B C 1
ATOM 3369 O O . VAL B 1 144 ? 2.531 -10.586 -5.41 1 97.38 144 VAL B O 1
ATOM 3372 N N . HIS B 1 145 ? 3.609 -12.273 -4.328 1 98.44 145 HIS B N 1
ATOM 3373 C CA . HIS B 1 145 ? 2.461 -12.727 -3.547 1 98.44 145 HIS B CA 1
ATOM 3374 C C . HIS B 1 145 ? 2.49 -12.148 -2.137 1 98.44 145 HIS B C 1
ATOM 3376 O O . HIS B 1 145 ? 3.32 -12.547 -1.315 1 98.44 145 HIS B O 1
ATOM 3382 N N . ILE B 1 146 ? 1.596 -11.281 -1.856 1 98.06 146 ILE B N 1
ATOM 3383 C CA . ILE B 1 146 ? 1.605 -10.492 -0.627 1 98.06 146 ILE B CA 1
ATOM 3384 C C . ILE B 1 146 ? 1.396 -11.414 0.574 1 98.06 146 ILE B C 1
ATOM 3386 O O . ILE B 1 146 ? 0.528 -12.289 0.55 1 98.06 146 ILE B O 1
ATOM 3390 N N . VAL B 1 147 ? 2.182 -11.227 1.624 1 96.5 147 VAL B N 1
ATOM 3391 C CA . VAL B 1 147 ? 2.057 -12.016 2.844 1 96.5 147 VAL B CA 1
ATOM 3392 C C . VAL B 1 147 ? 1.786 -11.094 4.031 1 96.5 147 VAL B C 1
ATOM 3394 O O . VAL B 1 147 ? 2.043 -9.891 3.963 1 96.5 147 VAL B O 1
ATOM 3397 N N . ASP B 1 148 ? 1.208 -11.641 5.059 1 93.56 148 ASP B N 1
ATOM 3398 C CA . ASP B 1 148 ? 0.945 -10.867 6.262 1 93.56 148 ASP B CA 1
ATOM 3399 C C . ASP B 1 148 ? 2.162 -10.852 7.188 1 93.56 148 ASP B C 1
ATOM 3401 O O . ASP B 1 148 ? 3.262 -11.227 6.773 1 93.56 148 ASP B O 1
ATOM 3405 N N . GLU B 1 149 ? 2.029 -10.359 8.391 1 87.75 149 GLU B N 1
ATOM 3406 C CA . GLU B 1 149 ? 3.119 -10.188 9.344 1 87.75 149 GLU B CA 1
ATOM 3407 C C . GLU B 1 149 ? 3.738 -11.531 9.719 1 87.75 149 GLU B C 1
ATOM 3409 O O . GLU B 1 149 ? 4.918 -11.602 10.062 1 87.75 149 GLU B O 1
ATOM 3414 N N . LYS B 1 150 ? 2.943 -12.562 9.609 1 88.44 150 LYS B N 1
ATOM 3415 C CA . LYS B 1 150 ? 3.42 -13.883 10 1 88.44 150 LYS B CA 1
ATOM 3416 C C . LYS B 1 150 ? 3.938 -14.664 8.789 1 88.44 150 LYS B C 1
ATOM 3418 O O . LYS B 1 150 ? 4.332 -15.82 8.914 1 88.44 150 LYS B O 1
ATOM 3423 N N . GLY B 1 151 ? 3.881 -14 7.648 1 89.06 151 GLY B N 1
ATOM 3424 C CA . GLY B 1 151 ? 4.371 -14.648 6.441 1 89.06 151 GLY B CA 1
ATOM 3425 C C . GLY B 1 151 ? 3.32 -15.484 5.742 1 89.06 151 GLY B C 1
ATOM 3426 O O . GLY B 1 151 ? 3.639 -16.266 4.848 1 89.06 151 GLY B O 1
ATOM 3427 N N . ARG B 1 152 ? 2.104 -15.367 6.16 1 93.88 152 ARG B N 1
ATOM 3428 C CA . ARG B 1 152 ? 1.027 -16.125 5.523 1 93.88 152 ARG B CA 1
ATOM 3429 C C . ARG B 1 152 ? 0.524 -15.406 4.273 1 93.88 152 ARG B C 1
ATOM 3431 O O . ARG B 1 152 ? 0.28 -14.203 4.297 1 93.88 152 ARG B O 1
ATOM 3438 N N . PRO B 1 153 ? 0.435 -16.156 3.225 1 96.44 153 PRO B N 1
ATOM 3439 C CA . PRO B 1 153 ? -0.074 -15.531 1.999 1 96.44 153 PRO B CA 1
ATOM 3440 C C . PRO B 1 153 ? -1.486 -14.969 2.164 1 96.44 153 PRO B C 1
ATOM 3442 O O . PRO B 1 153 ? -2.322 -15.578 2.832 1 96.44 153 PRO B O 1
ATOM 3445 N N . THR B 1 154 ? -1.817 -13.891 1.525 1 96.75 154 THR B N 1
ATOM 3446 C CA . THR B 1 154 ? -3.096 -13.203 1.666 1 96.75 154 THR B CA 1
ATOM 3447 C C . THR B 1 154 ? -4.043 -13.586 0.535 1 96.75 154 THR B C 1
ATOM 3449 O O . THR B 1 154 ? -5.246 -13.328 0.609 1 96.75 154 THR B O 1
ATOM 3452 N N . GLY B 1 155 ? -3.498 -14.086 -0.52 1 97.44 155 GLY B N 1
ATOM 3453 C CA . GLY B 1 155 ? -4.289 -14.367 -1.708 1 97.44 155 GLY B CA 1
ATOM 3454 C C . GLY B 1 155 ? -4.25 -13.242 -2.727 1 97.44 155 GLY B C 1
ATOM 3455 O O . GLY B 1 155 ? -4.852 -13.352 -3.799 1 97.44 155 GLY B O 1
ATOM 3456 N N . GLU B 1 156 ? -3.555 -12.25 -2.4 1 98 156 GLU B N 1
ATOM 3457 C CA . GLU B 1 156 ? -3.377 -11.117 -3.307 1 98 156 GLU B CA 1
ATOM 3458 C C . GLU B 1 156 ? -1.915 -10.961 -3.717 1 98 156 GLU B C 1
ATOM 3460 O O . GLU B 1 156 ? -1.011 -11.281 -2.941 1 98 156 GLU B O 1
ATOM 3465 N N . GLY B 1 157 ? -1.741 -10.477 -4.914 1 98.25 157 GLY B N 1
ATOM 3466 C CA . GLY B 1 157 ? -0.394 -10.25 -5.414 1 98.25 157 GLY B CA 1
ATOM 3467 C C . GLY B 1 157 ? -0.29 -9.039 -6.324 1 98.25 157 GLY B C 1
ATOM 3468 O O . GLY B 1 157 ? -1.297 -8.398 -6.633 1 98.25 157 GLY B O 1
ATOM 3469 N N . ILE B 1 158 ? 0.919 -8.727 -6.672 1 98.12 158 ILE B N 1
ATOM 3470 C CA . ILE B 1 158 ? 1.224 -7.637 -7.594 1 98.12 158 ILE B CA 1
ATOM 3471 C C . ILE B 1 158 ? 2.156 -8.141 -8.695 1 98.12 158 ILE B C 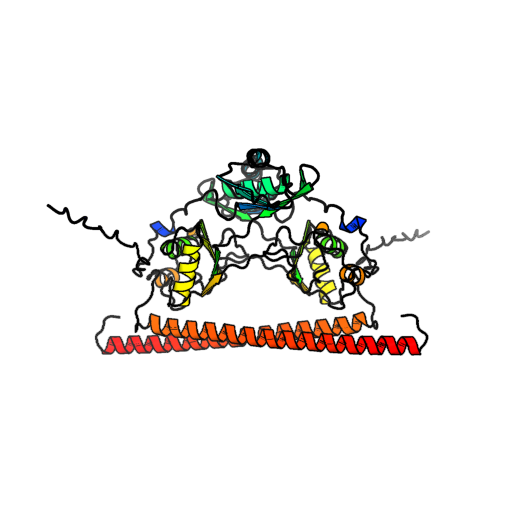1
ATOM 3473 O O . ILE B 1 158 ? 3.127 -8.844 -8.422 1 98.12 158 ILE B O 1
ATOM 3477 N N . VAL B 1 159 ? 1.814 -7.836 -9.875 1 98.31 159 VAL B N 1
ATOM 3478 C CA . VAL B 1 159 ? 2.68 -8.133 -11.008 1 98.31 159 VAL B CA 1
ATOM 3479 C C . VAL B 1 159 ? 2.984 -6.852 -11.781 1 98.31 159 VAL B C 1
ATOM 3481 O O . VAL B 1 159 ? 2.068 -6.145 -12.203 1 98.31 159 VAL B O 1
ATOM 3484 N N . GLU B 1 160 ? 4.207 -6.555 -11.906 1 97.31 160 GLU B N 1
ATOM 3485 C CA . GLU B 1 160 ? 4.668 -5.379 -12.641 1 97.31 160 GLU B CA 1
ATOM 3486 C C . GLU B 1 160 ? 5.336 -5.773 -13.953 1 97.31 160 GLU B C 1
ATOM 3488 O O . GLU B 1 160 ? 6.355 -6.465 -13.953 1 97.31 160 GLU B O 1
ATOM 3493 N N . PHE B 1 161 ? 4.805 -5.277 -15.078 1 97.88 161 PHE B N 1
ATOM 3494 C CA . PHE B 1 161 ? 5.348 -5.555 -16.406 1 97.88 161 PHE B CA 1
ATOM 3495 C C . PHE B 1 161 ? 6.293 -4.441 -16.844 1 97.88 161 PHE B C 1
ATOM 3497 O O . PHE B 1 161 ? 6.262 -3.338 -16.297 1 97.88 161 PHE B O 1
ATOM 3504 N N . GLU B 1 162 ? 7.098 -4.727 -17.766 1 95.62 162 GLU B N 1
ATOM 3505 C CA . GLU B 1 162 ? 7.992 -3.732 -18.344 1 95.62 162 GLU B CA 1
ATOM 3506 C C . GLU B 1 162 ? 7.23 -2.771 -19.266 1 95.62 162 GLU B C 1
ATOM 3508 O O . GLU B 1 162 ? 7.551 -1.582 -19.312 1 95.62 162 GLU B O 1
ATOM 3513 N N . ARG B 1 163 ? 6.199 -3.396 -19.953 1 95.44 163 ARG B N 1
ATOM 3514 C CA . ARG B 1 163 ? 5.477 -2.623 -20.969 1 95.44 163 ARG B CA 1
ATOM 3515 C C . ARG B 1 163 ? 3.973 -2.688 -20.734 1 95.44 163 ARG B C 1
ATOM 3517 O O . ARG B 1 163 ? 3.443 -3.732 -20.344 1 95.44 163 ARG B O 1
ATOM 3524 N N . LYS B 1 164 ? 3.326 -1.648 -21.078 1 95.94 164 LYS B N 1
ATOM 3525 C CA . LYS B 1 164 ? 1.892 -1.513 -20.844 1 95.94 164 LYS B CA 1
ATOM 3526 C C . LYS B 1 164 ? 1.101 -2.488 -21.719 1 95.94 164 LYS B C 1
ATOM 3528 O O . LYS B 1 164 ? 0.125 -3.084 -21.25 1 95.94 164 LYS B O 1
ATOM 3533 N N . PRO B 1 165 ? 1.49 -2.715 -22.938 1 97.19 165 PRO B N 1
ATOM 3534 C CA . PRO B 1 165 ? 0.72 -3.646 -23.766 1 97.19 165 PRO B CA 1
ATOM 3535 C C . PRO B 1 165 ? 0.669 -5.055 -23.172 1 97.19 165 PRO B C 1
ATOM 3537 O O . PRO B 1 165 ? -0.368 -5.719 -23.234 1 97.19 165 PRO B O 1
ATOM 3540 N N . SER B 1 166 ? 1.773 -5.504 -22.641 1 97.25 166 SER B N 1
ATOM 3541 C CA . SER B 1 166 ? 1.799 -6.812 -21.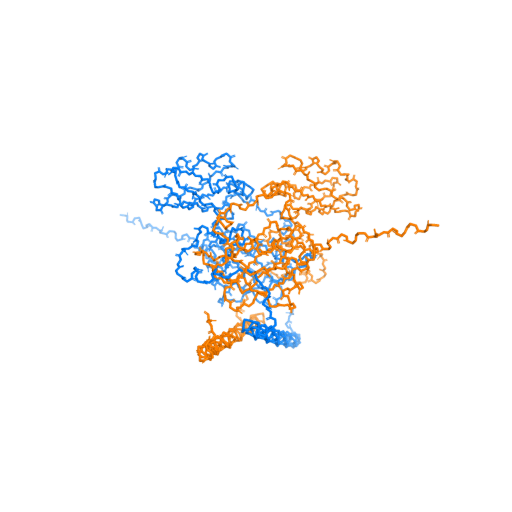984 1 97.25 166 SER B CA 1
ATOM 3542 C C . SER B 1 166 ? 0.814 -6.867 -20.828 1 97.25 166 SER B C 1
ATOM 3544 O O . SER B 1 166 ? 0.092 -7.855 -20.672 1 97.25 166 SER B O 1
ATOM 3546 N N . CYS B 1 167 ? 0.836 -5.789 -20.094 1 97.25 167 CYS B N 1
ATOM 3547 C CA . CYS B 1 167 ? -0.084 -5.668 -18.969 1 97.25 167 CYS B CA 1
ATOM 3548 C C . CYS B 1 167 ? -1.532 -5.742 -19.438 1 97.25 167 CYS B C 1
ATOM 3550 O O . CYS B 1 167 ? -2.332 -6.492 -18.875 1 97.25 167 CYS B O 1
ATOM 3552 N N . ASN B 1 168 ? -1.867 -5.039 -20.469 1 97.25 168 ASN B N 1
ATOM 3553 C CA . ASN B 1 168 ? -3.219 -5.016 -21.016 1 97.25 168 ASN B CA 1
ATOM 3554 C C . ASN B 1 168 ? -3.621 -6.379 -21.578 1 97.25 168 ASN B C 1
ATOM 3556 O O . ASN B 1 168 ? -4.766 -6.805 -21.422 1 97.25 168 ASN B O 1
ATOM 3560 N N . GLU B 1 169 ? -2.701 -7.02 -22.172 1 96.56 169 GLU B N 1
ATOM 3561 C CA . GLU B 1 169 ? -2.965 -8.344 -22.719 1 96.56 169 GLU B CA 1
ATOM 3562 C C . GLU B 1 169 ? -3.307 -9.344 -21.609 1 96.56 169 GLU B C 1
ATOM 3564 O O . GLU B 1 169 ? -4.262 -10.117 -21.734 1 96.56 169 GLU B O 1
ATOM 3569 N N . ALA B 1 170 ? -2.486 -9.305 -20.594 1 97 170 ALA B N 1
ATOM 3570 C CA . ALA B 1 170 ? -2.746 -10.188 -19.469 1 97 170 ALA B CA 1
ATOM 3571 C C . ALA B 1 170 ? -4.121 -9.914 -18.859 1 97 170 ALA B C 1
ATOM 3573 O O . ALA B 1 170 ? -4.887 -10.844 -18.594 1 97 170 ALA B O 1
ATOM 3574 N N . MET B 1 171 ? -4.375 -8.656 -18.656 1 97 171 MET B N 1
ATOM 3575 C CA . MET B 1 171 ? -5.645 -8.242 -18.078 1 97 171 MET B CA 1
ATOM 3576 C C . MET B 1 171 ? -6.816 -8.727 -18.922 1 97 171 MET B C 1
ATOM 3578 O O . MET B 1 171 ? -7.773 -9.297 -18.406 1 97 171 MET B O 1
ATOM 3582 N N . GLN B 1 172 ? -6.781 -8.586 -20.203 1 95.94 172 GLN B N 1
ATOM 3583 C CA . GLN B 1 172 ? -7.852 -8.969 -21.125 1 95.94 172 GLN B CA 1
ATOM 3584 C C . GLN B 1 172 ? -8.023 -10.484 -21.172 1 95.94 172 GLN B C 1
ATOM 3586 O O . GLN B 1 172 ? -9.141 -10.992 -21.078 1 95.94 172 GLN B O 1
ATOM 3591 N N . ALA B 1 173 ? -6.938 -11.195 -21.266 1 94.69 173 ALA B N 1
ATOM 3592 C CA . ALA B 1 173 ? -6.977 -12.656 -21.344 1 94.69 173 ALA B CA 1
ATOM 3593 C C . ALA B 1 173 ? -7.617 -13.258 -20.094 1 94.69 173 ALA B C 1
ATOM 3595 O O . ALA B 1 173 ? -8.461 -14.156 -20.203 1 94.69 173 ALA B O 1
ATOM 3596 N N . ILE B 1 174 ? -7.258 -12.695 -18.984 1 94.94 174 ILE B N 1
ATOM 3597 C CA . ILE B 1 174 ? -7.711 -13.258 -17.719 1 94.94 174 ILE B CA 1
ATOM 3598 C C . ILE B 1 174 ? -9.156 -12.852 -17.453 1 94.94 174 ILE B C 1
ATOM 3600 O O . ILE B 1 174 ? -9.93 -13.609 -16.875 1 94.94 174 ILE B O 1
ATOM 3604 N N . LYS B 1 175 ? -9.477 -11.672 -17.891 1 93.62 175 LYS B N 1
ATOM 3605 C CA . LYS B 1 175 ? -10.852 -11.203 -17.75 1 93.62 175 LYS B CA 1
ATOM 3606 C C . LYS B 1 175 ? -11.805 -12.008 -18.625 1 93.62 175 LYS B C 1
ATOM 3608 O O . LYS B 1 175 ? -12.906 -12.359 -18.203 1 93.62 175 LYS B O 1
ATOM 3613 N N . GLU B 1 176 ? -11.391 -12.406 -19.75 1 91.88 176 GLU B N 1
ATOM 3614 C CA . GLU B 1 176 ? -12.258 -13.031 -20.75 1 91.88 176 GLU B CA 1
ATOM 3615 C C . GLU B 1 176 ? -12.273 -14.547 -20.578 1 91.88 176 GLU B C 1
ATOM 3617 O O . GLU B 1 176 ? -13.258 -15.203 -20.922 1 91.88 176 GLU B O 1
ATOM 3622 N N . LYS B 1 177 ? -11.109 -15.078 -20.156 1 92.44 177 LYS B N 1
ATOM 3623 C CA . LYS B 1 177 ? -10.984 -16.531 -20.078 1 92.44 177 LYS B CA 1
ATOM 3624 C C . LYS B 1 177 ? -10.719 -16.969 -18.641 1 92.44 177 LYS B C 1
ATOM 3626 O O . LYS B 1 177 ? -10.453 -16.141 -17.766 1 92.44 177 LYS B O 1
ATOM 3631 N N . VAL B 1 178 ? -10.922 -18.266 -18.484 1 92.94 178 VAL B N 1
ATOM 3632 C CA . VAL B 1 178 ? -10.594 -18.875 -17.203 1 92.94 178 VAL B CA 1
ATOM 3633 C C . VAL B 1 178 ? -9.094 -19.172 -17.141 1 92.94 178 VAL B C 1
ATOM 3635 O O . VAL B 1 178 ? -8.594 -20 -17.906 1 92.94 178 VAL B O 1
ATOM 3638 N N . PHE B 1 179 ? -8.453 -18.453 -16.328 1 94.56 179 PHE B N 1
ATOM 3639 C CA . PHE B 1 179 ? -7.023 -18.688 -16.156 1 94.56 179 PHE B CA 1
ATOM 3640 C C . PHE B 1 179 ? -6.75 -19.359 -14.812 1 94.56 179 PHE B C 1
ATOM 3642 O O . PHE B 1 179 ? -7.059 -18.797 -13.758 1 94.56 179 PHE B O 1
ATOM 3649 N N . LEU B 1 180 ? -6.152 -20.531 -14.875 1 94 180 LEU B N 1
ATOM 3650 C CA . LEU B 1 180 ? -5.812 -21.297 -13.688 1 94 180 LEU B CA 1
ATOM 3651 C C . LEU B 1 180 ? -4.301 -21.453 -13.555 1 94 180 LEU B C 1
ATOM 3653 O O . LEU B 1 180 ? -3.619 -21.797 -14.523 1 94 180 LEU B O 1
ATOM 3657 N N . LEU B 1 181 ? -3.824 -21.25 -12.359 1 93.44 181 LEU B N 1
ATOM 3658 C CA . LEU B 1 181 ? -2.383 -21.344 -12.148 1 93.44 181 LEU B CA 1
ATOM 3659 C C . LEU B 1 181 ? -1.986 -22.719 -11.664 1 93.44 181 LEU B C 1
ATOM 3661 O O . LEU B 1 181 ? -0.856 -23.172 -11.883 1 93.44 181 LEU B O 1
ATOM 3665 N N . THR B 1 182 ? -2.908 -23.328 -10.953 1 93.25 182 THR B N 1
ATOM 3666 C CA . THR B 1 182 ? -2.672 -24.625 -10.352 1 93.25 182 THR B CA 1
ATOM 3667 C C . THR B 1 182 ? -3.863 -25.562 -10.586 1 93.25 182 THR B C 1
ATOM 3669 O O . THR B 1 182 ? -4.734 -25.266 -11.406 1 93.25 182 THR B O 1
ATOM 3672 N N . ALA B 1 183 ? -3.836 -26.672 -9.836 1 90.25 183 ALA B N 1
ATOM 3673 C CA . ALA B 1 183 ? -4.938 -27.625 -9.953 1 90.25 183 ALA B CA 1
ATOM 3674 C C . ALA B 1 183 ? -6.203 -27.078 -9.305 1 90.25 183 ALA B C 1
ATOM 3676 O O . ALA B 1 183 ? -7.293 -27.625 -9.492 1 90.25 183 ALA B O 1
ATOM 3677 N N . SER B 1 184 ? -6.039 -25.953 -8.594 1 88.06 184 SER B N 1
ATOM 3678 C CA . SER B 1 184 ? -7.211 -25.312 -8.008 1 88.06 184 SER B CA 1
ATOM 3679 C C . SER B 1 184 ? -8.141 -24.766 -9.086 1 88.06 184 SER B C 1
ATOM 3681 O O . SER B 1 184 ? -7.684 -24.125 -10.039 1 88.06 184 SER B O 1
ATOM 3683 N N . PRO B 1 185 ? -9.398 -25.031 -8.898 1 86.5 185 PRO B N 1
ATOM 3684 C CA . PRO B 1 185 ? -10.344 -24.609 -9.93 1 86.5 185 PRO B CA 1
ATOM 3685 C C . PRO B 1 185 ? -10.695 -23.125 -9.82 1 86.5 185 PRO B C 1
ATOM 3687 O O . PRO B 1 185 ? -11.562 -22.625 -10.547 1 86.5 185 PRO B O 1
ATOM 3690 N N . LYS B 1 186 ? -10.07 -22.391 -8.969 1 92.81 186 LYS B N 1
ATOM 3691 C CA . LYS B 1 186 ? -10.359 -20.969 -8.773 1 92.81 186 LYS B CA 1
ATOM 3692 C C . LYS B 1 186 ? -9.555 -20.109 -9.742 1 92.81 186 LYS B C 1
ATOM 3694 O O . LYS B 1 186 ? -8.336 -20.031 -9.633 1 92.81 186 LYS B O 1
ATOM 3699 N N . PRO B 1 187 ? -10.344 -19.469 -10.633 1 95.69 187 PRO B N 1
ATOM 3700 C CA . PRO B 1 187 ? -9.625 -18.609 -11.578 1 95.69 187 PRO B CA 1
ATOM 3701 C C . PRO B 1 187 ? -9.094 -17.344 -10.93 1 95.69 187 PRO B C 1
ATOM 3703 O O . PRO B 1 187 ? -9.68 -16.844 -9.969 1 95.69 187 PRO B O 1
ATOM 3706 N N . LEU B 1 188 ? -8.086 -16.781 -11.508 1 96.31 188 LEU B N 1
ATOM 3707 C CA . LEU B 1 188 ? -7.508 -15.531 -11.031 1 96.31 188 LEU B CA 1
ATOM 3708 C C . LEU B 1 188 ? -8.383 -14.344 -11.422 1 96.31 188 LEU B C 1
ATOM 3710 O O . LEU B 1 188 ? -9.094 -14.391 -12.422 1 96.31 188 LEU B O 1
ATOM 3714 N N . VAL B 1 189 ? -8.273 -13.422 -10.594 1 97.31 189 VAL B N 1
ATOM 3715 C CA . VAL B 1 189 ? -8.852 -12.117 -10.891 1 97.31 189 VAL B CA 1
ATOM 3716 C C . VAL B 1 189 ? -7.754 -11.062 -10.945 1 97.31 189 VAL B C 1
ATOM 3718 O O . VAL B 1 189 ? -6.875 -11.023 -10.086 1 97.31 189 VAL B O 1
ATOM 3721 N N . VAL B 1 190 ? -7.789 -10.219 -11.992 1 97.56 190 VAL B N 1
ATOM 3722 C CA . VAL B 1 190 ? -6.762 -9.188 -12.117 1 97.56 190 VAL B CA 1
ATOM 3723 C C . VAL B 1 190 ? -7.418 -7.82 -12.305 1 97.56 190 VAL B C 1
ATOM 3725 O O . VAL B 1 190 ? -8.5 -7.723 -12.883 1 97.56 190 VAL B O 1
ATOM 3728 N N . GLU B 1 191 ? -6.812 -6.863 -11.781 1 96.75 191 GLU B N 1
ATOM 3729 C CA . GLU B 1 191 ? -7.191 -5.465 -11.977 1 96.75 191 GLU B CA 1
ATOM 3730 C C . GLU B 1 191 ? -5.961 -4.562 -12.039 1 96.75 191 GLU B C 1
ATOM 3732 O O . GLU B 1 191 ? -4.895 -4.93 -11.539 1 96.75 191 GLU B O 1
ATOM 3737 N N . LEU B 1 192 ? -6.184 -3.439 -12.656 1 95.69 192 LEU B N 1
ATOM 3738 C CA . LEU B 1 192 ? -5.09 -2.477 -12.672 1 95.69 192 LEU B CA 1
ATOM 3739 C C . LEU B 1 192 ? -4.742 -2.031 -11.258 1 95.69 192 LEU B C 1
ATOM 3741 O O . LEU B 1 192 ? -5.633 -1.764 -10.445 1 95.69 192 LEU B O 1
ATOM 3745 N N . LEU B 1 193 ? -3.48 -2.014 -11.008 1 94.94 193 LEU B N 1
ATOM 3746 C CA . LEU B 1 193 ? -3.051 -1.556 -9.695 1 94.94 193 LEU B CA 1
ATOM 3747 C C . LEU B 1 193 ? -3.352 -0.072 -9.508 1 94.94 193 LEU B C 1
ATOM 3749 O O . LEU B 1 193 ? -2.92 0.758 -10.312 1 94.94 193 LEU B O 1
ATOM 3753 N N . GLU B 1 194 ? -4.062 0.245 -8.531 1 91.31 194 GLU B N 1
ATOM 3754 C CA . GLU B 1 194 ? -4.391 1.641 -8.258 1 91.31 194 GLU B CA 1
ATOM 3755 C C . GLU B 1 194 ? -3.217 2.361 -7.594 1 91.31 194 GLU B C 1
ATOM 3757 O O . GLU B 1 194 ? -2.73 1.936 -6.547 1 91.31 194 GLU B O 1
ATOM 3762 N N . PRO B 1 195 ? -2.869 3.412 -8.234 1 89.38 195 PRO B N 1
ATOM 3763 C CA . PRO B 1 195 ? -1.765 4.168 -7.641 1 89.38 195 PRO B CA 1
ATOM 3764 C C . PRO B 1 195 ? -2.18 4.93 -6.387 1 89.38 195 PRO B C 1
ATOM 3766 O O . PRO B 1 195 ? -3.24 5.562 -6.363 1 89.38 195 PRO B O 1
ATOM 3769 N N . ARG B 1 196 ? -1.514 4.754 -5.383 1 91.75 196 ARG B N 1
ATOM 3770 C CA . ARG B 1 196 ? -1.669 5.496 -4.133 1 91.75 196 ARG B CA 1
ATOM 3771 C C . ARG B 1 196 ? -0.321 5.977 -3.609 1 91.75 196 ARG B C 1
ATOM 3773 O O . ARG B 1 196 ? 0.591 5.176 -3.398 1 91.75 196 ARG B O 1
ATOM 3780 N N . ASP B 1 197 ? -0.223 7.27 -3.475 1 93.81 197 ASP B N 1
ATOM 3781 C CA . ASP B 1 197 ? 1.018 7.805 -2.924 1 93.81 197 ASP B CA 1
ATOM 3782 C C . ASP B 1 197 ? 0.978 7.82 -1.396 1 93.81 197 ASP B C 1
ATOM 3784 O O . ASP B 1 197 ? 0.534 8.797 -0.792 1 93.81 197 ASP B O 1
ATOM 3788 N N . GLU B 1 198 ? 1.487 6.801 -0.845 1 93.25 198 GLU B N 1
ATOM 3789 C CA . GLU B 1 198 ? 1.512 6.648 0.607 1 93.25 198 GLU B CA 1
ATOM 3790 C C . GLU B 1 198 ? 2.824 7.156 1.193 1 93.25 198 GLU B C 1
ATOM 3792 O O . GLU B 1 198 ? 3.039 7.086 2.404 1 93.25 198 GLU B O 1
ATOM 3797 N N . ASP B 1 199 ? 3.693 7.707 0.377 1 91.38 199 ASP B N 1
ATOM 3798 C CA . ASP B 1 199 ? 5.023 8.094 0.84 1 91.38 199 ASP B CA 1
ATOM 3799 C C . ASP B 1 199 ? 5.121 9.609 1.027 1 91.38 199 ASP B C 1
ATOM 3801 O O . ASP B 1 199 ? 5.562 10.078 2.076 1 91.38 199 ASP B O 1
ATOM 3805 N N . ASP B 1 200 ? 4.629 10.32 0.033 1 92.38 200 ASP B N 1
ATOM 3806 C CA . ASP B 1 200 ? 4.809 11.766 0.066 1 92.38 200 ASP B CA 1
ATOM 3807 C C . ASP B 1 200 ? 3.502 12.477 0.413 1 92.38 200 ASP B C 1
ATOM 3809 O O . ASP B 1 200 ? 3.51 13.508 1.078 1 92.38 200 ASP B O 1
ATOM 3813 N N . GLY B 1 201 ? 2.438 11.938 -0.093 1 95.25 201 GLY B N 1
ATOM 3814 C CA . GLY B 1 201 ? 1.111 12.43 0.253 1 95.25 201 GLY B CA 1
ATOM 3815 C C . GLY B 1 201 ? 0.886 13.875 -0.146 1 95.25 201 GLY B C 1
ATOM 3816 O O . GLY B 1 201 ? 1.342 14.312 -1.204 1 95.25 201 GLY B O 1
ATOM 3817 N N . LEU B 1 202 ? 0.076 14.602 0.671 1 95.81 202 LEU B N 1
ATOM 3818 C CA . LEU B 1 202 ? -0.404 15.953 0.378 1 95.81 202 LEU B CA 1
ATOM 3819 C C . LEU B 1 202 ? 0.351 16.984 1.201 1 95.81 202 LEU B C 1
ATOM 3821 O O . LEU B 1 202 ? -0.025 17.281 2.34 1 95.81 202 LEU B O 1
ATOM 3825 N N . ALA B 1 203 ? 1.268 17.625 0.576 1 93 203 ALA B N 1
ATOM 3826 C CA . ALA B 1 203 ? 2.027 18.672 1.242 1 93 203 ALA B CA 1
ATOM 3827 C C . ALA B 1 203 ? 1.2 19.953 1.369 1 93 203 ALA B C 1
ATOM 3829 O O . ALA B 1 203 ? 0.41 20.281 0.48 1 93 203 ALA B O 1
ATOM 3830 N N . GLU B 1 204 ? 1.418 20.688 2.445 1 94.31 204 GLU B N 1
ATOM 3831 C CA . GLU B 1 204 ? 0.708 21.938 2.709 1 94.31 204 GLU B CA 1
ATOM 3832 C C . GLU B 1 204 ? 0.852 22.906 1.54 1 94.31 204 GLU B C 1
ATOM 3834 O O . GLU B 1 204 ? -0.123 23.547 1.13 1 94.31 204 GLU B O 1
ATOM 3839 N N . ARG B 1 205 ? 1.986 22.969 1.004 1 88.62 205 ARG B N 1
ATOM 3840 C CA . ARG B 1 205 ? 2.297 23.938 -0.05 1 88.62 205 ARG B CA 1
ATOM 3841 C C . ARG B 1 205 ? 1.502 23.625 -1.316 1 88.62 205 ARG B C 1
ATOM 3843 O O . ARG B 1 205 ? 1.368 24.484 -2.191 1 88.62 205 ARG B O 1
ATOM 3850 N N . MET B 1 206 ? 0.97 22.406 -1.411 1 88.81 206 MET B N 1
ATOM 3851 C CA . MET B 1 206 ? 0.274 21.984 -2.621 1 88.81 206 MET B CA 1
ATOM 3852 C C . MET B 1 206 ? -1.215 22.312 -2.535 1 88.81 206 MET B C 1
ATOM 3854 O O . MET B 1 206 ? -1.938 22.188 -3.525 1 88.81 206 MET B O 1
ATOM 3858 N N . ILE B 1 207 ? -1.681 22.75 -1.434 1 93.06 207 ILE B N 1
ATOM 3859 C CA . ILE B 1 207 ? -3.102 23.016 -1.243 1 93.06 207 ILE B CA 1
ATOM 3860 C C . ILE B 1 207 ? -3.396 24.484 -1.576 1 93.06 207 ILE B C 1
ATOM 3862 O O . ILE B 1 207 ? -2.857 25.391 -0.941 1 93.06 207 ILE B O 1
ATOM 3866 N N . PRO B 1 208 ? -4.266 24.672 -2.551 1 91.62 208 PRO B N 1
ATOM 3867 C CA . PRO B 1 208 ? -4.629 26.062 -2.861 1 91.62 208 PRO B CA 1
ATOM 3868 C C . PRO B 1 208 ? -5.371 26.75 -1.714 1 91.62 208 PRO B C 1
ATOM 3870 O O . PRO B 1 208 ? -6.18 26.109 -1.03 1 91.62 208 PRO B O 1
ATOM 3873 N N . ARG B 1 209 ? -5.094 28 -1.609 1 91.81 209 ARG B N 1
ATOM 3874 C CA . ARG B 1 209 ? -5.707 28.766 -0.527 1 91.81 209 ARG B CA 1
ATOM 3875 C C . ARG B 1 209 ? -7.062 29.312 -0.949 1 91.81 209 ARG B C 1
ATOM 3877 O O . ARG B 1 209 ? -7.203 30.516 -1.19 1 91.81 209 ARG B O 1
ATOM 3884 N N . THR B 1 210 ? -8.023 28.531 -0.913 1 93.31 210 THR B N 1
ATOM 3885 C CA . THR B 1 210 ? -9.375 28.922 -1.289 1 93.31 210 THR B CA 1
ATOM 3886 C C . THR B 1 210 ? -10.156 29.406 -0.073 1 93.31 210 THR B C 1
ATOM 3888 O O . THR B 1 210 ? -9.719 29.234 1.065 1 93.31 210 THR B O 1
ATOM 3891 N N . SER B 1 211 ? -11.234 30.078 -0.336 1 93.25 211 SER B N 1
ATOM 3892 C CA . SER B 1 211 ? -12.109 30.516 0.744 1 93.25 211 SER B CA 1
ATOM 3893 C C . SER B 1 211 ? -12.633 29.344 1.554 1 93.25 211 SER B C 1
ATOM 3895 O O . SER B 1 211 ? -12.75 29.422 2.777 1 93.25 211 SER B O 1
ATOM 3897 N N . GLN B 1 212 ? -12.844 28.344 0.873 1 90.25 212 GLN B N 1
ATOM 3898 C CA . GLN B 1 212 ? -13.344 27.141 1.529 1 90.25 212 GLN B CA 1
ATOM 3899 C C . GLN B 1 212 ? -12.305 26.562 2.492 1 90.25 212 GLN B C 1
ATOM 3901 O O . GLN B 1 212 ? -12.641 26.141 3.6 1 90.25 212 GLN B O 1
ATOM 3906 N N . LEU B 1 213 ? -11.07 26.516 2.059 1 92.12 213 LEU B N 1
ATOM 3907 C CA . LEU B 1 213 ? -9.984 26.047 2.91 1 92.12 213 LEU B CA 1
ATOM 3908 C C . LEU B 1 213 ? -9.891 26.891 4.184 1 92.12 213 LEU B C 1
ATOM 3910 O O . LEU B 1 213 ? -9.828 26.344 5.285 1 92.12 213 LEU B O 1
ATOM 3914 N N . ILE B 1 214 ? -9.945 28.172 4 1 91.25 214 ILE B N 1
ATOM 3915 C CA . ILE B 1 214 ? -9.805 29.094 5.121 1 91.25 214 ILE B CA 1
ATOM 3916 C C . ILE B 1 214 ? -10.945 28.875 6.113 1 91.25 214 ILE B C 1
ATOM 3918 O O . ILE B 1 214 ? -10.719 28.797 7.324 1 91.25 214 ILE B O 1
ATOM 3922 N N . LYS B 1 215 ? -12.07 28.781 5.605 1 92.25 215 LYS B N 1
ATOM 3923 C CA . LYS B 1 215 ? -13.25 28.594 6.449 1 92.25 215 LYS B CA 1
ATOM 3924 C C . LYS B 1 215 ? -13.148 27.281 7.246 1 92.25 215 LYS B C 1
ATOM 3926 O O . LYS B 1 215 ? -13.422 27.266 8.445 1 92.25 215 LYS B O 1
ATOM 3931 N N . GLU B 1 216 ? -12.734 26.297 6.656 1 91.88 216 GLU B N 1
ATOM 3932 C CA . GLU B 1 216 ? -12.672 24.984 7.289 1 91.88 216 GLU B CA 1
ATOM 3933 C C . GLU B 1 216 ? -11.562 24.922 8.336 1 91.88 216 GLU B C 1
ATOM 3935 O O . GLU B 1 216 ? -11.664 24.188 9.32 1 91.88 216 GLU B O 1
ATOM 3940 N N . ARG B 1 217 ? -10.547 25.703 8.125 1 93.44 217 ARG B N 1
ATOM 3941 C CA . ARG B 1 217 ? -9.391 25.641 9.008 1 93.44 217 ARG B CA 1
ATOM 3942 C C . ARG B 1 217 ? -9.477 26.703 10.102 1 93.44 217 ARG B C 1
ATOM 3944 O O . ARG B 1 217 ? -8.492 26.953 10.797 1 93.44 217 ARG B O 1
ATOM 3951 N N . GLU B 1 218 ? -10.625 27.297 10.195 1 91.56 218 GLU B N 1
ATOM 3952 C CA . GLU B 1 218 ? -10.828 28.266 11.266 1 91.56 218 GLU B CA 1
ATOM 3953 C C . GLU B 1 218 ? -10.75 27.594 12.633 1 91.56 218 GLU B C 1
ATOM 3955 O O . GLU B 1 218 ? -10.398 28.25 13.625 1 91.56 218 GLU B O 1
ATOM 3960 N N . LEU B 1 219 ? -11.141 26.391 12.617 1 90.06 219 LEU B N 1
ATOM 3961 C CA . LEU B 1 219 ? -11.047 25.609 13.852 1 90.06 219 LEU B CA 1
ATOM 3962 C C . LEU B 1 219 ? -9.961 24.547 13.742 1 90.06 219 LEU B C 1
ATOM 3964 O O . LEU B 1 219 ? -9.781 23.938 12.688 1 90.06 219 LEU B O 1
ATOM 3968 N N . GLY B 1 220 ? -9.281 24.344 14.859 1 89.56 220 GLY B N 1
ATOM 3969 C CA . GLY B 1 220 ? -8.234 23.328 14.922 1 89.56 220 GLY B CA 1
ATOM 3970 C C . GLY B 1 220 ? -8.695 22.047 15.562 1 89.56 220 GLY B C 1
ATOM 3971 O O . GLY B 1 220 ? -9.891 21.859 15.812 1 89.56 220 GLY B O 1
ATOM 3972 N N . PRO B 1 221 ? -7.785 21.141 15.734 1 91.75 221 PRO B N 1
ATOM 3973 C CA . PRO B 1 221 ? -8.133 19.859 16.344 1 91.75 221 PRO B CA 1
ATOM 3974 C C . PRO B 1 221 ? -8.719 20.016 17.75 1 91.75 221 PRO B C 1
ATOM 3976 O O . PRO B 1 221 ? -8.242 20.828 18.531 1 91.75 221 PRO B O 1
ATOM 3979 N N . ARG B 1 222 ? -9.766 19.219 17.984 1 92.38 222 ARG B N 1
ATOM 3980 C CA . ARG B 1 222 ? -10.422 19.344 19.281 1 92.38 222 ARG B CA 1
ATOM 3981 C C . ARG B 1 222 ? -11.328 18.156 19.562 1 92.38 222 ARG B C 1
ATOM 3983 O O . ARG B 1 222 ? -11.703 17.422 18.641 1 92.38 222 ARG B O 1
ATOM 3990 N N . PHE B 1 223 ? -11.57 18.047 20.812 1 92.38 223 PHE B N 1
ATOM 3991 C CA . PHE B 1 223 ? -12.648 17.203 21.312 1 92.38 223 PHE B CA 1
ATOM 3992 C C . PHE B 1 223 ? -13.812 18.047 21.812 1 92.38 223 PHE B C 1
ATOM 3994 O O . PHE B 1 223 ? -13.773 18.578 22.922 1 92.38 223 PHE B O 1
ATOM 4001 N N . PRO B 1 224 ? -14.781 18.125 20.922 1 90.06 224 PRO B N 1
ATOM 4002 C CA . PRO B 1 224 ? -15.875 19.016 21.328 1 90.06 224 PRO B CA 1
ATOM 4003 C C . PRO B 1 224 ? -16.547 18.562 22.625 1 90.06 224 PRO B C 1
ATOM 4005 O O . PRO B 1 224 ? -16.609 17.359 22.906 1 90.06 224 PRO B O 1
ATOM 4008 N N . SER B 1 225 ? -16.984 19.594 23.312 1 87.56 225 SER B N 1
ATOM 4009 C CA . SER B 1 225 ? -17.672 19.312 24.562 1 87.56 225 SER B CA 1
ATOM 4010 C C . SER B 1 225 ? -19.031 18.672 24.312 1 87.56 225 SER B C 1
ATOM 4012 O O . SER B 1 225 ? -19.625 18.859 23.234 1 87.56 225 SER B O 1
ATOM 4014 N N . GLN B 1 226 ? -19.344 18.219 25.516 1 85.19 226 GLN B N 1
ATOM 4015 C CA . GLN B 1 226 ? -20.625 17.547 25.453 1 85.19 226 GLN B CA 1
ATOM 4016 C C . GLN B 1 226 ? -21.766 18.562 25.234 1 85.19 226 GLN B C 1
ATOM 4018 O O . GLN B 1 226 ? -21.656 19.703 25.672 1 85.19 226 GLN B O 1
ATOM 4023 N N . ASN B 1 227 ? -22.688 18.453 24.266 1 82.25 227 ASN B N 1
ATOM 4024 C CA . ASN B 1 227 ? -23.906 19.234 24.062 1 82.25 227 ASN B CA 1
ATOM 4025 C C . ASN B 1 227 ? -23.734 20.266 22.953 1 82.25 227 ASN B C 1
ATOM 4027 O O . ASN B 1 227 ? -24.594 21.125 22.766 1 82.25 227 ASN B O 1
ATOM 4031 N N . THR B 1 228 ? -22.5 20.312 22.578 1 86.38 228 THR B N 1
ATOM 4032 C CA . THR B 1 228 ? -22.328 21.188 21.422 1 86.38 228 THR B CA 1
ATOM 4033 C C . THR B 1 228 ? -22.922 20.562 20.172 1 86.38 228 THR B C 1
ATOM 4035 O O . TH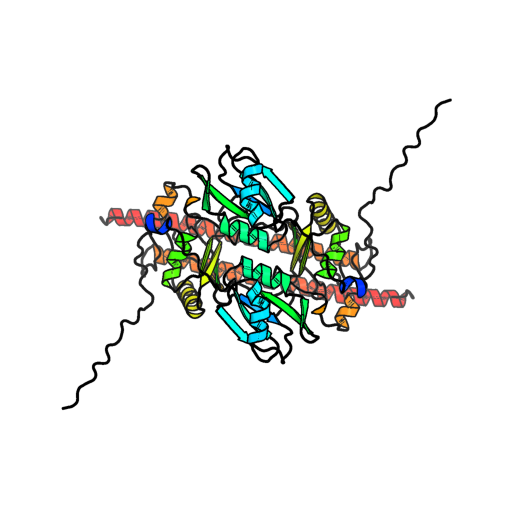R B 1 228 ? -23.141 19.344 20.125 1 86.38 228 THR B O 1
ATOM 4038 N N . PHE B 1 229 ? -23.25 21.438 19.297 1 87.06 229 PHE B N 1
ATOM 4039 C CA . PHE B 1 229 ? -23.766 20.969 18.031 1 87.06 229 PHE B CA 1
ATOM 4040 C C . PHE B 1 229 ? -22.766 20.031 17.344 1 87.06 229 PHE B C 1
ATOM 4042 O O . PHE B 1 229 ? -23.156 18.984 16.812 1 87.06 229 PHE B O 1
ATOM 4049 N N . GLU B 1 230 ? -21.547 20.359 17.438 1 88.25 230 GLU B N 1
ATOM 4050 C CA . GLU B 1 230 ? -20.484 19.562 16.812 1 88.25 230 GLU B CA 1
ATOM 4051 C C . GLU B 1 230 ? -20.391 18.172 17.422 1 88.25 230 GLU B C 1
ATOM 4053 O O . GLU B 1 230 ? -20.156 17.188 16.719 1 88.25 230 GLU B O 1
ATOM 4058 N N . PHE B 1 231 ? -20.594 18.172 18.672 1 91.62 231 PHE B N 1
ATOM 4059 C CA . PHE B 1 231 ? -20.531 16.891 19.359 1 91.62 231 PHE B CA 1
ATOM 4060 C C . PHE B 1 231 ? -21.688 15.992 18.953 1 91.62 231 PHE B C 1
ATOM 4062 O O . PHE B 1 231 ? -21.484 14.812 18.641 1 91.62 231 PHE B O 1
ATOM 4069 N N . VAL B 1 232 ? -22.844 16.531 18.969 1 91.31 232 VAL B N 1
ATOM 4070 C CA . VAL B 1 232 ? -24.031 15.742 18.656 1 91.31 232 VAL B CA 1
ATOM 4071 C C . VAL B 1 232 ? -23.922 15.203 17.234 1 91.31 232 VAL B C 1
ATOM 4073 O O . VAL B 1 232 ? -24.156 14.023 16.984 1 91.31 232 VAL B O 1
ATOM 4076 N N . TYR B 1 233 ? -23.516 16.031 16.391 1 91.75 233 TYR B N 1
ATOM 4077 C CA . TYR B 1 233 ? -23.391 15.617 15 1 91.75 233 TYR B CA 1
ATOM 4078 C C . TYR B 1 233 ? -22.234 14.656 14.812 1 91.75 233 TYR B C 1
ATOM 4080 O O . TYR B 1 233 ? -22.312 13.719 14.008 1 91.75 233 TYR B O 1
ATOM 4088 N N . GLY B 1 234 ? -21.172 14.922 15.477 1 93.88 234 GLY B N 1
ATOM 4089 C CA . GLY B 1 234 ? -20.062 13.984 15.461 1 93.88 234 GLY B CA 1
ATOM 4090 C C . GLY B 1 234 ? -20.453 12.586 15.914 1 93.88 234 GLY B C 1
ATOM 4091 O O . GLY B 1 234 ? -20 11.594 15.328 1 93.88 234 GLY B O 1
ATOM 4092 N N . MET B 1 235 ? -21.328 12.594 16.844 1 94.25 235 MET B N 1
ATOM 4093 C CA . MET B 1 235 ? -21.797 11.312 17.359 1 94.25 235 MET B CA 1
ATOM 4094 C C . MET B 1 235 ? -22.672 10.602 16.328 1 94.25 235 MET B C 1
ATOM 4096 O O . MET B 1 235 ? -22.609 9.375 16.203 1 94.25 235 MET B O 1
ATOM 4100 N N . LYS B 1 236 ? -23.438 11.383 15.648 1 95.38 236 LYS B N 1
ATOM 4101 C CA . LYS B 1 236 ? -24.281 10.797 14.602 1 95.38 236 LYS B CA 1
ATOM 4102 C C . LYS B 1 236 ? -23.438 10.18 13.492 1 95.38 236 LYS B C 1
ATOM 4104 O O . LYS B 1 236 ? -23.766 9.117 12.969 1 95.38 236 LYS B O 1
ATOM 4109 N N . TRP B 1 237 ? -22.406 10.828 13.188 1 96.69 237 TRP B N 1
ATOM 4110 C CA . TRP B 1 237 ? -21.469 10.297 12.195 1 96.69 237 TRP B CA 1
ATOM 4111 C C . TRP B 1 237 ? -20.844 9 12.688 1 96.69 237 TRP B C 1
ATOM 4113 O O . TRP B 1 237 ? -20.75 8.023 11.945 1 96.69 237 TRP B O 1
ATOM 4123 N N . LYS B 1 238 ? -20.391 8.992 13.867 1 96.44 238 LYS B N 1
ATOM 4124 C CA . LYS B 1 238 ? -19.766 7.793 14.43 1 96.44 238 LYS B CA 1
ATOM 4125 C C . LYS B 1 238 ? -20.734 6.613 14.414 1 96.44 238 LYS B C 1
ATOM 4127 O O . LYS B 1 238 ? -20.328 5.477 14.164 1 96.44 238 LYS B O 1
ATOM 4132 N N . GLU B 1 239 ? -22 6.895 14.703 1 96.94 239 GLU B N 1
ATOM 4133 C CA . GLU B 1 239 ? -23.016 5.852 14.625 1 96.94 239 GLU B CA 1
ATOM 4134 C C . GLU B 1 239 ? -23.156 5.32 13.203 1 96.94 239 GLU B C 1
ATOM 4136 O O . GLU B 1 239 ? -23.281 4.113 13 1 96.94 239 GLU B O 1
ATOM 4141 N N . LEU B 1 240 ? -23.141 6.27 12.336 1 97.62 240 LEU B N 1
ATOM 4142 C CA . LEU B 1 240 ? -23.234 5.863 10.938 1 97.62 240 LEU B CA 1
ATOM 4143 C C . LEU B 1 240 ? -22.031 5.016 10.539 1 97.62 240 LEU B C 1
ATOM 4145 O O . LEU B 1 240 ? -22.172 4 9.859 1 97.62 240 LEU B O 1
ATOM 4149 N N . TYR B 1 241 ? -20.797 5.41 11 1 97.62 241 TYR B N 1
ATOM 4150 C CA . TYR B 1 241 ? -19.594 4.633 10.711 1 97.62 241 TYR B CA 1
ATOM 4151 C C . TYR B 1 241 ? -19.719 3.209 11.234 1 97.62 241 TYR B C 1
ATOM 4153 O O . TYR B 1 241 ? -19.344 2.254 10.562 1 97.62 241 TYR B O 1
ATOM 4161 N N . ALA B 1 242 ? -20.266 3.104 12.383 1 97.38 242 ALA B N 1
ATOM 4162 C CA . ALA B 1 242 ? -20.453 1.791 13 1 97.38 242 ALA B CA 1
ATOM 4163 C C . ALA B 1 242 ? -21.438 0.942 12.195 1 97.38 242 ALA B C 1
ATOM 4165 O O . ALA B 1 242 ? -21.203 -0.251 11.984 1 97.38 242 ALA B O 1
ATOM 4166 N N . MET B 1 243 ? -22.453 1.576 11.766 1 98 243 MET B N 1
ATOM 4167 C CA . MET B 1 243 ? -23.438 0.882 10.938 1 98 243 MET B CA 1
ATOM 4168 C C . MET B 1 243 ? -22.812 0.42 9.625 1 98 243 MET B C 1
ATOM 4170 O O . MET B 1 243 ? -23.078 -0.693 9.164 1 98 243 MET B O 1
ATOM 4174 N N . GLU B 1 244 ? -22.062 1.328 9.055 1 98.12 244 GLU B N 1
ATOM 4175 C CA . GLU B 1 244 ? -21.375 0.974 7.812 1 98.12 244 GLU B CA 1
ATOM 4176 C C . GLU B 1 244 ? -20.469 -0.244 8.008 1 98.12 244 GLU B C 1
ATOM 4178 O O . GLU B 1 244 ? -20.5 -1.173 7.199 1 98.12 244 GLU B O 1
ATOM 4183 N N . ARG B 1 245 ? -19.75 -0.26 9.031 1 97.38 245 ARG B N 1
ATOM 4184 C CA . ARG B 1 245 ? -18.859 -1.375 9.344 1 97.38 245 ARG B CA 1
ATOM 4185 C C . ARG B 1 245 ? -19.641 -2.67 9.516 1 97.38 245 ARG B C 1
ATOM 4187 O O . ARG B 1 245 ? -19.234 -3.717 9 1 97.38 245 ARG B O 1
ATOM 4194 N N . GLN B 1 246 ? -20.703 -2.566 10.172 1 98.12 246 GLN B N 1
ATOM 4195 C CA . GLN B 1 246 ? -21.547 -3.738 10.414 1 98.12 246 GLN B CA 1
ATOM 4196 C C . GLN B 1 246 ? -22.125 -4.273 9.109 1 98.12 246 GLN B C 1
ATOM 4198 O O . GLN B 1 246 ? -22.125 -5.484 8.867 1 98.12 246 GLN B O 1
ATOM 4203 N N . ARG B 1 247 ? -22.609 -3.373 8.305 1 98.31 247 ARG B N 1
ATOM 4204 C CA . ARG B 1 247 ? -23.188 -3.77 7.031 1 98.31 247 ARG B CA 1
ATOM 4205 C C . ARG B 1 247 ? -22.141 -4.41 6.121 1 98.31 247 ARG B C 1
ATOM 4207 O O . ARG B 1 247 ? -22.422 -5.418 5.469 1 98.31 247 ARG B O 1
ATOM 4214 N N . ARG B 1 248 ? -21.031 -3.854 6.117 1 98.25 248 ARG B N 1
ATOM 4215 C CA . ARG B 1 248 ? -19.953 -4.414 5.316 1 98.25 248 ARG B CA 1
ATOM 4216 C C . ARG B 1 248 ? -19.547 -5.797 5.824 1 98.25 248 ARG B C 1
ATOM 4218 O O . ARG B 1 248 ? -19.328 -6.715 5.031 1 98.25 248 ARG B O 1
ATOM 4225 N N . ALA B 1 249 ? -19.484 -5.91 7.109 1 98.06 249 ALA B N 1
ATOM 4226 C CA . ALA B 1 249 ? -19.125 -7.199 7.703 1 98.06 249 ALA B CA 1
ATOM 4227 C C . ALA B 1 249 ? -20.188 -8.25 7.391 1 98.06 249 ALA B C 1
ATOM 4229 O O . ALA B 1 249 ? -19.859 -9.398 7.082 1 98.06 249 ALA B O 1
ATOM 4230 N N . GLN B 1 250 ? -21.391 -7.844 7.473 1 98.25 250 GLN B N 1
ATOM 4231 C CA . GLN B 1 250 ? -22.484 -8.758 7.18 1 98.25 250 GLN B CA 1
ATOM 4232 C C . GLN B 1 250 ? -22.438 -9.234 5.73 1 98.25 250 GLN B C 1
ATOM 4234 O O . GLN B 1 250 ? -22.594 -10.422 5.453 1 98.25 250 GLN B O 1
ATOM 4239 N N . LEU B 1 251 ? -22.203 -8.297 4.875 1 98.5 251 LEU B N 1
ATOM 4240 C CA . LEU B 1 251 ? -22.109 -8.664 3.467 1 98.5 251 LEU B CA 1
ATOM 4241 C C . LEU B 1 251 ? -20.953 -9.633 3.24 1 98.5 251 LEU B C 1
ATOM 4243 O O . LEU B 1 251 ? -21.094 -10.617 2.512 1 98.5 251 LEU B O 1
ATOM 4247 N N . GLU B 1 252 ? -19.828 -9.336 3.854 1 97.81 252 GLU B N 1
ATOM 4248 C CA . GLU B 1 252 ? -18.656 -10.195 3.678 1 97.81 252 GLU B CA 1
ATOM 4249 C C . GLU B 1 252 ? -18.938 -11.609 4.188 1 97.81 252 GLU B C 1
ATOM 4251 O O . GLU B 1 252 ? -18.5 -12.586 3.586 1 97.81 252 GLU B O 1
ATOM 4256 N N . GLU B 1 253 ? -19.656 -11.734 5.258 1 98.25 253 GLU B N 1
ATOM 4257 C CA . GLU B 1 253 ? -20.031 -13.047 5.77 1 98.25 253 GLU B CA 1
ATOM 4258 C C . GLU B 1 253 ? -20.938 -13.781 4.785 1 98.25 253 GLU B C 1
ATOM 4260 O O . GLU B 1 253 ? -20.781 -14.984 4.562 1 98.25 253 GLU B O 1
ATOM 4265 N N . GLU B 1 254 ? -21.828 -13.047 4.234 1 98.12 254 GLU B N 1
ATOM 4266 C CA . GLU B 1 254 ? -22.719 -13.633 3.234 1 98.12 254 GLU B CA 1
ATOM 4267 C C . GLU B 1 254 ? -21.938 -14.117 2.014 1 98.12 254 GLU B C 1
ATOM 4269 O O . GLU B 1 254 ? -22.219 -15.188 1.478 1 98.12 254 GLU B O 1
ATOM 4274 N N . LEU B 1 255 ? -21.047 -13.305 1.637 1 98.12 255 LEU B N 1
ATOM 4275 C CA . LEU B 1 255 ? -20.25 -13.664 0.472 1 98.12 255 LEU B CA 1
ATOM 4276 C C . LEU B 1 255 ? -19.375 -14.875 0.766 1 98.12 255 LEU B C 1
ATOM 4278 O O . LEU B 1 255 ? -19.203 -15.742 -0.093 1 98.12 255 LEU B O 1
ATOM 4282 N N . LYS B 1 256 ? -18.859 -14.953 1.947 1 97.81 256 LYS B N 1
ATOM 4283 C CA . LYS B 1 256 ? -18.062 -16.109 2.354 1 97.81 256 LYS B CA 1
ATOM 4284 C C . LYS B 1 256 ? -18.906 -17.391 2.334 1 97.81 256 LYS B C 1
ATOM 4286 O O . LYS B 1 256 ? -18.422 -18.438 1.906 1 97.81 256 LYS B O 1
ATOM 4291 N N . GLU B 1 257 ? -20.094 -17.297 2.748 1 98 257 GLU B N 1
ATOM 4292 C CA . GLU B 1 257 ? -20.984 -18.438 2.744 1 98 257 GLU B CA 1
ATOM 4293 C C . GLU B 1 257 ? -21.328 -18.875 1.319 1 98 257 GLU B C 1
ATOM 4295 O O . GLU B 1 257 ? -21.391 -20.078 1.029 1 98 257 GLU B O 1
ATOM 4300 N N . ALA B 1 258 ? -21.531 -17.891 0.492 1 97.88 258 ALA B N 1
ATOM 4301 C CA . ALA B 1 258 ? -21.812 -18.203 -0.908 1 97.88 258 ALA B CA 1
ATOM 4302 C C . ALA B 1 258 ? -20.625 -18.938 -1.548 1 97.88 258 ALA B C 1
ATOM 4304 O O . ALA B 1 258 ? -20.828 -19.875 -2.324 1 97.88 258 ALA B O 1
ATOM 4305 N N . ARG B 1 259 ? -19.438 -18.531 -1.226 1 97.44 259 ARG B N 1
ATOM 4306 C CA . ARG B 1 259 ? -18.234 -19.188 -1.731 1 97.44 259 ARG B CA 1
ATOM 4307 C C . ARG B 1 259 ? -18.141 -20.609 -1.208 1 97.44 259 ARG B C 1
ATOM 4309 O O . ARG B 1 259 ? -17.812 -21.531 -1.962 1 97.44 259 ARG B O 1
ATOM 4316 N N . ARG B 1 260 ? -18.453 -20.797 0.051 1 96.81 260 ARG B N 1
ATOM 4317 C CA . ARG B 1 260 ? -18.406 -22.125 0.656 1 96.81 260 ARG B CA 1
ATOM 4318 C C . ARG B 1 260 ? -19.422 -23.062 0.006 1 96.81 260 ARG B C 1
ATOM 4320 O O . ARG B 1 260 ? -19.141 -24.234 -0.241 1 96.81 260 ARG B O 1
ATOM 4327 N N . ARG B 1 261 ? -20.516 -22.531 -0.233 1 96.94 261 ARG B N 1
ATOM 4328 C CA . ARG B 1 261 ? -21.562 -23.312 -0.886 1 96.94 261 ARG B CA 1
ATOM 4329 C C . ARG B 1 261 ? -21.125 -23.75 -2.277 1 96.94 261 ARG B C 1
ATOM 4331 O O . ARG B 1 261 ? -21.312 -24.906 -2.646 1 96.94 261 ARG B O 1
ATOM 4338 N N . LEU B 1 262 ? -20.578 -22.828 -3 1 96.31 262 LEU B N 1
ATOM 4339 C CA . LEU B 1 262 ? -20.109 -23.172 -4.336 1 96.31 262 LEU B CA 1
ATOM 4340 C C . LEU B 1 262 ? -19.016 -24.234 -4.27 1 96.31 262 LEU B C 1
ATOM 4342 O O . LEU B 1 262 ? -19 -25.172 -5.062 1 96.31 262 LEU B O 1
ATOM 4346 N N . GLU B 1 263 ? -18.125 -24.094 -3.334 1 94.56 263 GLU B N 1
ATOM 4347 C CA . GLU B 1 263 ? -17.047 -25.062 -3.152 1 94.56 263 GLU B CA 1
ATOM 4348 C C . GLU B 1 263 ? -17.609 -26.453 -2.834 1 94.56 263 GLU B C 1
ATOM 4350 O O . GLU B 1 263 ? -17.141 -27.453 -3.377 1 94.56 263 GLU B O 1
ATOM 4355 N N . SER B 1 264 ? -18.594 -26.516 -2.002 1 95.06 264 SER B N 1
ATOM 4356 C CA . SER B 1 264 ? -19.219 -27.781 -1.638 1 95.06 264 SER B CA 1
ATOM 4357 C C . SER B 1 264 ? -19.922 -28.406 -2.836 1 95.06 264 SER B C 1
ATOM 4359 O O . SER B 1 264 ? -19.797 -29.609 -3.078 1 95.06 264 SER B O 1
ATOM 4361 N N . ASP B 1 265 ? -20.578 -27.578 -3.539 1 93.38 265 ASP B N 1
ATOM 4362 C CA . ASP B 1 265 ? -21.266 -28.031 -4.734 1 93.38 265 ASP B CA 1
ATOM 4363 C C . ASP B 1 265 ? -20.281 -28.594 -5.762 1 93.38 265 ASP B C 1
ATOM 4365 O O . ASP B 1 265 ? -20.562 -29.609 -6.41 1 93.38 265 ASP B O 1
ATOM 4369 N N . MET B 1 266 ? -19.219 -27.938 -5.875 1 89.75 266 MET B N 1
ATOM 4370 C CA . MET B 1 266 ? -18.188 -28.344 -6.82 1 89.75 266 MET B CA 1
ATOM 4371 C C . MET B 1 266 ? -17.578 -29.688 -6.406 1 89.75 266 MET B C 1
ATOM 4373 O O . MET B 1 266 ? -17.328 -30.547 -7.25 1 89.75 266 MET B O 1
ATOM 4377 N N . GLU B 1 267 ? -17.328 -29.797 -5.133 1 89.94 267 GLU B N 1
ATOM 4378 C CA . GLU B 1 267 ? -16.797 -31.062 -4.633 1 89.94 267 GLU B CA 1
ATOM 4379 C C . GLU B 1 267 ? -17.75 -32.219 -4.91 1 89.94 267 GLU B C 1
ATOM 4381 O O . GLU B 1 267 ? -17.328 -33.281 -5.352 1 89.94 267 GLU B O 1
ATOM 4386 N N . LEU B 1 268 ? -18.969 -32 -4.707 1 91.31 268 LEU B N 1
ATOM 4387 C CA . LEU B 1 268 ? -20 -33.031 -4.953 1 91.31 268 LEU B CA 1
ATOM 4388 C C . LEU B 1 268 ? -20.078 -33.344 -6.441 1 91.31 268 LEU B C 1
ATOM 4390 O O . LEU B 1 268 ? -20.141 -34.531 -6.812 1 91.31 268 LEU B O 1
ATOM 4394 N N . ALA B 1 269 ? -20.016 -32.344 -7.207 1 89.19 269 ALA B N 1
ATOM 4395 C CA . ALA B 1 269 ? -20.094 -32.531 -8.656 1 89.19 269 ALA B CA 1
ATOM 4396 C C . ALA B 1 269 ? -18.875 -33.281 -9.18 1 89.19 269 ALA B C 1
ATOM 4398 O O . ALA B 1 269 ? -18.984 -34.094 -10.086 1 89.19 269 ALA B O 1
ATOM 4399 N N . TYR B 1 270 ? -17.766 -32.938 -8.664 1 86.06 270 TYR B N 1
ATOM 4400 C CA . TYR B 1 270 ? -16.547 -33.594 -9.07 1 86.06 270 TYR B CA 1
ATOM 4401 C C . TYR B 1 270 ? -16.578 -35.094 -8.719 1 86.06 270 TYR B C 1
ATOM 4403 O O . TYR B 1 270 ? -16.172 -35.938 -9.516 1 86.06 270 TYR B O 1
ATOM 4411 N N . GLN B 1 271 ? -17.094 -35.438 -7.551 1 86.56 271 GLN B N 1
ATOM 4412 C CA . GLN B 1 271 ? -17.234 -36.844 -7.137 1 86.56 271 GLN B CA 1
ATOM 4413 C C . GLN B 1 271 ? -18.188 -37.594 -8.062 1 86.56 271 GLN B C 1
ATOM 4415 O O . GLN B 1 271 ? -17.922 -38.719 -8.438 1 86.56 271 GLN B O 1
ATOM 4420 N N . ASP B 1 272 ? -19.141 -36.938 -8.414 1 86.94 272 ASP B N 1
ATOM 4421 C CA . ASP B 1 272 ? -20.109 -37.531 -9.336 1 86.94 272 ASP B CA 1
ATOM 4422 C C . ASP B 1 272 ? -19.484 -37.75 -10.711 1 86.94 272 ASP B C 1
ATOM 4424 O O . ASP B 1 272 ? -19.703 -38.781 -11.328 1 86.94 272 ASP B O 1
ATOM 4428 N N . TYR B 1 273 ? -18.766 -36.781 -11.07 1 82.56 273 TYR B N 1
ATOM 4429 C CA . TYR B 1 273 ? -18.078 -36.875 -12.352 1 82.56 273 TYR B CA 1
ATOM 4430 C C . TYR B 1 273 ? -17.078 -38.031 -12.359 1 82.56 273 TYR B C 1
ATOM 4432 O O . TYR B 1 273 ? -17.031 -38.812 -13.297 1 82.56 273 TYR B O 1
ATOM 4440 N N . GLN B 1 274 ? -16.281 -38.125 -11.375 1 82.62 274 GLN B N 1
ATOM 4441 C CA . GLN B 1 274 ? -15.32 -39.219 -11.258 1 82.62 274 GLN B CA 1
ATOM 4442 C C . GLN B 1 274 ? -16.016 -40.562 -11.258 1 82.62 274 GLN B C 1
ATOM 4444 O O . GLN B 1 274 ? -15.539 -41.531 -11.906 1 82.62 274 GLN B O 1
ATOM 4449 N N . ALA B 1 275 ? -17.094 -40.656 -10.594 1 85.44 275 ALA B N 1
ATOM 4450 C CA . ALA B 1 275 ? -17.875 -41.875 -10.531 1 85.44 275 ALA B CA 1
ATOM 4451 C C . ALA B 1 275 ? -18.406 -42.281 -11.906 1 85.44 275 ALA B C 1
ATOM 4453 O O . ALA B 1 275 ? -18.391 -43.438 -12.289 1 85.44 275 ALA B O 1
ATOM 4454 N N . GLN B 1 276 ? -18.812 -41.281 -12.57 1 83.81 276 GLN B N 1
ATOM 4455 C CA . GLN B 1 276 ? -19.328 -41.5 -13.914 1 83.81 276 GLN B CA 1
ATOM 4456 C C . GLN B 1 276 ? -18.219 -41.969 -14.859 1 83.81 276 GLN B C 1
ATOM 4458 O O . GLN B 1 276 ? -18.438 -42.875 -15.68 1 83.81 276 GLN B O 1
ATOM 4463 N N . MET B 1 277 ? -17.078 -41.406 -14.75 1 82.5 277 MET B N 1
ATOM 4464 C CA . MET B 1 277 ? -15.938 -41.781 -15.586 1 82.5 277 MET B CA 1
ATOM 4465 C C . MET B 1 277 ? -15.516 -43.219 -15.312 1 82.5 277 MET B C 1
ATOM 4467 O O . MET B 1 277 ? -15.203 -43.969 -16.234 1 82.5 277 MET B O 1
ATOM 4471 N N . LEU B 1 278 ? -15.484 -43.531 -14.086 1 82.19 278 LEU B N 1
ATOM 4472 C CA . LEU B 1 278 ? -15.141 -44.906 -13.695 1 82.19 278 LEU B CA 1
ATOM 4473 C C . LEU B 1 278 ? -16.172 -45.906 -14.234 1 82.19 278 LEU B C 1
ATOM 4475 O O . LEU B 1 278 ? -15.797 -47 -14.688 1 82.19 278 LEU B O 1
ATOM 4479 N N . ARG B 1 279 ? -17.312 -45.5 -14.242 1 84.94 279 ARG B N 1
ATOM 4480 C CA . ARG B 1 279 ? -18.375 -46.344 -14.742 1 84.94 279 ARG B CA 1
ATOM 4481 C C . ARG B 1 279 ? -18.266 -46.531 -16.25 1 84.94 279 ARG B C 1
ATOM 4483 O O . ARG B 1 279 ? -18.547 -47.625 -16.781 1 84.94 279 ARG B O 1
ATOM 4490 N N . GLU B 1 280 ? -17.812 -45.531 -16.859 1 82.94 280 GLU B N 1
ATOM 4491 C CA . GLU B 1 280 ? -17.719 -45.562 -18.312 1 82.94 280 GLU B CA 1
ATOM 4492 C C . GLU B 1 280 ? -16.375 -46.125 -18.781 1 82.94 280 GLU B C 1
ATOM 4494 O O . GLU B 1 280 ? -16.141 -46.25 -19.984 1 82.94 280 GLU B O 1
ATOM 4499 N N . GLY B 1 281 ? -15.523 -46.562 -17.891 1 74 281 GLY B N 1
ATOM 4500 C CA . GLY B 1 281 ? -14.234 -47.188 -18.188 1 74 281 GLY B CA 1
ATOM 4501 C C . GLY B 1 281 ? -13.18 -46.156 -18.594 1 74 281 GLY B C 1
ATOM 4502 O O . GLY B 1 281 ? -12.188 -46.531 -19.25 1 74 281 GLY B O 1
ATOM 4503 N N . GLN B 1 282 ? -13.477 -44.906 -18.359 1 62.34 282 GLN B N 1
ATOM 4504 C CA . GLN B 1 282 ? -12.531 -43.875 -18.766 1 62.34 282 GLN B CA 1
ATOM 4505 C C . GLN B 1 282 ? -11.57 -43.531 -17.641 1 62.34 282 GLN B C 1
ATOM 4507 O O . GLN B 1 282 ? -11.938 -43.594 -16.469 1 62.34 282 GLN B O 1
ATOM 4512 N N . SER B 1 283 ? -10.188 -43.688 -17.906 1 56.84 283 SER B N 1
ATOM 4513 C CA . SER B 1 283 ? -9.141 -43.375 -16.938 1 56.84 283 SER B CA 1
ATOM 4514 C C . SER B 1 283 ? -9.234 -41.906 -16.469 1 56.84 283 SER B C 1
ATOM 4516 O O . SER B 1 283 ? -9.445 -41 -17.266 1 56.84 283 SER B O 1
ATOM 4518 N N . VAL B 1 284 ? -9.484 -41.875 -15.164 1 51.66 284 VAL B N 1
ATOM 4519 C CA . VAL B 1 284 ? -9.461 -40.531 -14.547 1 51.66 284 VAL B CA 1
ATOM 4520 C C . VAL B 1 284 ? -8.023 -40.125 -14.281 1 51.66 284 VAL B C 1
ATOM 4522 O O . VAL B 1 284 ? -7.172 -40.969 -13.953 1 51.66 284 VAL B O 1
#

pLDDT: mean 89.43, std 15.35, range [24.92, 98.5]

Organism: Ancylostoma caninum (NCBI:txid29170)

Radius of gyration: 28.31 Å; Cα contacts (8 Å, |Δi|>4): 967; chains: 2; bounding box: 64×84×130 Å